Protein AF-D8R335-F1 (afdb_monomer_lite)

Organism: Selaginella moellendorffii (NCBI:txid88036)

pLDDT: mean 71.72, std 27.52, range [19.98, 98.69]

Secondary structure (DSSP, 8-state):
----------PPPPP--GGG--HHHHHHTTEEEEE---HHHHHSSPPPSS-S-HHHHHHHHS-HHHHHTT-S-GGG---HHHHHHHHHHHHHHH-TT--THHHHHHHHHHHHHTT-SSSSEEEEESPPEEEEETTEEEEE--SEEEEESSS-EEEEEEE--TTSTT-TT--HHHHHHHHHHHHHHHHHHHHHHTT--PPPSEEEEEEEEEETTEEEEEEEEEEHHHHHHHHHT---SS-EEEEEEESHHHHHS----S--------SS---HHHHHHHHHHHHHHHHHHHHHHHHHHHHHHHTT---------------------------------------------------PPPPP-B-TT--BPPP------------PPP-------

Radius of gyration: 28.32 Å; chains: 1; bounding box: 73×87×81 Å

Foldseek 3Di:
DDDPPCPPPPDFFDDDALQQFDVVNCVLQQEDEDEDPDPCVVLVDDQDPDFPQVLLVLLLPDDLVCVVVVNDDLVVRPDPLSSQLSVLLCCLQPPPPPPVCSQLSNVQSLCVSLVLPDPFKHKDAFDWFWQQAQQDTHTQTFGIFIAGPQAFTAEGEHEDPVLDPVPVRGDRVSSRLSVQLSRLVRRQVSCVVVVVDGDDQWDFRKYWYDHRLWIKIKGWIDGVQSSVCRNNSHHDPDHTYMYIYGLVVVVVPPPPPDDDDPPDDDSPRDPSNVSSVSNSSVSSRVSSSSVSVVVVVVVVVVVPPPDDDDDPPPPDPPPDDDDDDDDDDDDDDDDDDDDDDDDDDDDDDDDDDDDDDDDWDADPVRDTDDDDDDDDDDDDDDDDDDDDDDDDD

Structure (mmCIF, N/CA/C/O backbone):
data_AF-D8R335-F1
#
_entry.id   AF-D8R335-F1
#
loop_
_atom_site.group_PDB
_atom_site.id
_atom_site.type_symbol
_atom_site.label_atom_id
_atom_site.label_alt_id
_atom_site.label_comp_id
_atom_site.label_asym_id
_atom_site.label_entity_id
_atom_site.label_seq_id
_atom_site.pdbx_PDB_ins_code
_atom_site.Cartn_x
_atom_site.Cartn_y
_atom_site.Cartn_z
_atom_site.occupancy
_atom_site.B_iso_or_equiv
_atom_site.auth_seq_id
_atom_site.auth_comp_id
_atom_site.auth_asym_id
_atom_site.auth_atom_id
_atom_site.pdbx_PDB_model_num
ATOM 1 N N . MET A 1 1 ? -22.059 -29.214 42.532 1.00 46.66 1 MET A N 1
ATOM 2 C CA . MET A 1 1 ? -21.122 -28.476 41.659 1.00 46.66 1 MET A CA 1
ATOM 3 C C . MET A 1 1 ? -21.821 -27.205 41.217 1.00 46.66 1 MET A C 1
ATOM 5 O O . MET A 1 1 ? -22.849 -27.308 40.565 1.00 46.66 1 MET A O 1
ATOM 9 N N . ALA A 1 2 ? -21.345 -26.041 41.658 1.00 46.78 2 ALA A N 1
ATOM 10 C CA . ALA A 1 2 ? -21.900 -24.762 41.227 1.00 46.78 2 ALA A CA 1
ATOM 11 C C . ALA A 1 2 ? -21.445 -24.470 39.783 1.00 46.78 2 ALA A C 1
ATOM 13 O O . ALA A 1 2 ? -20.281 -24.742 39.471 1.00 46.78 2 ALA A O 1
ATOM 14 N N . PRO A 1 3 ? -22.320 -23.957 38.901 1.00 58.69 3 PRO A N 1
ATOM 15 C CA . PRO A 1 3 ? -21.919 -23.500 37.579 1.00 58.69 3 PRO A CA 1
ATOM 16 C C . PRO A 1 3 ? -20.949 -22.334 37.772 1.00 58.69 3 PRO A C 1
ATOM 18 O O . PRO A 1 3 ? -21.320 -21.280 38.280 1.00 58.69 3 PRO A O 1
ATOM 21 N N . GLY A 1 4 ? -19.675 -22.574 37.460 1.00 55.94 4 GLY A N 1
ATOM 22 C CA . GLY A 1 4 ? -18.635 -21.562 37.553 1.00 55.94 4 GLY A CA 1
ATOM 23 C C . GLY A 1 4 ? -18.965 -20.427 36.599 1.00 55.94 4 GLY A C 1
ATOM 24 O O . GLY A 1 4 ? -18.918 -20.616 35.384 1.00 55.94 4 GLY A O 1
ATOM 25 N N . ASP A 1 5 ? -19.306 -19.280 37.176 1.00 57.69 5 ASP A N 1
ATOM 26 C CA . ASP A 1 5 ? -19.505 -18.004 36.509 1.00 57.69 5 ASP A CA 1
ATOM 27 C C . ASP A 1 5 ? -18.190 -17.590 35.837 1.00 57.69 5 ASP A C 1
ATOM 29 O O . ASP A 1 5 ? -17.347 -16.887 36.393 1.00 57.69 5 ASP A O 1
ATOM 33 N N . ARG A 1 6 ? -17.963 -18.118 34.630 1.00 56.12 6 ARG A N 1
ATOM 34 C CA . ARG A 1 6 ? -16.976 -17.595 33.690 1.00 56.12 6 ARG A CA 1
ATOM 35 C C . ARG A 1 6 ? -17.581 -16.336 33.091 1.00 56.12 6 ARG A C 1
ATOM 37 O O . ARG A 1 6 ? -17.882 -16.307 31.898 1.00 56.12 6 ARG A O 1
ATOM 44 N N . SER A 1 7 ? -17.764 -15.307 33.915 1.00 56.69 7 SER A N 1
ATOM 45 C CA . SER A 1 7 ? -17.849 -13.939 33.429 1.00 56.69 7 SER A CA 1
ATOM 46 C C . SER A 1 7 ? -16.525 -13.679 32.715 1.00 56.69 7 SER A C 1
ATOM 48 O O . SER A 1 7 ? -15.486 -13.397 33.311 1.00 56.69 7 SER A O 1
ATOM 50 N N . GLY A 1 8 ? -16.537 -13.982 31.417 1.00 60.09 8 GLY A N 1
ATOM 51 C CA . GLY A 1 8 ? -15.393 -13.952 30.529 1.00 60.09 8 GLY A CA 1
ATOM 52 C C . GLY A 1 8 ? -14.968 -12.513 30.349 1.00 60.09 8 GLY A C 1
ATOM 53 O O . GLY A 1 8 ? -15.337 -11.884 29.365 1.00 60.09 8 GLY A O 1
ATOM 54 N N . LEU A 1 9 ? -14.225 -11.995 31.328 1.00 76.88 9 LEU A N 1
ATOM 55 C CA . LEU A 1 9 ? -13.511 -10.734 31.248 1.00 76.88 9 LEU A CA 1
ATOM 56 C C . LEU A 1 9 ? -12.613 -10.809 30.017 1.00 76.88 9 LEU A C 1
ATOM 58 O O . LEU A 1 9 ? -11.531 -11.403 30.045 1.00 76.88 9 LEU A O 1
ATOM 62 N N . VAL A 1 10 ? -13.112 -10.245 28.918 1.00 82.50 10 VAL A N 1
ATOM 63 C CA . VAL A 1 10 ? -12.344 -10.030 27.701 1.00 82.50 10 VAL A CA 1
ATOM 64 C C . VAL A 1 10 ? -11.172 -9.157 28.115 1.00 82.50 10 VAL A C 1
ATOM 66 O O . VAL A 1 10 ? -11.351 -8.038 28.599 1.00 82.50 10 VAL A O 1
ATOM 69 N N . ARG A 1 11 ? -9.962 -9.711 28.034 1.00 87.31 11 ARG A N 1
ATOM 70 C CA . ARG A 1 11 ? -8.759 -8.964 28.389 1.00 87.31 11 ARG A CA 1
ATOM 71 C C . ARG A 1 11 ? -8.599 -7.828 27.377 1.00 87.31 11 ARG A C 1
ATOM 73 O O . ARG A 1 11 ? -8.652 -8.117 26.182 1.00 87.31 11 ARG A O 1
ATOM 80 N N . PRO A 1 12 ? -8.382 -6.580 27.826 1.00 91.44 12 PRO A N 1
ATOM 81 C CA . PRO A 1 12 ? -8.059 -5.488 26.919 1.00 91.44 12 PRO A CA 1
ATOM 82 C C . PRO A 1 12 ? -6.855 -5.850 26.050 1.00 91.44 12 PRO A C 1
ATOM 84 O O . PRO A 1 12 ? -5.889 -6.449 26.536 1.00 91.44 12 PRO A O 1
ATOM 87 N N . ILE A 1 13 ? -6.909 -5.481 24.773 1.00 95.31 13 ILE A N 1
ATOM 88 C CA . ILE A 1 13 ? -5.804 -5.706 23.841 1.00 95.31 13 ILE A CA 1
ATOM 89 C C . ILE A 1 13 ? -4.671 -4.753 24.233 1.00 95.31 13 ILE A C 1
ATOM 91 O O . ILE A 1 13 ? -4.891 -3.559 24.448 1.00 95.31 13 ILE A O 1
ATOM 95 N N . ALA A 1 14 ? -3.455 -5.275 24.387 1.00 95.75 14 ALA A N 1
ATOM 96 C CA . ALA A 1 14 ? -2.314 -4.475 24.820 1.00 95.75 14 ALA A CA 1
ATOM 97 C C . ALA A 1 14 ? -1.918 -3.444 23.752 1.00 95.75 14 ALA A C 1
ATOM 99 O O . ALA A 1 14 ? -1.982 -3.718 22.559 1.00 95.75 14 ALA A O 1
ATOM 100 N N . LYS A 1 15 ? -1.467 -2.271 24.200 1.00 96.00 15 LYS A N 1
ATOM 101 C CA . LYS A 1 15 ? -0.942 -1.203 23.344 1.00 96.00 15 LYS A CA 1
ATOM 102 C C . LYS A 1 15 ? 0.349 -1.660 22.646 1.00 96.00 15 LYS A C 1
ATOM 104 O O . LYS A 1 15 ? 1.265 -2.106 23.333 1.00 96.00 15 LYS A O 1
ATOM 109 N N . GLN A 1 16 ? 0.430 -1.515 21.323 1.00 96.50 16 GLN A N 1
ATOM 110 C CA . GLN A 1 16 ? 1.560 -1.965 20.492 1.00 96.50 16 GLN A CA 1
ATOM 111 C C . GLN A 1 16 ? 1.831 -0.990 19.334 1.00 96.50 16 GLN A C 1
ATOM 113 O O . GLN A 1 16 ? 0.921 -0.274 18.913 1.00 96.50 16 GLN A O 1
ATOM 118 N N . SER A 1 17 ? 3.079 -0.921 18.853 1.00 96.44 17 SER A N 1
ATOM 119 C CA . SER A 1 17 ? 3.426 -0.152 17.644 1.00 96.44 17 SER A CA 1
ATOM 120 C C . SER A 1 17 ? 2.839 -0.846 16.420 1.00 96.44 17 SER A C 1
ATOM 122 O O . SER A 1 17 ? 2.661 -2.060 16.457 1.00 96.44 17 SER A O 1
ATOM 124 N N . GLY A 1 18 ? 2.589 -0.128 15.320 1.00 93.94 18 GLY A N 1
ATOM 125 C CA . GLY A 1 18 ? 2.142 -0.774 14.078 1.00 93.94 18 GLY A CA 1
ATOM 126 C C . GLY A 1 18 ? 3.122 -1.854 13.594 1.00 93.94 18 GLY A C 1
ATOM 127 O O . GLY A 1 18 ? 2.705 -2.922 13.165 1.00 93.94 18 GLY A O 1
ATOM 128 N N . SER A 1 19 ? 4.425 -1.621 13.779 1.00 95.12 19 SER A N 1
ATOM 129 C CA . SER A 1 19 ? 5.503 -2.576 13.475 1.00 95.12 19 SER A CA 1
ATOM 130 C C . SER A 1 19 ? 5.492 -3.850 14.325 1.00 95.12 19 SER A C 1
ATOM 132 O O . SER A 1 19 ? 6.113 -4.837 13.944 1.00 95.12 19 SER A O 1
ATOM 134 N N . ASP A 1 20 ? 4.826 -3.819 15.482 1.00 96.19 20 ASP A N 1
ATOM 135 C CA . ASP A 1 20 ? 4.776 -4.938 16.428 1.00 96.19 20 ASP A CA 1
ATOM 136 C C . ASP A 1 20 ? 3.519 -5.799 16.227 1.00 96.19 20 ASP A C 1
ATOM 138 O O . ASP A 1 20 ? 3.344 -6.803 16.916 1.00 96.19 20 ASP A O 1
ATOM 142 N N . TRP A 1 21 ? 2.619 -5.405 15.315 1.00 97.31 21 TRP A N 1
ATOM 143 C CA . TRP A 1 21 ? 1.403 -6.165 15.048 1.00 97.31 21 TRP A CA 1
ATOM 144 C C . TRP A 1 21 ? 1.736 -7.494 14.380 1.00 97.31 21 TRP A C 1
ATOM 146 O O . TRP A 1 21 ? 2.506 -7.558 13.426 1.00 97.31 21 TRP A O 1
ATOM 156 N N . ASP A 1 22 ? 1.079 -8.547 14.852 1.00 96.75 22 ASP A N 1
ATOM 157 C CA . ASP A 1 22 ? 1.160 -9.897 14.310 1.00 96.75 22 ASP A CA 1
ATOM 158 C C . ASP A 1 22 ? -0.239 -10.456 13.996 1.00 96.75 22 ASP A C 1
ATOM 160 O O . ASP A 1 22 ? -1.276 -9.810 14.194 1.00 96.75 22 ASP A O 1
ATOM 164 N N . ASP A 1 23 ? -0.294 -11.705 13.531 1.00 96.81 23 ASP A N 1
ATOM 165 C CA . ASP A 1 23 ? -1.564 -12.379 13.246 1.00 96.81 23 ASP A CA 1
ATOM 166 C C . ASP A 1 23 ? -2.448 -12.537 14.503 1.00 96.81 23 ASP A C 1
ATOM 168 O O . ASP A 1 23 ? -3.665 -12.705 14.400 1.00 96.81 23 ASP A O 1
ATOM 172 N N . GLY A 1 24 ? -1.857 -12.542 15.703 1.00 97.25 24 GLY A N 1
ATOM 173 C CA . GLY A 1 24 ? -2.574 -12.579 16.976 1.00 97.25 24 GLY A CA 1
ATOM 174 C C . GLY A 1 24 ? -3.337 -11.287 17.245 1.00 97.25 24 GLY A C 1
ATOM 175 O O . GLY A 1 24 ? -4.501 -11.340 17.656 1.00 97.25 24 GLY A O 1
ATOM 176 N N . VAL A 1 25 ? -2.724 -10.143 16.948 1.00 97.31 25 VAL A N 1
ATOM 177 C CA . VAL A 1 25 ? -3.377 -8.830 17.019 1.00 97.31 25 VAL A CA 1
ATOM 178 C C . VAL A 1 25 ? -4.506 -8.733 15.995 1.00 97.31 25 VAL A C 1
ATOM 180 O O . VAL A 1 25 ? -5.625 -8.380 16.370 1.00 97.31 25 VAL A O 1
ATOM 183 N N . LEU A 1 26 ? -4.275 -9.148 14.743 1.00 98.06 26 LEU A N 1
ATOM 184 C CA . LEU A 1 26 ? -5.327 -9.163 13.714 1.00 98.06 26 LEU A CA 1
ATOM 185 C C . LEU A 1 26 ? -6.541 -9.998 14.145 1.00 98.06 26 LEU A C 1
ATOM 187 O O . LEU A 1 26 ? -7.679 -9.534 14.051 1.00 98.06 26 LEU A O 1
ATOM 191 N N . ARG A 1 27 ? -6.309 -11.201 14.692 1.00 97.69 27 ARG A N 1
ATOM 192 C CA . ARG A 1 27 ? -7.383 -12.049 15.238 1.00 97.69 27 ARG A CA 1
ATOM 193 C C . ARG A 1 27 ? -8.118 -11.390 16.400 1.00 97.69 27 ARG A C 1
ATOM 195 O O . ARG A 1 27 ? -9.330 -11.542 16.498 1.00 97.69 27 ARG A O 1
ATOM 202 N N . SER A 1 28 ? -7.408 -10.661 17.259 1.00 97.19 28 SER A N 1
ATOM 203 C CA . SER A 1 28 ? -8.011 -9.966 18.404 1.00 97.19 28 SER A CA 1
ATOM 204 C C . SER A 1 28 ? -8.958 -8.842 17.969 1.00 97.19 28 SER A C 1
ATOM 206 O O . SER A 1 28 ? -9.915 -8.552 18.679 1.00 97.19 28 SER A O 1
ATOM 208 N N . PHE A 1 29 ? -8.745 -8.262 16.784 1.00 97.94 29 PHE A N 1
ATOM 209 C CA . PHE A 1 29 ? -9.646 -7.282 16.167 1.00 97.94 29 PHE A CA 1
ATOM 210 C C . PHE A 1 29 ? -10.606 -7.884 15.125 1.00 97.94 29 PHE A C 1
ATOM 212 O O . PHE A 1 29 ? -11.209 -7.143 14.352 1.00 97.94 29 PHE A O 1
ATOM 219 N N . ASN A 1 30 ? -10.759 -9.215 15.082 1.00 98.00 30 ASN A N 1
ATOM 220 C CA . ASN A 1 30 ? -11.579 -9.932 14.094 1.00 98.00 30 ASN A CA 1
ATOM 221 C C . ASN A 1 30 ? -11.274 -9.543 12.631 1.00 98.00 30 ASN A C 1
ATOM 223 O O . ASN A 1 30 ? -12.157 -9.518 11.768 1.00 98.00 30 ASN A O 1
ATOM 227 N N . ILE A 1 31 ? -10.011 -9.241 12.332 1.00 98.44 31 ILE A N 1
ATOM 228 C CA . ILE A 1 31 ? -9.562 -8.932 10.978 1.00 98.44 31 ILE A CA 1
ATOM 229 C C . ILE A 1 31 ? -9.166 -10.240 10.294 1.00 98.44 31 ILE A C 1
ATOM 231 O O . ILE A 1 31 ? -8.335 -11.002 10.793 1.00 98.44 31 ILE A O 1
ATOM 235 N N . LYS A 1 32 ? -9.769 -10.510 9.137 1.00 98.31 32 LYS A N 1
ATOM 236 C CA . LYS A 1 32 ? -9.539 -11.714 8.336 1.00 98.31 32 LYS A CA 1
ATOM 237 C C . LYS A 1 32 ? -9.010 -11.314 6.972 1.00 98.31 32 LYS A C 1
ATOM 239 O O . LYS A 1 32 ? -9.660 -10.566 6.246 1.00 98.31 32 LYS A O 1
ATOM 244 N N . VAL A 1 33 ? -7.854 -11.854 6.605 1.00 98.19 33 VAL A N 1
ATOM 245 C CA . VAL A 1 33 ? -7.269 -11.637 5.282 1.00 98.19 33 VAL A CA 1
ATOM 246 C C . VAL A 1 33 ? -7.709 -12.761 4.351 1.00 98.19 33 VAL A C 1
ATOM 248 O O . VAL A 1 33 ? -7.421 -13.937 4.567 1.00 98.19 33 VAL A O 1
ATOM 251 N N . THR A 1 34 ? -8.437 -12.387 3.308 1.00 97.62 34 THR A N 1
ATOM 252 C CA . THR A 1 34 ? -9.000 -13.281 2.298 1.00 97.62 34 THR A CA 1
ATOM 253 C C . THR A 1 34 ? -8.237 -13.128 0.997 1.00 97.62 34 THR A C 1
ATOM 255 O O . THR A 1 34 ? -7.884 -12.027 0.580 1.00 97.62 34 THR A O 1
ATOM 258 N N . ARG A 1 35 ? -7.932 -14.251 0.355 1.00 96.44 35 ARG A N 1
ATOM 259 C CA . ARG A 1 35 ? -7.162 -14.257 -0.883 1.00 96.44 35 ARG A CA 1
ATOM 260 C C . ARG A 1 35 ? -8.086 -14.225 -2.090 1.00 96.44 35 ARG A C 1
ATOM 262 O O . ARG A 1 35 ? -8.946 -15.085 -2.216 1.00 96.44 35 ARG A O 1
ATOM 269 N N . GLU A 1 36 ? -7.807 -13.316 -3.014 1.00 94.88 36 GLU A N 1
ATOM 270 C CA . GLU A 1 36 ? -8.544 -13.167 -4.263 1.00 94.88 36 GLU A CA 1
ATOM 271 C C . GLU A 1 36 ? -7.767 -13.756 -5.443 1.00 94.88 36 GLU A C 1
ATOM 273 O O . GLU A 1 36 ? -6.624 -13.380 -5.736 1.00 94.88 36 GLU A O 1
ATOM 278 N N . SER A 1 37 ? -8.390 -14.702 -6.144 1.00 90.31 37 SER A N 1
ATOM 279 C CA . SER A 1 37 ? -7.812 -15.361 -7.321 1.00 90.31 37 SER A CA 1
ATOM 280 C C . SER A 1 37 ? -8.142 -14.627 -8.622 1.00 90.31 37 SER A C 1
ATOM 282 O O . SER A 1 37 ? -7.316 -14.617 -9.533 1.00 90.31 37 SER A O 1
ATOM 284 N N . SER A 1 38 ? -9.268 -13.921 -8.697 1.00 90.25 38 SER A N 1
ATOM 285 C CA . SER A 1 38 ? -9.681 -13.144 -9.869 1.00 90.25 38 SER A CA 1
ATOM 286 C C . SER A 1 38 ? -9.097 -11.729 -9.835 1.00 90.25 38 SER A C 1
ATOM 288 O O . SER A 1 38 ? -9.070 -11.070 -8.797 1.00 90.25 38 SER A O 1
ATOM 290 N N . PHE A 1 39 ? -8.577 -11.259 -10.974 1.00 84.19 39 PHE A N 1
ATOM 291 C CA . PHE A 1 39 ? -8.162 -9.858 -11.125 1.00 84.19 39 PHE A CA 1
ATOM 292 C C . PHE A 1 39 ? -9.377 -8.932 -11.090 1.00 84.19 39 PHE A C 1
ATOM 294 O O . PHE A 1 39 ? -9.371 -7.941 -10.365 1.00 84.19 39 PHE A O 1
ATOM 301 N N . ARG A 1 40 ? -10.422 -9.304 -11.837 1.00 88.56 40 ARG A N 1
ATOM 302 C CA . ARG A 1 40 ? -11.664 -8.543 -11.934 1.00 88.56 40 ARG A CA 1
ATOM 303 C C . ARG A 1 40 ? -12.332 -8.400 -10.580 1.00 88.56 40 ARG A C 1
ATOM 305 O O . ARG A 1 40 ? -12.750 -7.304 -10.235 1.00 88.56 40 ARG A O 1
ATOM 312 N N . ASP A 1 41 ? -12.370 -9.470 -9.793 1.00 91.56 41 ASP A N 1
ATOM 313 C CA . ASP A 1 41 ? -13.037 -9.424 -8.495 1.00 91.56 41 ASP A CA 1
ATOM 314 C C . ASP A 1 41 ? -12.266 -8.490 -7.564 1.00 91.56 41 ASP A C 1
ATOM 316 O O . ASP A 1 41 ? -12.879 -7.691 -6.856 1.00 91.56 41 ASP A O 1
ATOM 320 N N . PHE A 1 42 ? -10.928 -8.548 -7.573 1.00 90.81 42 PHE A N 1
ATOM 321 C CA . PHE A 1 42 ? -10.102 -7.694 -6.722 1.00 90.81 42 PHE A CA 1
ATOM 322 C C . PHE A 1 42 ? -10.169 -6.216 -7.136 1.00 90.81 42 PHE A C 1
ATOM 324 O O . PHE A 1 42 ? -10.445 -5.380 -6.286 1.00 90.81 42 PHE A O 1
ATOM 331 N N . PHE A 1 43 ? -9.950 -5.882 -8.412 1.00 84.62 43 PHE A N 1
ATOM 332 C CA . PHE A 1 43 ? -9.855 -4.484 -8.870 1.00 84.62 43 PHE A CA 1
ATOM 333 C C . PHE A 1 43 ? -11.172 -3.862 -9.330 1.00 84.62 43 PHE A C 1
ATOM 335 O O . PHE A 1 43 ? -11.227 -2.656 -9.544 1.00 84.62 43 PHE A O 1
ATOM 342 N N . GLY A 1 44 ? -12.222 -4.660 -9.509 1.00 87.69 44 GLY A N 1
ATOM 343 C CA . GLY A 1 44 ? -13.495 -4.204 -10.067 1.00 87.69 44 GLY A CA 1
ATOM 344 C C . GLY A 1 44 ? -13.461 -3.942 -11.576 1.00 87.69 44 GLY A C 1
ATOM 345 O O . GLY A 1 44 ? -14.473 -3.539 -12.142 1.00 87.69 44 GLY A O 1
ATOM 346 N N . VAL A 1 45 ? -12.331 -4.186 -12.248 1.00 84.31 45 VAL A N 1
ATOM 347 C CA . VAL A 1 45 ? -12.164 -3.965 -13.691 1.00 84.31 45 VAL A CA 1
ATOM 348 C C . VAL A 1 45 ? -11.518 -5.163 -14.366 1.00 84.31 45 VAL A C 1
ATOM 350 O O . VAL A 1 45 ? -10.733 -5.897 -13.761 1.00 84.31 45 VAL A O 1
ATOM 353 N N . ASP A 1 46 ? -11.821 -5.349 -15.648 1.00 84.25 46 ASP A N 1
ATOM 354 C CA . ASP A 1 46 ? -11.108 -6.322 -16.465 1.00 84.25 46 ASP A CA 1
ATOM 355 C C . ASP A 1 46 ? -9.642 -5.921 -16.619 1.00 84.25 46 ASP A C 1
ATOM 357 O O . ASP A 1 46 ? -9.278 -4.745 -16.580 1.00 84.25 46 ASP A O 1
ATOM 361 N N . MET A 1 47 ? -8.784 -6.922 -16.797 1.00 77.56 47 MET A N 1
ATOM 362 C CA . MET A 1 47 ? -7.363 -6.693 -16.994 1.00 77.56 47 MET A CA 1
ATOM 363 C C . MET A 1 47 ? -7.152 -5.844 -18.266 1.00 77.56 47 MET A C 1
ATOM 365 O O . MET A 1 47 ? -7.477 -6.319 -19.355 1.00 77.56 47 MET A O 1
ATOM 369 N N . PRO A 1 48 ? -6.606 -4.616 -18.166 1.00 72.00 48 PRO A N 1
ATOM 370 C CA . PRO A 1 48 ? -6.438 -3.743 -19.323 1.00 72.00 48 PRO A CA 1
ATOM 371 C C . PRO A 1 48 ? -5.558 -4.398 -20.379 1.00 72.00 48 PRO A C 1
ATOM 373 O O . PRO A 1 48 ? -4.536 -4.995 -20.050 1.00 72.00 48 PRO A O 1
ATOM 376 N N . VAL A 1 49 ? -5.933 -4.274 -21.648 1.00 77.50 49 VAL A N 1
ATOM 377 C CA . VAL A 1 49 ? -5.168 -4.858 -22.761 1.00 77.50 49 VAL A CA 1
ATOM 378 C C . VAL A 1 49 ? -4.076 -3.897 -23.242 1.00 77.50 49 VAL A C 1
ATOM 380 O O . VAL A 1 49 ? -2.998 -4.338 -23.633 1.00 77.50 49 VAL A O 1
ATOM 383 N N . GLU A 1 50 ? -4.309 -2.588 -23.120 1.00 79.69 50 GLU A N 1
ATOM 384 C CA . GLU A 1 50 ? -3.439 -1.531 -23.642 1.00 79.69 50 GLU A CA 1
ATOM 385 C C . GLU A 1 50 ? -3.059 -0.506 -22.567 1.00 79.69 50 GLU A C 1
ATOM 387 O O . GLU A 1 50 ? -3.812 -0.248 -21.623 1.00 79.69 50 GLU A O 1
ATOM 392 N N . PHE A 1 51 ? -1.882 0.104 -22.731 1.00 76.25 51 PHE A N 1
ATOM 393 C CA . PHE A 1 51 ? -1.349 1.123 -21.830 1.00 76.25 51 PHE A CA 1
ATOM 394 C C . PHE A 1 51 ? -1.385 2.494 -22.502 1.00 76.25 51 PHE A C 1
ATOM 396 O O . PHE A 1 51 ? -0.767 2.692 -23.543 1.00 76.25 51 PHE A O 1
ATOM 403 N N . ARG A 1 52 ? -2.080 3.458 -21.886 1.00 84.75 52 ARG A N 1
ATOM 404 C CA . ARG A 1 52 ? -2.140 4.843 -22.391 1.00 84.75 52 ARG A CA 1
ATOM 405 C C . ARG A 1 52 ? -0.875 5.648 -22.089 1.00 84.75 52 ARG A C 1
ATOM 407 O O . ARG A 1 52 ? -0.564 6.582 -22.818 1.00 84.75 52 ARG A O 1
ATOM 414 N N . ASN A 1 53 ? -0.162 5.305 -21.015 1.00 86.19 53 ASN A N 1
ATOM 415 C CA . ASN A 1 53 ? 1.067 5.988 -20.627 1.00 86.19 53 ASN A CA 1
ATOM 416 C C . ASN A 1 53 ? 2.240 5.470 -21.493 1.00 86.19 53 ASN A C 1
ATOM 418 O O . ASN A 1 53 ? 2.560 4.279 -21.411 1.00 86.19 53 ASN A O 1
ATOM 422 N N . PRO A 1 54 ? 2.885 6.327 -22.310 1.00 92.06 54 PRO A N 1
ATOM 423 C CA . PRO A 1 54 ? 3.963 5.910 -23.207 1.00 92.06 54 PRO A CA 1
ATOM 424 C C . PRO A 1 54 ? 5.196 5.395 -22.459 1.00 92.06 54 PRO A C 1
ATOM 426 O O . PRO A 1 54 ? 5.858 4.484 -22.951 1.00 92.06 54 PRO A O 1
ATOM 429 N N . ASP A 1 55 ? 5.476 5.911 -21.262 1.00 92.25 55 ASP A N 1
ATOM 430 C CA . ASP A 1 55 ? 6.602 5.459 -20.443 1.00 92.25 55 ASP A CA 1
ATOM 431 C C . ASP A 1 55 ? 6.354 4.041 -19.924 1.00 92.25 55 ASP A C 1
ATOM 433 O O . ASP A 1 55 ? 7.254 3.205 -19.877 1.00 92.25 55 ASP A O 1
ATOM 437 N N . VAL A 1 56 ? 5.104 3.723 -19.598 1.00 87.19 56 VAL A N 1
ATOM 438 C CA . VAL A 1 56 ? 4.735 2.356 -19.230 1.00 87.19 56 VAL A CA 1
ATOM 439 C C . VAL A 1 56 ? 4.839 1.431 -20.431 1.00 87.19 56 VAL A C 1
ATOM 441 O O . VAL A 1 56 ? 5.372 0.331 -20.306 1.00 87.19 56 VAL A O 1
ATOM 444 N N . ALA A 1 57 ? 4.329 1.854 -21.589 1.00 89.44 57 ALA A N 1
ATOM 445 C CA . ALA A 1 57 ? 4.438 1.060 -22.805 1.00 89.44 57 ALA A CA 1
ATOM 446 C C . ALA A 1 57 ? 5.912 0.768 -23.137 1.00 89.44 57 ALA A C 1
ATOM 448 O O . ALA A 1 57 ? 6.251 -0.374 -23.445 1.00 89.44 57 ALA A O 1
ATOM 449 N N . GLU A 1 58 ? 6.796 1.764 -22.986 1.00 92.75 58 GLU A N 1
ATOM 450 C CA . GLU A 1 58 ? 8.243 1.583 -23.102 1.00 92.75 58 GLU A CA 1
ATOM 451 C C . GLU A 1 58 ? 8.744 0.537 -22.100 1.00 92.75 58 GLU A C 1
ATOM 453 O O . GLU A 1 58 ? 9.338 -0.453 -22.516 1.00 92.75 58 GLU A O 1
ATOM 458 N N . LEU A 1 59 ? 8.454 0.694 -20.807 1.00 89.88 59 LEU A N 1
ATOM 459 C CA . LEU A 1 59 ? 8.881 -0.237 -19.760 1.00 89.88 59 LEU A CA 1
ATOM 460 C C . LEU A 1 59 ? 8.446 -1.686 -20.009 1.00 89.88 59 LEU A C 1
ATOM 462 O O . LEU A 1 59 ? 9.249 -2.599 -19.839 1.00 89.88 59 LEU A O 1
ATOM 466 N N . VAL A 1 60 ? 7.189 -1.896 -20.406 1.00 86.69 60 VAL A N 1
ATOM 467 C CA . VAL A 1 60 ? 6.639 -3.229 -20.700 1.00 86.69 60 VAL A CA 1
ATOM 468 C C . VAL A 1 60 ? 7.277 -3.829 -21.956 1.00 86.69 60 VAL A C 1
ATOM 470 O O . VAL A 1 60 ? 7.384 -5.048 -22.057 1.00 86.69 60 VAL A O 1
ATOM 473 N N . SER A 1 61 ? 7.724 -2.991 -22.897 1.00 89.69 61 SER A N 1
ATOM 474 C CA . SER A 1 61 ? 8.415 -3.430 -24.115 1.00 89.69 61 SER A CA 1
ATOM 475 C C . SER A 1 61 ? 9.896 -3.759 -23.915 1.00 89.69 61 SER A C 1
ATOM 477 O O . SER A 1 61 ? 10.488 -4.423 -24.766 1.00 89.69 61 SER A O 1
ATOM 479 N N . LEU A 1 62 ? 10.514 -3.294 -22.822 1.00 89.38 62 LEU A N 1
ATOM 480 C CA . LEU A 1 62 ? 11.911 -3.607 -22.534 1.00 89.38 62 LEU A CA 1
ATOM 481 C C . LEU A 1 62 ? 12.056 -5.091 -22.237 1.00 89.38 62 LEU A C 1
ATOM 483 O O . LEU A 1 62 ? 11.246 -5.628 -21.492 1.00 89.38 62 LEU A O 1
ATOM 487 N N . ASP A 1 63 ? 13.140 -5.711 -22.702 1.00 88.69 63 ASP A N 1
ATOM 488 C CA . ASP A 1 63 ? 13.628 -6.974 -22.157 1.00 88.69 63 ASP A CA 1
ATOM 489 C C . ASP A 1 63 ? 14.671 -6.686 -21.066 1.00 88.69 63 ASP A C 1
ATOM 491 O O . ASP A 1 63 ? 15.830 -6.355 -21.330 1.00 88.69 63 ASP A O 1
ATOM 495 N N . LEU A 1 64 ? 14.262 -6.785 -19.801 1.00 86.19 64 LEU A N 1
ATOM 496 C CA . LEU A 1 64 ? 15.158 -6.545 -18.677 1.00 86.19 64 LEU A CA 1
ATOM 497 C C . LEU A 1 64 ? 16.267 -7.603 -18.585 1.00 86.19 64 LEU A C 1
ATOM 499 O O . LEU A 1 64 ? 17.311 -7.332 -17.989 1.00 86.19 64 LEU A O 1
ATOM 503 N N . GLN A 1 65 ? 16.102 -8.778 -19.198 1.00 83.94 65 GLN A N 1
ATOM 504 C CA . GLN A 1 65 ? 17.159 -9.789 -19.247 1.00 83.94 65 GLN A CA 1
ATOM 505 C C . GLN A 1 65 ? 18.327 -9.299 -20.096 1.00 83.94 65 GLN A C 1
ATOM 507 O O . GLN A 1 65 ? 19.485 -9.424 -19.693 1.00 83.94 65 GLN A O 1
ATOM 512 N N . GLU A 1 66 ? 18.047 -8.655 -21.231 1.00 87.25 66 GLU A N 1
ATOM 513 C CA . GLU A 1 66 ? 19.086 -8.038 -22.054 1.00 87.25 66 GLU A CA 1
ATOM 514 C C . GLU A 1 66 ? 19.901 -7.018 -21.261 1.00 87.25 66 GLU A C 1
ATOM 516 O O . GLU A 1 66 ? 21.114 -6.920 -21.449 1.00 87.25 66 GLU A O 1
ATOM 521 N N . TYR A 1 67 ? 19.277 -6.298 -20.328 1.00 82.00 67 TYR A N 1
ATOM 522 C CA . TYR A 1 67 ? 20.002 -5.400 -19.434 1.00 82.00 67 TYR A CA 1
ATOM 523 C C . TYR A 1 67 ? 20.896 -6.148 -18.441 1.00 82.00 67 TYR A C 1
ATOM 525 O O . TYR A 1 67 ? 22.048 -5.759 -18.241 1.00 82.00 67 TYR A O 1
ATOM 533 N N . ALA A 1 68 ? 20.420 -7.259 -17.867 1.00 82.12 68 ALA A N 1
ATOM 534 C CA . ALA A 1 68 ? 21.218 -8.089 -16.962 1.00 82.12 68 ALA A CA 1
ATOM 535 C C . ALA A 1 68 ? 22.510 -8.604 -17.618 1.00 82.12 68 ALA A C 1
ATOM 537 O O . ALA A 1 68 ? 23.560 -8.636 -16.963 1.00 82.12 68 ALA A O 1
ATOM 538 N N . PHE A 1 69 ? 22.436 -8.933 -18.912 1.00 85.94 69 PHE A N 1
ATOM 539 C CA . PHE A 1 69 ? 23.554 -9.393 -19.740 1.00 85.94 69 PHE A CA 1
ATOM 540 C C . PHE A 1 69 ? 24.333 -8.261 -20.435 1.00 85.94 69 PHE A C 1
ATOM 542 O O . PHE A 1 69 ? 25.214 -8.540 -21.246 1.00 85.94 69 PHE A O 1
ATOM 549 N N . GLY A 1 70 ? 24.024 -6.991 -20.147 1.00 85.19 70 GLY A N 1
ATOM 550 C CA . GLY A 1 70 ? 24.713 -5.831 -20.726 1.00 85.19 70 GLY A CA 1
ATOM 551 C C . GLY A 1 70 ? 24.442 -5.589 -22.217 1.00 85.19 70 GLY A C 1
ATOM 552 O O . GLY A 1 70 ? 25.137 -4.785 -22.837 1.00 85.19 70 GLY A O 1
ATOM 553 N N . LYS A 1 71 ? 23.448 -6.267 -22.800 1.00 88.69 71 LYS A N 1
ATOM 554 C CA . LYS A 1 71 ? 23.006 -6.077 -24.190 1.00 88.69 71 LYS A CA 1
ATOM 555 C C . LYS A 1 71 ? 22.136 -4.827 -24.334 1.00 88.69 71 LYS A C 1
ATOM 557 O O . LYS A 1 71 ? 22.339 -4.047 -25.263 1.00 88.69 71 LYS A O 1
ATOM 562 N N . LEU A 1 72 ? 21.222 -4.598 -23.388 1.00 89.25 72 LEU A N 1
ATOM 563 C CA . LEU A 1 72 ? 20.423 -3.374 -23.344 1.00 89.25 72 LEU A CA 1
ATOM 564 C C . LEU A 1 72 ? 21.270 -2.235 -22.767 1.00 89.25 72 LEU A C 1
ATOM 566 O O . LEU A 1 72 ? 21.801 -2.330 -21.661 1.00 89.25 72 LEU A O 1
ATOM 570 N N . LYS A 1 73 ? 21.379 -1.122 -23.495 1.00 93.00 73 LYS A N 1
ATOM 571 C CA . LYS A 1 73 ? 22.066 0.082 -23.009 1.00 93.00 73 LYS A CA 1
ATOM 572 C C . LYS A 1 73 ? 21.050 1.017 -22.362 1.00 93.00 73 LYS A C 1
ATOM 574 O O . LYS A 1 73 ? 20.095 1.410 -23.010 1.00 93.00 73 LYS A O 1
ATOM 579 N N . LEU A 1 74 ? 21.289 1.506 -21.141 1.00 91.25 74 LEU A N 1
ATOM 580 C CA . LEU A 1 74 ? 20.401 2.520 -20.532 1.00 91.25 74 LEU A CA 1
ATOM 581 C C . LEU A 1 74 ? 20.248 3.790 -21.383 1.00 91.25 74 LEU A C 1
ATOM 583 O O . LEU A 1 74 ? 19.280 4.528 -21.218 1.00 91.25 74 LEU A O 1
ATOM 587 N N . SER A 1 75 ? 21.204 4.082 -22.268 1.00 94.69 75 SER A N 1
ATOM 588 C CA . SER A 1 75 ? 21.115 5.205 -23.202 1.00 94.69 75 SER A CA 1
ATOM 589 C C . SER A 1 75 ? 20.048 5.014 -24.284 1.00 94.69 75 SER A C 1
ATOM 591 O O . SER A 1 75 ? 19.627 6.014 -24.852 1.00 94.69 75 SER A O 1
ATOM 593 N N . SER A 1 76 ? 19.601 3.781 -24.563 1.00 94.62 76 SER A N 1
ATOM 594 C CA . SER A 1 76 ? 18.516 3.519 -25.519 1.00 94.62 76 SER A CA 1
ATOM 595 C C . SER A 1 76 ? 17.124 3.727 -24.923 1.00 94.62 76 SER A C 1
ATOM 597 O O . SER A 1 76 ? 16.174 3.881 -25.683 1.00 94.62 76 SER A O 1
ATOM 599 N N . ILE A 1 77 ? 17.004 3.760 -23.591 1.00 95.62 77 ILE A N 1
ATOM 600 C CA . ILE A 1 77 ? 15.746 4.056 -22.897 1.00 95.62 77 ILE A CA 1
ATOM 601 C C . ILE A 1 77 ? 15.493 5.566 -22.965 1.00 95.62 77 ILE A C 1
ATOM 603 O O . ILE A 1 77 ? 16.319 6.371 -22.502 1.00 95.62 77 ILE A O 1
ATOM 607 N N . ARG A 1 78 ? 14.351 5.936 -23.547 1.00 96.38 78 ARG A N 1
ATOM 608 C CA . ARG A 1 78 ? 13.905 7.310 -23.786 1.00 96.38 78 ARG A CA 1
ATOM 609 C C . ARG A 1 78 ? 13.427 7.950 -22.491 1.00 96.38 78 ARG A C 1
ATOM 611 O O . ARG A 1 78 ? 13.949 9.001 -22.117 1.00 96.38 78 ARG A O 1
ATOM 618 N N . SER A 1 79 ? 12.494 7.314 -21.783 1.00 96.19 79 SER A N 1
ATOM 619 C CA . SER A 1 79 ? 11.960 7.860 -20.540 1.00 96.19 79 SER A CA 1
ATOM 620 C C . SER A 1 79 ? 12.998 7.840 -19.418 1.00 96.19 79 SER A C 1
ATOM 622 O O . SER A 1 79 ? 13.642 6.829 -19.110 1.00 96.19 79 SER A O 1
ATOM 624 N N . ARG A 1 80 ? 13.134 8.987 -18.745 1.00 95.81 80 ARG A N 1
ATOM 625 C CA . ARG A 1 80 ? 13.939 9.116 -17.523 1.00 95.81 80 ARG A CA 1
ATOM 626 C C . ARG A 1 80 ? 13.376 8.279 -16.373 1.00 95.81 80 ARG A C 1
ATOM 628 O O . ARG A 1 80 ? 14.168 7.744 -15.599 1.00 95.81 80 ARG A O 1
ATOM 635 N N . TYR A 1 81 ? 12.052 8.150 -16.280 1.00 93.56 81 TYR A N 1
ATOM 636 C CA . TYR A 1 81 ? 11.377 7.407 -15.216 1.00 93.56 81 TYR A CA 1
ATOM 637 C C . TYR A 1 81 ? 11.620 5.912 -15.384 1.00 93.56 81 TYR A C 1
ATOM 639 O O . TYR A 1 81 ? 12.108 5.265 -14.461 1.00 93.56 81 TYR A O 1
ATOM 647 N N . VAL A 1 82 ? 11.429 5.395 -16.602 1.00 94.88 82 VAL A N 1
ATOM 648 C CA . VAL A 1 82 ? 11.725 3.995 -16.945 1.00 94.88 82 VAL A CA 1
ATOM 649 C C . VAL A 1 82 ? 13.189 3.670 -16.668 1.00 94.88 82 VAL A C 1
ATOM 651 O O . VAL A 1 82 ? 13.504 2.693 -15.996 1.00 94.88 82 VAL A O 1
ATOM 654 N N . LYS A 1 83 ? 14.107 4.530 -17.116 1.00 95.38 83 LYS A N 1
ATOM 655 C CA . LYS A 1 83 ? 15.547 4.363 -16.883 1.00 95.38 83 LYS A CA 1
ATOM 656 C C . LYS A 1 83 ? 15.905 4.338 -15.398 1.00 95.38 83 LYS A C 1
ATOM 658 O O . LYS A 1 83 ? 16.756 3.545 -14.996 1.00 95.38 83 LYS A O 1
ATOM 663 N N . SER A 1 84 ? 15.289 5.209 -14.598 1.00 95.62 84 SER A N 1
ATOM 664 C CA . SER A 1 84 ? 15.461 5.235 -13.143 1.00 95.62 84 SER A CA 1
ATOM 665 C C . SER A 1 84 ? 14.951 3.938 -12.516 1.00 95.62 84 SER A C 1
ATOM 667 O O . SER A 1 84 ? 15.691 3.270 -11.796 1.00 95.62 84 SER A O 1
ATOM 669 N N . LEU A 1 85 ? 13.738 3.514 -12.878 1.00 94.19 85 LEU A N 1
ATOM 670 C CA . LEU A 1 85 ? 13.127 2.296 -12.360 1.00 94.19 85 LEU A CA 1
ATOM 671 C C . LEU A 1 85 ? 13.961 1.053 -12.683 1.00 94.19 85 LEU A C 1
ATOM 673 O O . LEU A 1 85 ? 14.226 0.257 -11.789 1.00 94.19 85 LEU A O 1
ATOM 677 N N . VAL A 1 86 ? 14.452 0.918 -13.921 1.00 93.38 86 VAL A N 1
ATOM 678 C CA . VAL A 1 86 ? 15.340 -0.189 -14.314 1.00 93.38 86 VAL A CA 1
ATOM 679 C C . VAL A 1 86 ? 16.584 -0.224 -13.427 1.00 93.38 86 VAL A C 1
ATOM 681 O O . VAL A 1 86 ? 16.938 -1.282 -12.916 1.00 93.38 86 VAL A O 1
ATOM 684 N N . LYS A 1 87 ? 17.233 0.917 -13.164 1.00 93.12 87 LYS A N 1
ATOM 685 C CA . LYS A 1 87 ? 18.385 0.952 -12.245 1.00 93.12 87 LYS A CA 1
ATOM 686 C C . LYS A 1 87 ? 18.019 0.449 -10.847 1.00 93.12 87 LYS A C 1
ATOM 688 O O . LYS A 1 87 ? 18.780 -0.332 -10.283 1.00 93.12 87 LYS A O 1
ATOM 693 N N . ARG A 1 88 ? 16.870 0.867 -10.308 1.00 93.50 88 ARG A N 1
ATOM 694 C CA . ARG A 1 88 ? 16.425 0.496 -8.955 1.00 93.50 88 ARG A CA 1
ATOM 695 C C . ARG A 1 88 ? 16.014 -0.973 -8.850 1.00 93.50 88 ARG A C 1
ATOM 697 O O . ARG A 1 88 ? 16.441 -1.643 -7.920 1.00 93.50 88 ARG A O 1
ATOM 704 N N . VAL A 1 89 ? 15.319 -1.521 -9.849 1.00 91.00 89 VAL A N 1
ATOM 705 C CA . VAL A 1 89 ? 15.041 -2.969 -9.955 1.00 91.00 89 VAL A CA 1
ATOM 706 C C . VAL A 1 89 ? 16.344 -3.774 -9.915 1.00 91.00 89 VAL A C 1
ATOM 708 O O . VAL A 1 89 ? 16.447 -4.795 -9.234 1.00 91.00 89 VAL A O 1
ATOM 711 N N . PHE A 1 90 ? 17.376 -3.308 -10.620 1.00 89.62 90 PHE A N 1
ATOM 712 C CA . PHE A 1 90 ? 18.684 -3.958 -10.599 1.00 89.62 90 PHE A CA 1
ATOM 713 C C . PHE A 1 90 ? 19.430 -3.779 -9.277 1.00 89.62 90 PHE A C 1
ATOM 715 O O . PHE A 1 90 ? 20.121 -4.703 -8.857 1.00 89.62 90 PHE A O 1
ATOM 722 N N . ALA A 1 91 ? 19.272 -2.644 -8.596 1.00 90.06 91 ALA A N 1
ATOM 723 C CA . ALA A 1 91 ? 19.794 -2.462 -7.245 1.00 90.06 91 ALA A CA 1
ATOM 724 C C . ALA A 1 91 ? 19.153 -3.465 -6.268 1.00 90.06 91 ALA A C 1
ATOM 726 O O . ALA A 1 91 ? 19.876 -4.183 -5.581 1.00 90.06 91 ALA A O 1
ATOM 727 N N . VAL A 1 92 ? 17.825 -3.620 -6.293 1.00 89.75 92 VAL A N 1
ATOM 728 C CA . VAL A 1 92 ? 17.105 -4.592 -5.448 1.00 89.75 92 VAL A CA 1
ATOM 729 C C . VAL A 1 92 ? 17.540 -6.035 -5.740 1.00 89.75 92 VAL A C 1
ATOM 731 O O . VAL A 1 92 ? 17.697 -6.833 -4.825 1.00 89.75 92 VAL A O 1
ATOM 734 N N . THR A 1 93 ? 17.774 -6.387 -7.009 1.00 84.56 93 THR A N 1
ATOM 735 C CA . THR A 1 93 ? 18.093 -7.777 -7.401 1.00 84.56 93 THR A CA 1
ATOM 736 C C . THR A 1 93 ? 19.576 -8.148 -7.320 1.00 84.56 93 THR A C 1
ATOM 738 O O . THR A 1 93 ? 19.893 -9.332 -7.207 1.00 84.56 93 THR A O 1
ATOM 741 N N . ARG A 1 94 ? 20.503 -7.183 -7.410 1.00 81.69 94 ARG A N 1
ATOM 742 C CA . ARG A 1 94 ? 21.958 -7.449 -7.430 1.00 81.69 94 ARG A CA 1
ATOM 743 C C . ARG A 1 94 ? 22.679 -7.132 -6.131 1.00 81.69 94 ARG A C 1
ATOM 745 O O . ARG A 1 94 ? 23.830 -7.543 -5.976 1.00 81.69 94 ARG A O 1
ATOM 752 N N . THR A 1 95 ? 22.083 -6.364 -5.227 1.00 64.62 95 THR A N 1
ATOM 753 C CA . THR A 1 95 ? 22.783 -5.991 -4.001 1.00 64.62 95 THR A CA 1
ATOM 754 C C . THR A 1 95 ? 22.877 -7.203 -3.076 1.00 64.62 95 THR A C 1
ATOM 756 O O . THR A 1 95 ? 21.976 -7.524 -2.316 1.00 64.62 95 THR A O 1
ATOM 759 N N . HIS A 1 96 ? 24.053 -7.835 -3.048 1.00 57.81 96 HIS A N 1
ATOM 760 C CA . HIS A 1 96 ? 24.458 -8.741 -1.960 1.00 57.81 96 HIS A CA 1
ATOM 761 C C . HIS A 1 96 ? 24.473 -8.049 -0.582 1.00 57.81 96 HIS A C 1
ATOM 763 O O . HIS A 1 96 ? 24.797 -8.674 0.421 1.00 57.81 96 HIS A O 1
ATOM 769 N N . ARG A 1 97 ? 24.212 -6.736 -0.551 1.00 58.56 97 ARG A N 1
ATOM 770 C CA . ARG A 1 97 ? 24.282 -5.876 0.624 1.00 58.56 97 ARG A CA 1
ATOM 771 C C . ARG A 1 97 ? 22.938 -5.633 1.301 1.00 58.56 97 ARG A C 1
ATOM 773 O O . ARG A 1 97 ? 22.963 -4.915 2.288 1.00 58.56 97 ARG A O 1
ATOM 780 N N . HIS A 1 98 ? 21.835 -6.222 0.814 1.00 62.78 98 HIS A N 1
ATOM 781 C CA . HIS A 1 98 ? 20.494 -6.054 1.398 1.00 62.78 98 HIS A CA 1
ATOM 782 C C . HIS A 1 98 ? 20.264 -4.605 1.844 1.00 62.78 98 HIS A C 1
ATOM 784 O O . HIS A 1 98 ? 19.971 -4.339 3.006 1.00 62.78 98 HIS A O 1
ATOM 790 N N . GLU A 1 99 ? 20.537 -3.655 0.944 1.00 76.56 99 GLU A N 1
ATOM 791 C CA . GLU A 1 99 ? 20.349 -2.247 1.268 1.00 76.56 99 GLU A CA 1
ATOM 792 C C . GLU A 1 99 ? 18.847 -2.048 1.460 1.00 76.56 99 GLU A C 1
ATOM 794 O O . GLU A 1 99 ? 18.119 -2.005 0.471 1.00 76.56 99 GLU A O 1
ATOM 799 N N . GLU A 1 100 ? 18.396 -1.983 2.720 1.00 73.19 100 GLU A N 1
ATOM 800 C CA . GLU A 1 100 ? 16.972 -1.874 3.085 1.00 73.19 100 GLU A CA 1
ATOM 801 C C . GLU A 1 100 ? 16.279 -0.765 2.276 1.00 73.19 100 GLU A C 1
ATOM 803 O O . GLU A 1 100 ? 15.161 -0.912 1.805 1.00 73.19 100 GLU A O 1
ATOM 808 N N . SER A 1 101 ? 16.991 0.329 1.988 1.00 87.75 101 SER A N 1
ATOM 809 C CA . SER A 1 101 ? 16.447 1.449 1.219 1.00 87.75 101 SER A CA 1
ATOM 810 C C . SER A 1 101 ? 16.184 1.156 -0.260 1.00 87.75 101 SER A C 1
ATOM 812 O O . SER A 1 101 ? 15.505 1.950 -0.901 1.00 87.75 101 SER A O 1
ATOM 814 N N . ALA A 1 102 ? 16.71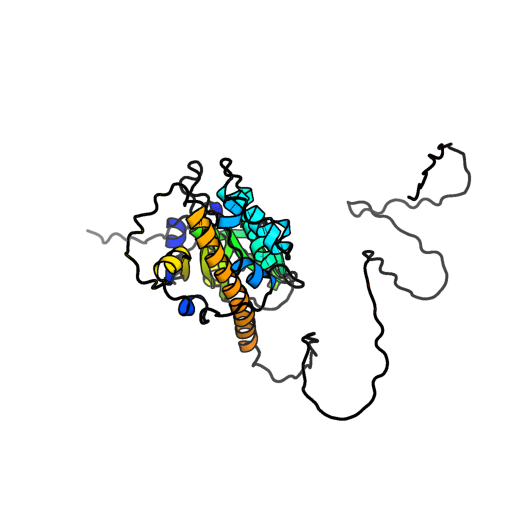6 0.075 -0.843 1.00 92.75 102 ALA A N 1
ATOM 815 C CA . ALA A 1 102 ? 16.597 -0.183 -2.279 1.00 92.75 102 ALA A CA 1
ATOM 816 C C . ALA A 1 102 ? 15.152 -0.500 -2.699 1.00 92.75 102 ALA A C 1
ATOM 818 O O . ALA A 1 102 ? 14.734 -0.115 -3.797 1.00 92.75 102 ALA A O 1
ATOM 819 N N . VAL A 1 103 ? 14.391 -1.192 -1.842 1.00 93.31 103 VAL A N 1
ATOM 820 C CA . VAL A 1 103 ? 12.980 -1.517 -2.103 1.00 93.31 103 VAL A CA 1
ATOM 821 C C . VAL A 1 103 ? 12.108 -0.270 -1.963 1.00 93.31 103 VAL A C 1
ATOM 823 O O . VAL A 1 103 ? 11.285 -0.020 -2.850 1.00 93.31 103 VAL A O 1
ATOM 826 N N . ASP A 1 104 ? 12.341 0.552 -0.937 1.00 95.31 104 ASP A N 1
ATOM 827 C CA . ASP A 1 104 ? 11.680 1.854 -0.749 1.00 95.31 104 ASP A CA 1
ATOM 828 C C . ASP A 1 104 ? 11.879 2.741 -1.982 1.00 95.31 104 ASP A C 1
ATOM 830 O O . ASP A 1 104 ? 10.931 3.223 -2.602 1.00 95.31 104 ASP A O 1
ATOM 834 N N . ASP A 1 105 ? 13.137 2.879 -2.395 1.00 95.56 105 ASP A N 1
ATOM 835 C CA . ASP A 1 105 ? 13.571 3.647 -3.550 1.00 95.56 105 ASP A CA 1
ATOM 836 C C . ASP A 1 105 ? 12.886 3.195 -4.842 1.00 95.56 105 ASP A C 1
ATOM 838 O O . ASP A 1 105 ? 12.429 4.010 -5.653 1.00 95.56 105 ASP A O 1
ATOM 842 N N . MET A 1 106 ? 12.849 1.879 -5.069 1.00 95.25 106 MET A N 1
ATOM 843 C CA . MET A 1 106 ? 12.171 1.299 -6.222 1.00 95.25 106 MET A CA 1
ATOM 844 C C . MET A 1 106 ? 10.672 1.603 -6.171 1.00 95.25 106 MET A C 1
ATOM 846 O O . MET A 1 106 ? 10.110 1.979 -7.198 1.00 95.25 106 MET A O 1
ATOM 850 N N . SER A 1 107 ? 10.046 1.484 -4.999 1.00 95.56 107 SER A N 1
ATOM 851 C CA . SER A 1 107 ? 8.617 1.733 -4.787 1.00 95.56 107 SER A CA 1
ATOM 852 C C . SER A 1 107 ? 8.240 3.197 -5.030 1.00 95.56 107 SER A C 1
ATOM 854 O O . SER A 1 107 ? 7.234 3.460 -5.686 1.00 95.56 107 SER A O 1
ATOM 856 N N . LEU A 1 108 ? 9.077 4.150 -4.607 1.00 96.19 108 LEU A N 1
ATOM 857 C CA . LEU A 1 108 ? 8.906 5.575 -4.917 1.00 96.19 108 LEU A CA 1
ATOM 858 C C . LEU A 1 108 ? 8.879 5.816 -6.430 1.00 96.19 108 LEU A C 1
ATOM 860 O O . LEU A 1 108 ? 7.888 6.295 -6.976 1.00 96.19 108 LEU A O 1
ATOM 864 N N . THR A 1 109 ? 9.938 5.408 -7.136 1.00 95.81 109 THR A N 1
ATOM 865 C CA . THR A 1 109 ? 10.036 5.621 -8.591 1.00 95.81 109 THR A CA 1
ATOM 866 C C . THR A 1 109 ? 8.969 4.859 -9.374 1.00 95.81 109 THR A C 1
ATOM 868 O O . THR A 1 109 ? 8.564 5.280 -10.457 1.00 95.81 109 THR A O 1
ATOM 871 N N . LEU A 1 110 ? 8.494 3.742 -8.833 1.00 94.25 110 LEU A N 1
ATOM 872 C CA . LEU A 1 110 ? 7.385 2.992 -9.391 1.00 94.25 110 LEU A CA 1
ATOM 873 C C . LEU A 1 110 ? 6.071 3.779 -9.339 1.00 94.25 110 LEU A C 1
ATOM 875 O O . LEU A 1 110 ? 5.361 3.854 -10.340 1.00 94.25 110 LEU A O 1
ATOM 879 N N . LEU A 1 111 ? 5.761 4.383 -8.193 1.00 94.50 111 LEU A N 1
ATOM 880 C CA . LEU A 1 111 ? 4.568 5.210 -8.018 1.00 94.50 111 LEU A CA 1
ATOM 881 C C . LEU A 1 111 ? 4.651 6.511 -8.833 1.00 94.50 111 LEU A C 1
ATOM 883 O O . LEU A 1 111 ? 3.666 6.886 -9.470 1.00 94.50 111 LEU A O 1
ATOM 887 N N . GLU A 1 112 ? 5.831 7.135 -8.912 1.00 94.19 112 GLU A N 1
ATOM 888 C CA . GLU A 1 112 ? 6.099 8.285 -9.794 1.00 94.19 112 GLU A CA 1
ATOM 889 C C . GLU A 1 112 ? 5.821 7.949 -11.269 1.00 94.19 112 GLU A C 1
ATOM 891 O O . GLU A 1 112 ? 5.128 8.692 -11.964 1.00 94.19 112 GLU A O 1
ATOM 896 N N . LEU A 1 113 ? 6.312 6.801 -11.758 1.00 92.88 113 LEU A N 1
ATOM 897 C CA . LEU A 1 113 ? 6.081 6.354 -13.137 1.00 92.88 113 LEU A CA 1
ATOM 898 C C . LEU A 1 113 ? 4.581 6.199 -13.451 1.00 92.88 113 LEU A C 1
ATOM 900 O O . LEU A 1 113 ? 4.144 6.487 -14.570 1.00 92.88 113 LEU A O 1
ATOM 904 N N . PHE A 1 114 ? 3.795 5.754 -12.468 1.00 88.56 114 PHE A N 1
ATOM 905 C CA . PHE A 1 114 ? 2.340 5.621 -12.579 1.00 88.56 114 PHE A CA 1
ATOM 906 C C . PHE A 1 114 ? 1.563 6.892 -12.266 1.00 88.56 114 PHE A C 1
ATOM 908 O O . PHE A 1 114 ? 0.336 6.838 -12.216 1.00 88.56 114 PHE A O 1
ATOM 915 N N . GLN A 1 115 ? 2.250 8.029 -12.137 1.00 92.31 115 GLN A N 1
ATOM 916 C CA . GLN A 1 115 ? 1.636 9.336 -11.916 1.00 92.31 115 GLN A CA 1
ATOM 917 C C . GLN A 1 115 ? 0.822 9.394 -10.614 1.00 92.31 115 GLN A C 1
ATOM 919 O O . GLN A 1 115 ? -0.159 10.131 -10.535 1.00 92.31 115 GLN A O 1
ATOM 924 N N . TYR A 1 116 ? 1.222 8.628 -9.591 1.00 92.81 116 TYR A N 1
ATOM 925 C CA . TYR A 1 116 ? 0.755 8.835 -8.212 1.00 92.81 116 TYR A CA 1
ATOM 926 C C . TYR A 1 116 ? 1.465 10.006 -7.524 1.00 92.81 116 TYR A C 1
ATOM 928 O O . TYR A 1 116 ? 1.033 10.429 -6.458 1.00 92.81 116 TYR A O 1
ATOM 936 N N . ASP A 1 117 ? 2.550 10.502 -8.121 1.00 94.75 117 ASP A N 1
ATOM 937 C CA . ASP A 1 117 ? 3.154 11.792 -7.796 1.00 94.75 117 ASP A CA 1
ATOM 938 C C . ASP A 1 117 ? 2.744 12.780 -8.898 1.00 94.75 117 ASP A C 1
ATOM 940 O O . ASP A 1 117 ? 3.184 12.656 -10.045 1.00 94.75 117 ASP A O 1
ATOM 944 N N . ASN A 1 118 ? 1.807 13.676 -8.596 1.00 93.88 118 ASN A N 1
ATOM 945 C CA . ASN A 1 118 ? 1.215 14.625 -9.544 1.00 93.88 118 ASN A CA 1
ATOM 946 C C . ASN A 1 118 ? 0.780 15.919 -8.828 1.00 93.88 118 ASN A C 1
ATOM 948 O O . ASN A 1 118 ? 1.115 16.140 -7.670 1.00 93.88 118 ASN A O 1
ATOM 952 N N . ASP A 1 119 ? 0.035 16.790 -9.511 1.00 94.19 119 ASP A N 1
ATOM 953 C CA . ASP A 1 119 ? -0.349 18.100 -8.967 1.00 94.19 119 ASP A CA 1
ATOM 954 C C . ASP A 1 119 ? -1.189 18.020 -7.675 1.00 94.19 119 ASP A C 1
ATOM 956 O O . ASP A 1 119 ? -1.124 18.937 -6.860 1.00 94.19 119 ASP A O 1
ATOM 960 N N . ASP A 1 120 ? -1.930 16.927 -7.460 1.00 93.88 120 ASP A N 1
ATOM 961 C CA . ASP A 1 120 ? -2.836 16.756 -6.315 1.00 93.88 120 ASP A CA 1
ATOM 962 C C . ASP A 1 120 ? -2.320 15.752 -5.276 1.00 93.88 120 ASP A C 1
ATOM 964 O O . ASP A 1 120 ? -2.836 15.682 -4.155 1.00 93.88 120 ASP A O 1
ATOM 968 N N . THR A 1 121 ? -1.327 14.940 -5.638 1.00 95.44 121 THR A N 1
ATOM 969 C CA . THR A 1 121 ? -0.828 13.838 -4.808 1.00 95.44 121 THR A CA 1
ATOM 970 C C . THR A 1 121 ? 0.685 13.824 -4.758 1.00 95.44 121 THR A C 1
ATOM 972 O O . THR A 1 121 ? 1.341 14.029 -5.770 1.00 95.44 121 THR A O 1
ATOM 975 N N . VAL A 1 122 ? 1.229 13.556 -3.575 1.00 96.38 122 VAL A N 1
ATOM 976 C CA . VAL A 1 122 ? 2.664 13.443 -3.341 1.00 96.38 122 VAL A CA 1
ATOM 977 C C . VAL A 1 122 ? 2.999 12.048 -2.842 1.00 96.38 122 VAL A C 1
ATOM 979 O O . VAL A 1 122 ? 2.323 11.499 -1.966 1.00 96.38 122 VAL A O 1
ATOM 982 N N . VAL A 1 123 ? 4.072 11.481 -3.382 1.00 96.94 123 VAL A N 1
ATOM 983 C CA . VAL A 1 123 ? 4.630 10.219 -2.895 1.00 96.94 123 VAL A CA 1
ATOM 984 C C . VAL A 1 123 ? 5.755 10.528 -1.911 1.00 96.94 123 VAL A C 1
ATOM 986 O O . VAL A 1 123 ? 6.676 11.288 -2.210 1.00 96.94 123 VAL A O 1
ATOM 989 N N . ARG A 1 124 ? 5.696 9.953 -0.709 1.00 96.62 124 ARG A N 1
ATOM 990 C CA . ARG A 1 124 ? 6.672 10.205 0.359 1.00 96.62 124 ARG A CA 1
ATOM 991 C C . ARG A 1 124 ? 7.152 8.916 0.988 1.00 96.62 124 ARG A C 1
ATOM 993 O O . ARG A 1 124 ? 6.384 7.980 1.143 1.00 96.62 124 ARG A O 1
ATOM 1000 N N . SER A 1 125 ? 8.407 8.894 1.420 1.00 96.56 125 SER A N 1
ATOM 1001 C CA . SER A 1 125 ? 8.943 7.812 2.246 1.00 96.56 125 SER A CA 1
ATOM 1002 C C . SER A 1 125 ? 8.857 8.141 3.735 1.00 96.56 125 SER A C 1
ATOM 1004 O O . SER A 1 125 ? 9.072 9.300 4.110 1.00 96.56 125 SER A O 1
ATOM 1006 N N . ARG A 1 126 ? 8.674 7.121 4.582 1.00 92.50 126 ARG A N 1
ATOM 1007 C CA . ARG A 1 126 ? 8.795 7.207 6.051 1.00 92.50 126 ARG A CA 1
ATOM 1008 C C . ARG A 1 126 ? 7.924 8.297 6.685 1.00 92.50 126 ARG A C 1
ATOM 1010 O O . ARG A 1 126 ? 8.362 9.003 7.600 1.00 92.50 126 ARG A O 1
ATOM 1017 N N . SER A 1 127 ? 6.703 8.477 6.182 1.00 95.56 127 SER A N 1
ATOM 1018 C CA . SER A 1 127 ? 5.720 9.331 6.855 1.00 95.56 127 SER A CA 1
ATOM 1019 C C . SER A 1 127 ? 5.375 8.719 8.211 1.00 95.56 127 SER A C 1
ATOM 1021 O O . SER A 1 127 ? 5.151 7.521 8.316 1.00 95.56 127 SER A O 1
ATOM 1023 N N . ILE A 1 128 ? 5.355 9.537 9.262 1.00 96.88 128 ILE A N 1
ATOM 1024 C CA . ILE A 1 128 ? 4.964 9.092 10.602 1.00 96.88 128 ILE A CA 1
ATOM 1025 C C . ILE A 1 128 ? 3.471 9.351 10.748 1.00 96.88 128 ILE A C 1
ATOM 1027 O O . ILE A 1 128 ? 3.052 10.507 10.699 1.00 96.88 128 ILE A O 1
ATOM 1031 N N . LEU A 1 129 ? 2.707 8.283 10.952 1.00 97.44 129 LEU A N 1
ATOM 1032 C CA . LEU A 1 129 ? 1.279 8.325 11.230 1.00 97.44 129 LEU A CA 1
ATOM 1033 C C . LEU A 1 129 ? 1.030 8.079 12.717 1.00 97.44 129 LEU A C 1
ATOM 1035 O O . LEU A 1 129 ? 1.678 7.240 13.358 1.00 97.44 129 LEU A O 1
ATOM 1039 N N . ASP A 1 130 ? 0.066 8.808 13.268 1.00 97.81 130 ASP A N 1
ATOM 1040 C CA . ASP A 1 130 ? -0.365 8.617 14.648 1.00 97.81 130 ASP A CA 1
ATOM 1041 C C . ASP A 1 130 ? -1.355 7.443 14.740 1.00 97.81 130 ASP A C 1
ATOM 1043 O O . ASP A 1 130 ? -2.515 7.568 14.351 1.00 97.81 130 ASP A O 1
ATOM 1047 N N . LEU A 1 131 ? -0.926 6.316 15.319 1.00 98.12 131 LEU A N 1
ATOM 1048 C CA . LEU A 1 131 ? -1.810 5.188 15.624 1.00 98.12 131 LEU A CA 1
ATOM 1049 C C . LEU A 1 131 ? -2.349 5.323 17.049 1.00 98.12 131 LEU A C 1
ATOM 1051 O O . LEU A 1 131 ? -1.613 5.174 18.025 1.00 98.12 131 LEU A O 1
ATOM 1055 N N . PHE A 1 132 ? -3.643 5.566 17.200 1.00 98.31 132 PHE A N 1
ATOM 1056 C CA . PHE A 1 132 ? -4.295 5.520 18.502 1.00 98.31 132 PHE A CA 1
ATOM 1057 C C . PHE A 1 132 ? -4.774 4.097 18.780 1.00 98.31 132 PHE A C 1
ATOM 1059 O O . PHE A 1 132 ? -5.658 3.588 18.093 1.00 98.31 132 PHE A O 1
ATOM 1066 N N . MET A 1 133 ? -4.196 3.470 19.805 1.00 97.69 133 MET A N 1
ATOM 1067 C CA . MET A 1 133 ? -4.464 2.090 20.200 1.00 97.69 133 MET A CA 1
ATOM 1068 C C . MET A 1 133 ? -4.528 1.959 21.722 1.00 97.69 133 MET A C 1
ATOM 1070 O O . MET A 1 133 ? -3.659 2.471 22.434 1.00 97.69 133 MET A O 1
ATOM 1074 N N . SER A 1 134 ? -5.546 1.257 22.227 1.00 96.88 134 SER A N 1
ATOM 1075 C CA . SER A 1 134 ? -5.719 0.968 23.662 1.00 96.88 134 SER A CA 1
ATOM 1076 C C . SER A 1 134 ? -5.590 2.217 24.543 1.00 96.88 134 SER A C 1
ATOM 1078 O O . SER A 1 134 ? -4.879 2.237 25.549 1.00 96.88 134 SER A O 1
ATOM 1080 N N . ARG A 1 135 ? -6.260 3.294 24.116 1.00 95.81 135 ARG A N 1
ATOM 1081 C CA . ARG A 1 135 ? -6.314 4.631 24.734 1.00 95.81 135 ARG A CA 1
ATOM 1082 C C . ARG A 1 135 ? -4.964 5.346 24.800 1.00 95.81 135 ARG A C 1
ATOM 1084 O O . ARG A 1 135 ? -4.820 6.342 25.506 1.00 95.81 135 ARG A O 1
ATOM 1091 N N . GLY A 1 136 ? -3.974 4.866 24.056 1.00 96.81 136 GLY A N 1
ATOM 1092 C CA . GLY A 1 136 ? -2.661 5.473 23.947 1.00 96.81 136 GLY A CA 1
ATOM 1093 C C . GLY A 1 136 ? -2.316 5.832 22.511 1.00 96.81 136 GLY A C 1
ATOM 1094 O O . GLY A 1 136 ? -2.775 5.214 21.560 1.00 96.81 136 GLY A O 1
ATOM 1095 N N . LYS A 1 137 ? -1.447 6.827 22.365 1.00 97.56 137 LYS A N 1
ATOM 1096 C CA . LYS A 1 137 ? -0.817 7.155 21.090 1.00 97.56 137 LYS A CA 1
ATOM 1097 C C . LYS A 1 137 ? 0.409 6.262 20.861 1.00 97.56 137 LYS A C 1
ATOM 1099 O O . LYS A 1 137 ? 1.213 6.098 21.787 1.00 97.56 137 LYS A O 1
ATOM 1104 N N . MET A 1 138 ? 0.509 5.702 19.664 1.00 97.31 138 MET A N 1
ATOM 1105 C CA . MET A 1 138 ? 1.606 4.913 19.100 1.00 97.31 138 MET A CA 1
ATOM 1106 C C . MET A 1 138 ? 1.990 5.475 17.732 1.00 97.31 138 MET A C 1
ATOM 1108 O O . MET A 1 138 ? 1.345 6.393 17.227 1.00 97.31 138 MET A O 1
ATOM 1112 N N . GLN A 1 139 ? 3.071 4.950 17.164 1.00 96.56 139 GLN A N 1
ATOM 1113 C CA . GLN A 1 139 ? 3.528 5.313 15.830 1.00 96.56 139 GLN A CA 1
ATOM 1114 C C . GLN A 1 139 ? 3.268 4.164 14.861 1.00 96.56 139 GLN A C 1
ATOM 1116 O O . GLN A 1 139 ? 3.383 2.990 15.218 1.00 96.56 139 GLN A O 1
ATOM 1121 N N . ALA A 1 140 ? 2.926 4.535 13.637 1.00 97.25 140 ALA A N 1
ATOM 1122 C CA . ALA A 1 140 ? 2.918 3.668 12.476 1.00 97.25 140 ALA A CA 1
ATOM 1123 C C . ALA A 1 140 ? 3.728 4.389 11.389 1.00 97.25 140 ALA A C 1
ATOM 1125 O O . ALA A 1 140 ? 3.536 5.587 11.177 1.00 97.25 140 ALA A O 1
ATOM 1126 N N . ILE A 1 141 ? 4.705 3.711 10.790 1.00 97.50 141 ILE A N 1
ATOM 1127 C CA . ILE A 1 141 ? 5.674 4.337 9.883 1.00 97.50 141 ILE A CA 1
ATOM 1128 C C . ILE A 1 141 ? 5.722 3.496 8.608 1.00 97.50 141 ILE A C 1
ATOM 1130 O O . ILE A 1 141 ? 6.607 2.648 8.499 1.00 97.50 141 ILE A O 1
ATOM 1134 N N . PRO A 1 142 ? 4.786 3.714 7.666 1.00 97.19 142 PRO A N 1
ATOM 1135 C CA . PRO A 1 142 ? 4.872 3.088 6.356 1.00 97.19 142 PRO A CA 1
ATOM 1136 C C . PRO A 1 142 ? 6.171 3.477 5.652 1.00 97.19 142 PRO A C 1
ATOM 1138 O O . PRO A 1 142 ? 6.638 4.622 5.751 1.00 97.19 142 PRO A O 1
ATOM 1141 N N . ASP A 1 143 ? 6.722 2.546 4.879 1.00 97.00 143 ASP A N 1
ATOM 1142 C CA . ASP A 1 143 ? 7.947 2.789 4.121 1.00 97.00 143 ASP A CA 1
ATOM 1143 C C . ASP A 1 143 ? 7.716 3.817 3.010 1.00 97.00 143 ASP A C 1
ATOM 1145 O O . ASP A 1 143 ? 8.503 4.759 2.869 1.00 97.00 143 ASP A O 1
ATOM 1149 N N . VAL A 1 144 ? 6.597 3.704 2.281 1.00 97.69 144 VAL A N 1
ATOM 1150 C CA . VAL A 1 144 ? 6.139 4.703 1.303 1.00 97.69 144 VAL A CA 1
ATOM 1151 C C . VAL A 1 144 ? 4.639 4.963 1.452 1.00 97.69 144 VAL A C 1
ATOM 1153 O O . VAL A 1 144 ? 3.849 4.062 1.718 1.00 97.69 144 VAL A O 1
ATOM 1156 N N . VAL A 1 145 ? 4.228 6.210 1.253 1.00 97.75 145 VAL A N 1
ATOM 1157 C CA . VAL A 1 145 ? 2.837 6.655 1.297 1.00 97.75 145 VAL A CA 1
ATOM 1158 C C . VAL A 1 145 ? 2.520 7.535 0.091 1.00 97.75 145 VAL A C 1
ATOM 1160 O O . VAL A 1 145 ? 3.376 8.279 -0.389 1.00 97.75 145 VAL A O 1
ATOM 1163 N N . VAL A 1 146 ? 1.280 7.461 -0.385 1.00 97.44 146 VAL A N 1
ATOM 1164 C CA . VAL A 1 146 ? 0.701 8.440 -1.312 1.00 97.44 146 VAL A CA 1
ATOM 1165 C C . VAL A 1 146 ? -0.275 9.302 -0.526 1.00 97.44 146 VAL A C 1
ATOM 1167 O O . VAL A 1 146 ? -1.257 8.791 0.016 1.00 97.44 146 VAL A O 1
ATOM 1170 N N . GLU A 1 147 ? -0.010 10.599 -0.458 1.00 96.00 147 GLU A N 1
ATOM 1171 C CA . GLU A 1 147 ? -0.819 11.588 0.257 1.00 96.00 147 GLU A CA 1
ATOM 1172 C C . GLU A 1 147 ? -1.447 12.549 -0.760 1.00 96.00 147 GLU A C 1
ATOM 1174 O O . GLU A 1 147 ? -0.774 12.999 -1.684 1.00 96.00 147 GLU A O 1
ATOM 1179 N N . ARG A 1 148 ? -2.726 12.901 -0.605 1.00 93.88 148 ARG A N 1
ATOM 1180 C CA . ARG A 1 148 ? -3.285 14.099 -1.251 1.00 93.88 148 ARG A CA 1
ATOM 1181 C C . ARG A 1 148 ? -2.740 15.339 -0.544 1.00 93.88 148 ARG A C 1
ATOM 1183 O O . ARG A 1 148 ? -2.679 15.353 0.684 1.00 93.88 148 ARG A O 1
ATOM 1190 N N . LEU A 1 149 ? -2.394 16.384 -1.297 1.00 86.50 149 LEU A N 1
ATOM 1191 C CA . LEU A 1 149 ? -1.795 17.607 -0.737 1.00 86.50 149 LEU A CA 1
ATOM 1192 C C . LEU A 1 149 ? -2.681 18.309 0.303 1.00 86.50 149 LEU A C 1
ATOM 1194 O O . LEU A 1 149 ? -2.173 19.001 1.185 1.00 86.50 149 LEU A O 1
ATOM 1198 N N . ASP A 1 150 ? -3.995 18.156 0.188 1.00 81.50 150 ASP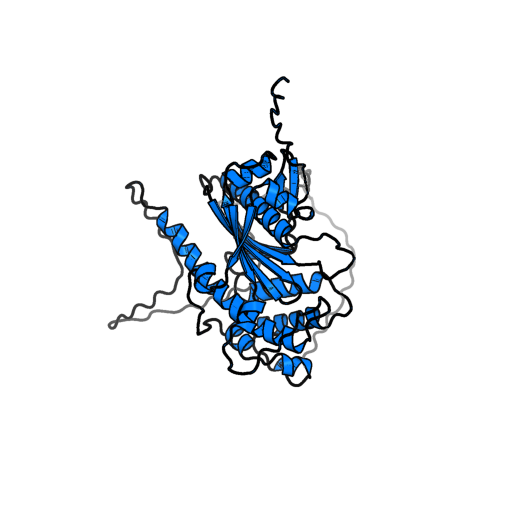 A N 1
ATOM 1199 C CA . ASP A 1 150 ? -4.988 18.890 0.964 1.00 81.50 150 ASP A CA 1
ATOM 1200 C C . ASP A 1 150 ? -5.659 18.072 2.075 1.00 81.50 150 ASP A C 1
ATOM 1202 O O . ASP A 1 150 ? -6.245 18.662 2.983 1.00 81.50 150 ASP A O 1
ATOM 1206 N N . THR A 1 151 ? -5.610 16.738 2.021 1.00 72.44 151 THR A N 1
ATOM 1207 C CA . THR A 1 151 ? -6.623 15.938 2.726 1.00 72.44 151 THR A CA 1
ATOM 1208 C C . THR A 1 151 ? -6.122 14.686 3.413 1.00 72.44 151 THR A C 1
ATOM 1210 O O . THR A 1 151 ? -6.400 14.524 4.598 1.00 72.44 151 THR A O 1
ATOM 1213 N N . ALA A 1 152 ? -5.513 13.742 2.697 1.00 90.00 152 ALA A N 1
ATOM 1214 C CA . ALA A 1 152 ? -5.544 12.369 3.187 1.00 90.00 152 ALA A CA 1
ATOM 1215 C C . ALA A 1 152 ? -4.441 11.471 2.639 1.00 90.00 152 ALA A C 1
ATOM 1217 O O . ALA A 1 152 ? -4.073 11.538 1.466 1.00 90.00 152 ALA A O 1
ATOM 1218 N N . VAL A 1 153 ? -4.004 10.541 3.483 1.00 95.81 153 VAL A N 1
ATOM 1219 C CA . VAL A 1 153 ? -3.305 9.334 3.054 1.00 95.81 153 VAL A CA 1
ATOM 1220 C C . VAL A 1 153 ? -4.255 8.500 2.197 1.00 95.81 153 VAL A C 1
ATOM 1222 O O . VAL A 1 153 ? -5.355 8.150 2.635 1.00 95.81 153 VAL A O 1
ATOM 1225 N N . LYS A 1 154 ? -3.820 8.185 0.976 1.00 94.88 154 LYS A N 1
ATOM 1226 C CA . LYS A 1 154 ? -4.574 7.406 -0.010 1.00 94.88 154 LYS A CA 1
ATOM 1227 C C . LYS A 1 154 ? -4.093 5.975 -0.153 1.00 94.88 154 LYS A C 1
ATOM 1229 O O . LYS A 1 154 ? -4.917 5.095 -0.344 1.00 94.88 154 LYS A O 1
ATOM 1234 N N . MET A 1 155 ? -2.784 5.753 -0.114 1.00 96.69 155 MET A N 1
ATOM 1235 C CA . MET A 1 155 ? -2.169 4.443 -0.338 1.00 96.69 155 MET A CA 1
ATOM 1236 C C . MET A 1 155 ? -0.945 4.295 0.551 1.00 96.69 155 MET A C 1
ATOM 1238 O O . MET A 1 155 ? -0.221 5.265 0.773 1.00 96.69 155 MET A O 1
ATOM 1242 N N . LEU A 1 156 ? -0.701 3.068 0.995 1.00 97.94 156 LEU A N 1
ATOM 1243 C CA . LEU A 1 156 ? 0.468 2.689 1.778 1.00 97.94 156 LEU A CA 1
ATOM 1244 C C . LEU A 1 156 ? 1.286 1.614 1.057 1.00 97.94 156 LEU A C 1
ATOM 1246 O O . LEU A 1 156 ? 0.740 0.754 0.362 1.00 97.94 156 LEU A O 1
ATOM 1250 N N . VAL A 1 157 ? 2.597 1.634 1.249 1.00 97.69 157 VAL A N 1
ATOM 1251 C CA . VAL A 1 157 ? 3.516 0.584 0.812 1.00 97.69 157 VAL A CA 1
ATOM 1252 C C . VAL A 1 157 ? 4.415 0.208 1.982 1.00 97.69 157 VAL A C 1
ATOM 1254 O O . VAL A 1 157 ? 4.982 1.083 2.632 1.00 97.69 157 VAL A O 1
ATOM 1257 N N . GLN A 1 158 ? 4.555 -1.096 2.200 1.00 97.75 158 GLN A N 1
ATOM 1258 C CA . GLN A 1 158 ? 5.346 -1.693 3.267 1.00 97.75 158 GLN A CA 1
ATOM 1259 C C . GLN A 1 158 ? 6.339 -2.700 2.676 1.00 97.75 158 GLN A C 1
ATOM 1261 O O . GLN A 1 158 ? 5.937 -3.626 1.968 1.00 97.75 158 GLN A O 1
ATOM 1266 N N . GLU A 1 159 ? 7.630 -2.566 2.962 1.00 95.81 159 GLU A N 1
ATOM 1267 C CA . GLU A 1 159 ? 8.626 -3.589 2.653 1.00 95.81 159 GLU A CA 1
ATOM 1268 C C . GLU A 1 159 ? 8.401 -4.823 3.538 1.00 95.81 159 GLU A C 1
ATOM 1270 O O . GLU A 1 159 ? 8.181 -4.730 4.748 1.00 95.81 159 GLU A O 1
ATOM 1275 N N . ASP A 1 160 ? 8.467 -6.001 2.925 1.00 94.69 160 ASP A N 1
ATOM 1276 C CA . ASP A 1 160 ? 8.557 -7.281 3.613 1.00 94.69 160 ASP A CA 1
ATOM 1277 C C . ASP A 1 160 ? 10.027 -7.617 3.872 1.00 94.69 160 ASP A C 1
ATOM 1279 O O . ASP A 1 160 ? 10.734 -8.077 2.973 1.00 94.69 160 ASP A O 1
ATOM 1283 N N . LYS A 1 161 ? 10.467 -7.417 5.118 1.00 91.38 161 LYS A N 1
ATOM 1284 C CA . LYS A 1 161 ? 11.839 -7.678 5.577 1.00 91.38 161 LYS A CA 1
ATOM 1285 C C . LYS A 1 161 ? 12.027 -9.101 6.104 1.00 91.38 161 LYS A C 1
ATOM 1287 O O . LYS A 1 161 ? 13.076 -9.416 6.660 1.00 91.38 161 LYS A O 1
ATOM 1292 N N . SER A 1 162 ? 11.055 -9.997 5.909 1.00 88.75 162 SER A N 1
ATOM 1293 C CA . SER A 1 162 ? 11.124 -11.380 6.411 1.00 88.75 162 SER A CA 1
ATOM 1294 C C . SER A 1 162 ? 12.279 -12.208 5.830 1.00 88.75 162 SER A C 1
ATOM 1296 O O . SER A 1 162 ? 12.604 -13.269 6.366 1.00 88.75 162 SER A O 1
ATOM 1298 N N . TYR A 1 163 ? 12.912 -11.742 4.748 1.00 84.62 163 TYR A N 1
ATOM 1299 C CA . TYR A 1 163 ? 14.101 -12.367 4.171 1.00 84.62 163 TYR A CA 1
ATOM 1300 C C . TYR A 1 163 ? 15.373 -12.136 5.002 1.00 84.62 163 TYR A C 1
ATOM 1302 O O . TYR A 1 163 ? 16.320 -12.916 4.876 1.00 84.62 163 TYR A O 1
ATOM 1310 N N . ASP A 1 164 ? 15.417 -11.101 5.843 1.00 83.06 164 ASP A N 1
ATOM 1311 C CA . ASP A 1 164 ? 16.538 -10.862 6.745 1.00 83.06 164 ASP A CA 1
ATOM 1312 C C . ASP A 1 164 ? 16.312 -11.638 8.054 1.00 83.06 164 ASP A C 1
ATOM 1314 O O . ASP A 1 164 ? 15.346 -11.439 8.792 1.00 83.06 164 ASP A O 1
ATOM 1318 N N . GLY A 1 165 ? 17.234 -12.559 8.352 1.00 81.62 165 GLY A N 1
ATOM 1319 C CA . GLY A 1 165 ? 17.189 -13.418 9.535 1.00 81.62 165 GLY A CA 1
ATOM 1320 C C . GLY A 1 165 ? 17.209 -12.669 10.874 1.00 81.62 165 GLY A C 1
ATOM 1321 O O . GLY A 1 165 ? 16.928 -13.293 11.902 1.00 81.62 165 GLY A O 1
ATOM 1322 N N . ASN A 1 166 ? 17.511 -11.366 10.874 1.00 83.38 166 ASN A N 1
ATOM 1323 C CA . ASN A 1 166 ? 17.396 -10.487 12.037 1.00 83.38 166 ASN A CA 1
ATOM 1324 C C . ASN A 1 166 ? 15.941 -10.099 12.352 1.00 83.38 166 ASN A C 1
ATOM 1326 O O . ASN A 1 166 ? 15.630 -9.801 13.503 1.00 83.38 166 ASN A O 1
ATOM 1330 N N . PHE A 1 167 ? 15.034 -10.173 11.374 1.00 81.06 167 PHE A N 1
ATOM 1331 C CA . PHE A 1 167 ? 13.629 -9.771 11.491 1.00 81.06 167 PHE A CA 1
ATOM 1332 C C . PHE A 1 167 ? 12.698 -10.969 11.743 1.00 81.06 167 PHE A C 1
ATOM 1334 O O . PHE A 1 167 ? 11.610 -11.090 11.172 1.00 81.06 167 PHE A O 1
ATOM 1341 N N . LYS A 1 168 ? 13.114 -11.893 12.621 1.00 80.31 168 LYS A N 1
ATOM 1342 C CA . LYS A 1 168 ? 12.260 -13.018 13.038 1.00 80.31 168 LYS A CA 1
ATOM 1343 C C . LYS A 1 168 ? 10.986 -12.491 13.695 1.00 80.31 168 LYS A C 1
ATOM 1345 O O . LYS A 1 168 ? 11.053 -11.860 14.743 1.00 80.31 168 LYS A O 1
ATOM 1350 N N . GLY A 1 169 ? 9.841 -12.816 13.100 1.00 85.38 169 GLY A N 1
ATOM 1351 C CA . GLY A 1 169 ? 8.536 -12.347 13.569 1.00 85.38 169 GLY A CA 1
ATOM 1352 C C . GLY A 1 169 ? 8.085 -11.031 12.939 1.00 85.38 169 GLY A C 1
ATOM 1353 O O . GLY A 1 169 ? 7.154 -10.424 13.445 1.00 85.38 169 GLY A O 1
ATOM 1354 N N . HIS A 1 170 ? 8.710 -10.574 11.849 1.00 91.81 170 HIS A N 1
ATOM 1355 C CA . HIS A 1 170 ? 8.141 -9.489 11.050 1.00 91.81 170 HIS A CA 1
ATOM 1356 C C . HIS A 1 170 ? 6.878 -9.969 10.323 1.00 91.81 170 HIS A C 1
ATOM 1358 O O . HIS A 1 170 ? 6.905 -10.966 9.599 1.00 91.81 170 HIS A O 1
ATOM 1364 N N . HIS A 1 171 ? 5.770 -9.257 10.533 1.00 96.12 171 HIS A N 1
ATOM 1365 C CA . HIS A 1 171 ? 4.471 -9.532 9.921 1.00 96.12 171 HIS A CA 1
ATOM 1366 C C . HIS A 1 171 ? 4.054 -8.332 9.054 1.00 96.12 171 HIS A C 1
ATOM 1368 O O . HIS A 1 171 ? 3.208 -7.538 9.468 1.00 96.12 171 HIS A O 1
ATOM 1374 N N . PRO A 1 172 ? 4.605 -8.182 7.833 1.00 96.62 172 PRO A N 1
ATOM 1375 C CA . PRO A 1 172 ? 4.383 -6.993 6.999 1.00 96.62 172 PRO A CA 1
ATOM 1376 C C . PRO A 1 172 ? 2.907 -6.765 6.659 1.00 96.62 172 PRO A C 1
ATOM 1378 O O . PRO A 1 172 ? 2.470 -5.634 6.492 1.00 96.62 172 PRO A O 1
ATOM 1381 N N . GLU A 1 173 ? 2.117 -7.838 6.571 1.00 97.88 173 GLU A N 1
ATOM 1382 C CA . GLU A 1 173 ? 0.670 -7.757 6.362 1.00 97.88 173 GLU A CA 1
ATOM 1383 C C . GLU A 1 173 ? -0.054 -7.137 7.564 1.00 97.88 173 GLU A C 1
ATOM 1385 O O . GLU A 1 173 ? -0.891 -6.254 7.384 1.00 97.88 173 GLU A O 1
ATOM 1390 N N . ALA A 1 174 ? 0.279 -7.570 8.783 1.00 98.12 174 ALA A N 1
ATOM 1391 C CA . ALA A 1 174 ? -0.320 -7.034 9.999 1.00 98.12 174 ALA A CA 1
ATOM 1392 C C . ALA A 1 174 ? 0.111 -5.581 10.237 1.00 98.12 174 ALA A C 1
ATOM 1394 O O . ALA A 1 174 ? -0.733 -4.745 10.560 1.00 98.12 174 ALA A O 1
ATOM 1395 N N . GLN A 1 175 ? 1.385 -5.273 9.974 1.00 97.69 175 GLN A N 1
ATOM 1396 C CA . GLN A 1 175 ? 1.914 -3.913 10.009 1.00 97.69 175 GLN A CA 1
ATOM 1397 C C . GLN A 1 175 ? 1.192 -2.989 9.017 1.00 97.69 175 GLN A C 1
ATOM 1399 O O . GLN A 1 175 ? 0.688 -1.942 9.420 1.00 97.69 175 GLN A O 1
ATOM 1404 N N . LEU A 1 176 ? 1.055 -3.397 7.749 1.00 98.38 176 LEU A N 1
ATOM 1405 C CA . LEU A 1 176 ? 0.353 -2.610 6.729 1.00 98.38 176 LEU A CA 1
ATOM 1406 C C . LEU A 1 176 ? -1.111 -2.331 7.120 1.00 98.38 176 LEU A C 1
ATOM 1408 O O . LEU A 1 176 ? -1.627 -1.240 6.883 1.00 98.38 176 LEU A O 1
ATOM 1412 N N . ILE A 1 177 ? -1.797 -3.303 7.732 1.00 98.69 177 ILE A N 1
ATOM 1413 C CA . ILE A 1 177 ? -3.171 -3.120 8.226 1.00 98.69 177 ILE A CA 1
ATOM 1414 C C . ILE A 1 177 ? -3.208 -2.130 9.398 1.00 98.69 177 ILE A C 1
ATOM 1416 O O . ILE A 1 177 ? -4.097 -1.278 9.441 1.00 98.69 177 ILE A O 1
ATOM 1420 N N . ALA A 1 178 ? -2.246 -2.196 10.322 1.00 98.50 178 ALA A N 1
ATOM 1421 C CA . ALA A 1 178 ? -2.126 -1.232 11.415 1.00 98.50 178 ALA A CA 1
ATOM 1422 C C . ALA A 1 178 ? -1.919 0.198 10.885 1.00 98.50 178 ALA A C 1
ATOM 1424 O O . ALA A 1 178 ? -2.570 1.139 11.342 1.00 98.50 178 ALA A O 1
ATOM 1425 N N . GLU A 1 179 ? -1.053 0.354 9.884 1.00 98.50 179 GLU A N 1
ATOM 1426 C CA . GLU A 1 179 ? -0.778 1.624 9.207 1.00 98.50 179 GLU A CA 1
ATOM 1427 C C . GLU A 1 179 ? -1.999 2.158 8.458 1.00 98.50 179 GLU A C 1
ATOM 1429 O O . GLU A 1 179 ? -2.269 3.355 8.518 1.00 98.50 179 GLU A O 1
ATOM 1434 N N . ALA A 1 180 ? -2.792 1.292 7.822 1.00 98.56 180 ALA A N 1
ATOM 1435 C CA . ALA A 1 180 ? -4.054 1.690 7.202 1.00 98.56 180 ALA A CA 1
ATOM 1436 C C . ALA A 1 180 ? -5.055 2.218 8.240 1.00 98.56 180 ALA A C 1
ATOM 1438 O O . ALA A 1 180 ? -5.717 3.230 8.014 1.00 98.56 180 ALA A O 1
ATOM 1439 N N . ILE A 1 181 ? -5.136 1.589 9.413 1.00 98.69 181 ILE A N 1
ATOM 1440 C CA . ILE A 1 181 ? -5.990 2.078 10.503 1.00 98.69 181 ILE A CA 1
ATOM 1441 C C . ILE A 1 181 ? -5.482 3.428 11.028 1.00 98.69 181 ILE A C 1
ATOM 1443 O O . ILE A 1 181 ? -6.288 4.336 11.239 1.00 98.69 181 ILE A O 1
ATOM 1447 N N . ALA A 1 182 ? -4.164 3.599 11.174 1.00 98.38 182 ALA A N 1
ATOM 1448 C CA . ALA A 1 182 ? -3.557 4.879 11.545 1.00 98.38 182 ALA A CA 1
ATOM 1449 C C . ALA A 1 182 ? -3.857 5.976 10.509 1.00 98.38 182 ALA A C 1
ATOM 1451 O O . ALA A 1 182 ? -4.278 7.072 10.871 1.00 98.38 182 ALA A O 1
ATOM 1452 N N . ALA A 1 183 ? -3.726 5.662 9.218 1.00 98.06 183 ALA A N 1
ATOM 1453 C CA . ALA A 1 183 ? -4.065 6.559 8.118 1.00 98.06 183 ALA A CA 1
ATOM 1454 C C . ALA A 1 183 ? -5.537 6.997 8.169 1.00 98.06 183 ALA A C 1
ATOM 1456 O O . ALA A 1 183 ? -5.818 8.188 8.065 1.00 98.06 183 ALA A O 1
ATOM 1457 N N . TYR A 1 184 ? -6.479 6.079 8.413 1.00 98.06 184 TYR A N 1
ATOM 1458 C CA . TYR A 1 184 ? -7.894 6.430 8.586 1.00 98.06 184 TYR A CA 1
ATOM 1459 C C . TYR A 1 184 ? -8.114 7.380 9.777 1.00 98.06 184 TYR A C 1
ATOM 1461 O O . TYR A 1 184 ? -8.813 8.387 9.653 1.00 98.06 184 TYR A O 1
ATOM 1469 N N . GLN A 1 185 ? -7.501 7.088 10.931 1.00 98.00 185 GLN A N 1
ATOM 1470 C CA . GLN A 1 185 ? -7.595 7.931 12.129 1.00 98.00 185 GLN A CA 1
ATOM 1471 C C . GLN A 1 185 ? -7.027 9.343 11.877 1.00 98.00 185 GLN A C 1
ATOM 1473 O O . GLN A 1 185 ? -7.640 10.342 12.263 1.00 98.00 185 GLN A O 1
ATOM 1478 N N . GLU A 1 186 ? -5.879 9.436 11.202 1.00 97.19 186 GLU A N 1
ATOM 1479 C CA . GLU A 1 186 ? -5.232 10.690 10.805 1.00 97.19 186 GLU A CA 1
ATOM 1480 C C . GLU A 1 186 ? -6.107 11.493 9.831 1.00 97.19 186 GLU A C 1
ATOM 1482 O O . GLU A 1 186 ? -6.352 12.681 10.070 1.00 97.19 186 GLU A O 1
ATOM 1487 N N . ASN A 1 187 ? -6.630 10.839 8.789 1.00 96.88 187 ASN A N 1
ATOM 1488 C CA . ASN A 1 187 ? -7.512 11.438 7.787 1.00 96.88 187 ASN A CA 1
ATOM 1489 C C . ASN A 1 187 ? -8.786 11.995 8.434 1.00 96.88 187 ASN A C 1
ATOM 1491 O O . ASN A 1 187 ? -9.134 13.156 8.213 1.00 96.88 187 ASN A O 1
ATOM 1495 N N . SER A 1 188 ? -9.440 11.208 9.296 1.00 96.56 188 SER A N 1
ATOM 1496 C CA . SER A 1 188 ? -10.639 11.634 10.025 1.00 96.56 188 SER A CA 1
ATOM 1497 C C . SER A 1 188 ? -10.367 12.865 10.892 1.00 96.56 188 SER A C 1
ATOM 1499 O O . SER A 1 188 ? -11.157 13.810 10.893 1.00 96.56 188 SER A O 1
ATOM 1501 N N . ARG A 1 189 ? -9.232 12.893 11.603 1.00 95.69 189 ARG A N 1
ATOM 1502 C CA . ARG A 1 189 ? -8.820 14.037 12.431 1.00 95.69 189 ARG A CA 1
ATOM 1503 C C . ARG A 1 189 ? -8.481 15.265 11.589 1.00 95.69 189 ARG A C 1
ATOM 1505 O O . ARG A 1 189 ? -8.683 16.398 12.025 1.00 95.69 189 ARG A O 1
ATOM 1512 N N . LEU A 1 190 ? -7.886 15.082 10.412 1.00 94.56 190 LEU A N 1
ATOM 1513 C CA . LEU A 1 190 ? -7.584 16.184 9.503 1.00 94.56 190 LEU A CA 1
ATOM 1514 C C . LEU A 1 190 ? -8.872 16.791 8.928 1.00 94.56 190 LEU A C 1
ATOM 1516 O O . LEU A 1 190 ? -9.001 18.012 8.955 1.00 94.56 190 LEU A O 1
ATOM 1520 N N . TYR A 1 191 ? -9.849 15.967 8.545 1.00 94.50 191 TYR A N 1
ATOM 1521 C CA . TYR A 1 191 ? -11.177 16.418 8.111 1.00 94.50 191 TYR A CA 1
ATOM 1522 C C . TYR A 1 191 ? -11.877 17.295 9.154 1.00 94.50 191 TYR A C 1
ATOM 1524 O O . TYR A 1 191 ? -12.354 18.386 8.834 1.00 94.50 191 TYR A O 1
ATOM 1532 N N . GLU A 1 192 ? -11.869 16.856 10.416 1.00 93.94 192 GLU A N 1
ATOM 1533 C CA . GLU A 1 192 ? -12.421 17.623 11.536 1.00 93.94 192 GLU A CA 1
ATOM 1534 C C . GLU A 1 192 ? -11.689 18.964 11.709 1.00 93.94 192 GLU A C 1
ATOM 1536 O O . GLU A 1 192 ? -12.318 20.023 11.768 1.00 93.94 192 GLU A O 1
ATOM 1541 N N . ARG A 1 193 ? -10.347 18.952 11.709 1.00 94.44 193 ARG A N 1
ATOM 1542 C CA . ARG A 1 193 ? -9.528 20.172 11.847 1.00 94.44 193 ARG A CA 1
ATOM 1543 C C . ARG A 1 193 ? -9.750 21.176 10.721 1.00 94.44 193 ARG A C 1
ATOM 1545 O O . ARG A 1 193 ? -9.690 22.378 10.969 1.00 94.44 193 ARG A O 1
ATOM 1552 N N . LEU A 1 194 ? -9.976 20.697 9.502 1.00 93.88 194 LEU A N 1
ATOM 1553 C CA . LEU A 1 194 ? -10.228 21.535 8.331 1.00 93.88 194 LEU A CA 1
ATOM 1554 C C . LEU A 1 194 ? -11.703 21.935 8.191 1.00 93.88 194 LEU A C 1
ATOM 1556 O O . LEU A 1 194 ? -12.041 22.659 7.258 1.00 93.88 194 LEU A O 1
ATOM 1560 N N . SER A 1 195 ? -12.576 21.513 9.117 1.00 94.19 195 SER A N 1
ATOM 1561 C CA . SER A 1 195 ? -14.020 21.785 9.069 1.00 94.19 195 SER A CA 1
ATOM 1562 C C . SER A 1 195 ? -14.663 21.337 7.749 1.00 94.19 195 SER A C 1
ATOM 1564 O O . SER A 1 195 ? -15.565 21.994 7.233 1.00 94.19 195 SER A O 1
ATOM 1566 N N . MET A 1 196 ? -14.199 20.208 7.201 1.00 90.81 196 MET A N 1
ATOM 1567 C CA . MET A 1 196 ? -14.680 19.642 5.932 1.00 90.81 196 MET A CA 1
ATOM 1568 C C . MET A 1 196 ? -15.954 18.794 6.084 1.00 90.81 196 MET A C 1
ATOM 1570 O O . MET A 1 196 ? -16.367 18.124 5.143 1.00 90.81 196 MET A O 1
ATOM 1574 N N . GLY A 1 197 ? -16.594 18.838 7.256 1.00 92.19 197 GLY A N 1
ATOM 1575 C CA . GLY A 1 197 ? -17.766 18.029 7.587 1.00 92.19 197 GLY A CA 1
ATOM 1576 C C . GLY A 1 197 ? -17.403 16.704 8.256 1.00 92.19 197 GLY A C 1
ATOM 1577 O O . GLY A 1 197 ? -16.313 16.548 8.810 1.00 92.19 197 GLY A O 1
ATOM 1578 N N . GLU A 1 198 ? -18.347 15.764 8.245 1.00 93.00 198 GLU A N 1
ATOM 1579 C CA . GLU A 1 198 ? -18.146 14.425 8.801 1.00 93.00 198 GLU A CA 1
ATOM 1580 C C . GLU A 1 198 ? -17.308 13.567 7.847 1.00 93.00 198 GLU A C 1
ATOM 1582 O O . GLU A 1 198 ? -17.566 13.513 6.645 1.00 93.00 198 GLU A O 1
ATOM 1587 N N . TYR A 1 199 ? -16.294 12.890 8.389 1.00 95.38 199 TYR A N 1
ATOM 1588 C CA . TYR A 1 199 ? -15.505 11.932 7.621 1.00 95.38 199 TYR A CA 1
ATOM 1589 C C . TYR A 1 199 ? -16.325 10.657 7.354 1.00 95.38 199 TYR A C 1
ATOM 1591 O O . TYR A 1 199 ? -17.059 10.238 8.254 1.00 95.38 199 TYR A O 1
ATOM 1599 N N . PRO A 1 200 ? -16.200 10.009 6.178 1.00 95.44 200 PRO A N 1
ATOM 1600 C CA . PRO A 1 200 ? -16.956 8.801 5.867 1.00 95.44 200 PRO A CA 1
ATOM 1601 C C . PRO A 1 200 ? -16.770 7.701 6.918 1.00 95.44 200 PRO A C 1
ATOM 1603 O O . PRO A 1 200 ? -15.647 7.396 7.325 1.00 95.44 200 PRO A O 1
ATOM 1606 N N . ASP A 1 201 ? -17.865 7.038 7.300 1.00 97.31 201 ASP A N 1
ATOM 1607 C CA . ASP A 1 201 ? -17.848 5.935 8.275 1.00 97.31 201 ASP A CA 1
ATOM 1608 C C . ASP A 1 201 ? -17.039 4.715 7.800 1.00 97.31 201 ASP A C 1
ATOM 1610 O O . ASP A 1 201 ? -16.721 3.829 8.596 1.00 97.31 201 ASP A O 1
ATOM 1614 N N . GLN A 1 202 ? -16.688 4.658 6.515 1.00 96.94 202 GLN A N 1
ATOM 1615 C CA . GLN A 1 202 ? -15.830 3.637 5.935 1.00 96.94 202 GLN A CA 1
ATOM 1616 C C . GLN A 1 202 ? -14.971 4.223 4.814 1.00 96.94 202 GLN A C 1
ATOM 1618 O O . GLN A 1 202 ? -15.455 4.976 3.974 1.00 96.94 202 GLN A O 1
ATOM 1623 N N . GLN A 1 203 ? -13.709 3.804 4.762 1.00 96.12 203 GLN A N 1
ATOM 1624 C CA . GLN A 1 203 ? -12.794 4.070 3.659 1.00 96.12 203 GLN A CA 1
ATOM 1625 C C . GLN A 1 203 ? -12.054 2.779 3.303 1.00 96.12 203 GLN A C 1
ATOM 1627 O O . GLN A 1 203 ? -11.617 2.041 4.184 1.00 96.12 203 GLN A O 1
ATOM 1632 N N . ILE A 1 204 ? -11.882 2.498 2.013 1.00 96.50 204 ILE A N 1
ATOM 1633 C CA . ILE A 1 204 ? -10.934 1.470 1.579 1.00 96.50 204 ILE A CA 1
ATOM 1634 C C . ILE A 1 204 ? -9.577 2.151 1.444 1.00 96.50 204 ILE A C 1
ATOM 1636 O O . ILE A 1 204 ? -9.392 2.965 0.544 1.00 96.50 204 ILE A O 1
ATOM 1640 N N . ILE A 1 205 ? -8.643 1.813 2.331 1.00 97.00 205 ILE A N 1
ATOM 1641 C CA . ILE A 1 205 ? -7.251 2.250 2.224 1.00 97.00 205 ILE A CA 1
ATOM 1642 C C . ILE A 1 205 ? -6.485 1.111 1.589 1.00 97.00 205 ILE A C 1
ATOM 1644 O O . ILE A 1 205 ? -6.382 0.026 2.166 1.00 97.00 205 ILE A O 1
ATOM 1648 N N . PRO A 1 206 ? -5.972 1.289 0.382 1.00 96.75 206 PRO A N 1
ATOM 1649 C CA . PRO A 1 206 ? -5.288 0.198 -0.246 1.00 96.75 206 PRO A CA 1
ATOM 1650 C C . PRO A 1 206 ? -3.807 0.198 0.118 1.00 96.75 206 PRO A C 1
ATOM 1652 O O . PRO A 1 206 ? -3.203 1.234 0.410 1.00 96.75 206 PRO A O 1
ATOM 1655 N N . GLY A 1 207 ? -3.215 -0.985 0.044 1.00 97.38 207 GLY A N 1
ATOM 1656 C CA . GLY A 1 207 ? -1.834 -1.176 0.441 1.00 97.38 207 GLY A CA 1
ATOM 1657 C C . GLY A 1 207 ? -1.069 -2.131 -0.459 1.00 97.38 207 GLY A C 1
ATOM 1658 O O . GLY A 1 207 ? -1.651 -2.982 -1.141 1.00 97.38 207 GLY A O 1
ATOM 1659 N N . ILE A 1 208 ? 0.252 -1.993 -0.446 1.00 96.75 208 ILE A N 1
ATOM 1660 C CA . ILE A 1 208 ? 1.181 -2.859 -1.166 1.00 96.75 208 ILE A CA 1
ATOM 1661 C C . ILE A 1 208 ? 2.219 -3.381 -0.175 1.00 96.75 208 ILE A C 1
ATOM 1663 O O . ILE A 1 208 ? 2.903 -2.597 0.466 1.00 96.75 208 ILE A O 1
ATOM 1667 N N . VAL A 1 209 ? 2.375 -4.699 -0.075 1.00 97.31 209 VAL A N 1
ATOM 1668 C CA . VAL A 1 209 ? 3.545 -5.304 0.577 1.00 97.31 209 VAL A CA 1
ATOM 1669 C C . VAL A 1 209 ? 4.570 -5.678 -0.487 1.00 97.31 209 VAL A C 1
ATOM 1671 O O . VAL A 1 209 ? 4.244 -6.436 -1.404 1.00 97.31 209 VAL A O 1
ATOM 1674 N N . MET A 1 210 ? 5.796 -5.179 -0.358 1.00 94.62 210 MET A N 1
ATOM 1675 C C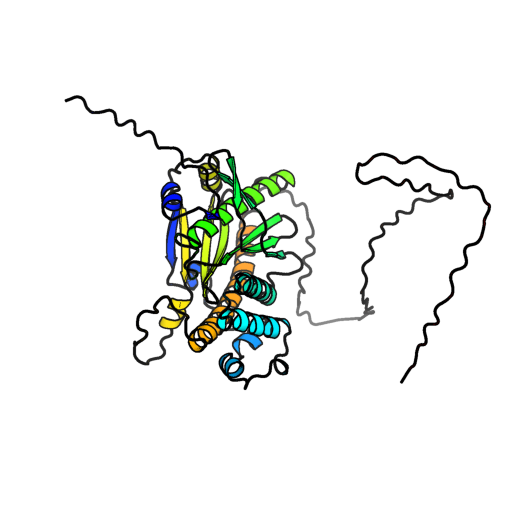A . MET A 1 210 ? 6.902 -5.387 -1.292 1.00 94.62 210 MET A CA 1
ATOM 1676 C C . MET A 1 210 ? 7.890 -6.418 -0.747 1.00 94.62 210 MET A C 1
ATOM 1678 O O . MET A 1 210 ? 8.700 -6.098 0.115 1.00 94.62 210 MET A O 1
ATOM 1682 N N . LEU A 1 211 ? 7.880 -7.642 -1.282 1.00 92.38 211 LEU A N 1
ATOM 1683 C CA . LEU A 1 211 ? 8.953 -8.609 -1.028 1.00 92.38 211 LEU A CA 1
ATOM 1684 C C . LEU A 1 211 ? 9.992 -8.506 -2.147 1.00 92.38 211 LEU A C 1
ATOM 1686 O O . LEU A 1 211 ? 9.829 -9.094 -3.222 1.00 92.38 211 LEU A O 1
ATOM 1690 N N . GLY A 1 212 ? 11.031 -7.702 -1.916 1.00 90.75 212 GLY A N 1
ATOM 1691 C CA . GLY A 1 212 ? 11.987 -7.322 -2.953 1.00 90.75 212 GLY A CA 1
ATOM 1692 C C . GLY A 1 212 ? 11.269 -6.637 -4.116 1.00 90.75 212 GLY A C 1
ATOM 1693 O O . GLY A 1 212 ? 10.701 -5.559 -3.972 1.00 90.75 212 GLY A O 1
ATOM 1694 N N . THR A 1 213 ? 11.251 -7.283 -5.282 1.00 89.75 213 THR A N 1
ATOM 1695 C CA . THR A 1 213 ? 10.553 -6.766 -6.465 1.00 89.75 213 THR A CA 1
ATOM 1696 C C . THR A 1 213 ? 9.138 -7.316 -6.668 1.00 89.75 213 THR A C 1
ATOM 1698 O O . THR A 1 213 ? 8.507 -7.018 -7.681 1.00 89.75 213 THR A O 1
ATOM 1701 N N . CYS A 1 214 ? 8.638 -8.131 -5.735 1.00 90.19 214 CYS A N 1
ATOM 1702 C CA . CYS A 1 214 ? 7.364 -8.838 -5.839 1.00 90.19 214 CYS A CA 1
ATOM 1703 C C . CYS A 1 214 ? 6.291 -8.201 -4.938 1.00 90.19 214 CYS A C 1
ATOM 1705 O O . CYS A 1 214 ? 6.220 -8.531 -3.752 1.00 90.19 214 CYS A O 1
ATOM 1707 N N . PRO A 1 215 ? 5.410 -7.343 -5.475 1.00 93.19 215 PRO A N 1
ATOM 1708 C CA . PRO A 1 215 ? 4.336 -6.758 -4.708 1.00 93.19 215 PRO A CA 1
ATOM 1709 C C . PRO A 1 215 ? 3.197 -7.748 -4.461 1.00 93.19 215 PRO A C 1
ATOM 1711 O O . PRO A 1 215 ? 2.872 -8.617 -5.284 1.00 93.19 215 PRO A O 1
ATOM 1714 N N . THR A 1 216 ? 2.542 -7.549 -3.326 1.00 94.25 216 THR A N 1
ATOM 1715 C CA . THR A 1 216 ? 1.263 -8.142 -2.948 1.00 94.25 216 THR A CA 1
ATOM 1716 C C . THR A 1 216 ? 0.305 -7.029 -2.560 1.00 94.25 216 THR A C 1
ATOM 1718 O O . THR A 1 216 ? 0.675 -6.133 -1.814 1.00 94.25 216 THR A O 1
ATOM 1721 N N . PHE A 1 217 ? -0.925 -7.097 -3.049 1.00 95.06 217 PHE A N 1
ATOM 1722 C CA . PHE A 1 217 ? -1.866 -5.984 -2.993 1.00 95.06 217 PHE A CA 1
ATOM 1723 C C . PHE A 1 217 ? -2.968 -6.262 -2.005 1.00 95.06 217 PHE A C 1
ATOM 1725 O O . PHE A 1 217 ? -3.440 -7.398 -1.909 1.00 95.06 217 PHE A O 1
ATOM 1732 N N . TYR A 1 218 ? -3.394 -5.206 -1.326 1.00 97.44 218 TYR A N 1
ATOM 1733 C CA . TYR A 1 218 ? -4.407 -5.254 -0.294 1.00 97.44 218 TYR A CA 1
ATOM 1734 C C . TYR A 1 218 ? -5.465 -4.185 -0.532 1.00 97.44 218 TYR A C 1
ATOM 1736 O O . TYR A 1 218 ? -5.144 -3.044 -0.860 1.00 97.44 218 TYR A O 1
ATOM 1744 N N . LEU A 1 219 ? -6.726 -4.560 -0.337 1.00 97.00 219 LEU A N 1
ATOM 1745 C CA . LEU A 1 219 ? -7.819 -3.619 -0.118 1.00 97.00 219 LEU A CA 1
ATOM 1746 C C . LEU A 1 219 ? -8.228 -3.753 1.344 1.00 97.00 219 LEU A C 1
ATOM 1748 O O . LEU A 1 219 ? -8.709 -4.817 1.749 1.00 97.00 219 LEU A O 1
ATOM 1752 N N . ILE A 1 220 ? -7.992 -2.701 2.128 1.00 98.31 220 ILE A N 1
ATOM 1753 C CA . ILE A 1 220 ? -8.195 -2.704 3.577 1.00 98.31 220 ILE A CA 1
ATOM 1754 C C . ILE A 1 220 ? -9.403 -1.807 3.866 1.00 98.31 220 ILE A C 1
ATOM 1756 O O . ILE A 1 220 ? -9.257 -0.584 3.915 1.00 98.31 220 ILE A O 1
ATOM 1760 N N . PRO A 1 221 ? -10.618 -2.372 3.992 1.00 98.12 221 PRO A N 1
ATOM 1761 C CA . PRO A 1 221 ? -11.775 -1.594 4.406 1.00 98.12 221 PRO A CA 1
ATOM 1762 C C . PRO A 1 221 ? -11.613 -1.223 5.881 1.00 98.12 221 PRO A C 1
ATOM 1764 O O . PRO A 1 221 ? -11.733 -2.074 6.761 1.00 98.12 221 PRO A O 1
ATOM 1767 N N . VAL A 1 222 ? -11.337 0.048 6.153 1.00 98.25 222 VAL A N 1
ATOM 1768 C CA . VAL A 1 222 ? -11.281 0.590 7.508 1.00 98.25 222 VAL A CA 1
ATOM 1769 C C . VAL A 1 222 ? -12.589 1.313 7.783 1.00 98.25 222 VAL A C 1
ATOM 1771 O O . VAL A 1 222 ? -12.946 2.268 7.096 1.00 98.25 222 VAL A O 1
ATOM 1774 N N . THR A 1 223 ? -13.324 0.835 8.782 1.00 98.31 223 THR A N 1
ATOM 1775 C CA . THR A 1 223 ? -14.536 1.497 9.267 1.00 98.31 223 THR A CA 1
ATOM 1776 C C . THR A 1 223 ? -14.219 2.346 10.492 1.00 98.31 223 THR A C 1
ATOM 1778 O O . THR A 1 223 ? -13.302 2.041 11.260 1.00 98.31 223 THR A O 1
ATOM 1781 N N . LYS A 1 224 ? -15.034 3.369 10.741 1.00 98.31 224 LYS A N 1
ATOM 1782 C CA . LYS A 1 224 ? -15.016 4.157 11.976 1.00 98.31 224 LYS A CA 1
ATOM 1783 C C . LYS A 1 224 ? -15.135 3.271 13.209 1.00 98.31 224 LYS A C 1
ATOM 1785 O O . LYS A 1 224 ? -14.413 3.467 14.179 1.00 98.31 224 LYS A O 1
ATOM 1790 N N . ALA A 1 225 ? -16.004 2.261 13.147 1.00 98.50 225 ALA A N 1
ATOM 1791 C CA . ALA A 1 225 ? -16.184 1.297 14.225 1.00 98.50 225 ALA A CA 1
ATOM 1792 C C . ALA A 1 225 ? -14.910 0.474 14.488 1.00 98.50 225 ALA A C 1
ATOM 1794 O O . ALA A 1 225 ? -14.575 0.235 15.646 1.00 98.50 225 ALA A O 1
ATOM 1795 N N . LEU A 1 226 ? -14.172 0.073 13.442 1.00 98.56 226 LEU A N 1
ATOM 1796 C CA . LEU A 1 226 ? -12.901 -0.643 13.598 1.00 98.56 226 LEU A CA 1
ATOM 1797 C C . LEU A 1 226 ? -11.832 0.276 14.189 1.00 98.56 226 LEU A C 1
ATOM 1799 O O . LEU A 1 226 ? -11.161 -0.097 15.149 1.00 98.56 226 LEU A O 1
ATOM 1803 N N . ALA A 1 227 ? -11.702 1.486 13.645 1.00 98.44 227 ALA A N 1
ATOM 1804 C CA . ALA A 1 227 ? -10.754 2.479 14.135 1.00 98.44 227 ALA A CA 1
ATOM 1805 C C . ALA A 1 227 ? -11.008 2.832 15.610 1.00 98.44 227 ALA A C 1
ATOM 1807 O O . ALA A 1 227 ? -10.056 2.999 16.373 1.00 98.44 227 ALA A O 1
ATOM 1808 N N . GLU A 1 228 ? -12.277 2.895 16.021 1.00 98.38 228 GLU A N 1
ATOM 1809 C CA . GLU A 1 228 ? -12.687 3.119 17.405 1.00 98.38 228 GLU A CA 1
ATOM 1810 C C . GLU A 1 228 ? -12.387 1.911 18.302 1.00 98.38 228 GLU A C 1
ATOM 1812 O O . GLU A 1 228 ? -11.818 2.086 19.377 1.00 98.38 228 GLU A O 1
ATOM 1817 N N . ALA A 1 229 ? -12.682 0.688 17.853 1.00 98.25 229 ALA A N 1
ATOM 1818 C CA . ALA A 1 229 ? -12.351 -0.534 18.588 1.00 98.25 229 ALA A CA 1
ATOM 1819 C C . ALA A 1 229 ? -10.836 -0.638 18.852 1.00 98.25 229 ALA A C 1
ATOM 1821 O O . ALA A 1 229 ? -10.410 -0.854 19.989 1.00 98.25 229 ALA A O 1
ATOM 1822 N N . VAL A 1 230 ? -10.009 -0.368 17.833 1.00 98.19 230 VAL A N 1
ATOM 1823 C CA . VAL A 1 230 ? -8.545 -0.289 17.973 1.00 98.19 230 VAL A CA 1
ATOM 1824 C C . VAL A 1 230 ? -8.148 0.806 18.953 1.00 98.19 230 VAL A C 1
ATOM 1826 O O . VAL A 1 230 ? -7.381 0.549 19.886 1.00 98.19 230 VAL A O 1
ATOM 1829 N N . ARG A 1 231 ? -8.725 2.006 18.811 1.00 98.12 231 ARG A N 1
ATOM 1830 C CA . ARG A 1 231 ? -8.477 3.135 19.712 1.00 98.12 231 ARG A CA 1
ATOM 1831 C C . ARG A 1 231 ? -8.785 2.802 21.163 1.00 98.12 231 ARG A C 1
ATOM 1833 O O . ARG A 1 231 ? -8.030 3.232 22.030 1.00 98.12 231 ARG A O 1
ATOM 1840 N N . GLN A 1 232 ? -9.839 2.041 21.445 1.00 97.94 232 GLN A N 1
ATOM 1841 C CA . GLN A 1 232 ? -10.190 1.634 22.808 1.00 97.94 232 GLN A CA 1
ATOM 1842 C C . GLN A 1 232 ? -9.435 0.391 23.295 1.00 97.94 232 GLN A C 1
ATOM 1844 O O . GLN A 1 232 ? -9.336 0.188 24.506 1.00 97.94 232 GLN A O 1
ATOM 1849 N N . GLY A 1 233 ? -8.841 -0.391 22.389 1.00 97.31 233 GLY A N 1
ATOM 1850 C CA . GLY A 1 233 ? -8.234 -1.686 22.711 1.00 97.31 233 GLY A CA 1
ATOM 1851 C C . GLY A 1 233 ? -9.283 -2.768 22.973 1.00 97.31 233 GLY A C 1
ATOM 1852 O O . GLY A 1 233 ? -9.065 -3.658 23.797 1.00 97.31 233 GLY A O 1
ATOM 1853 N N . GLU A 1 234 ? -10.433 -2.654 22.310 1.00 97.31 234 GLU A N 1
ATOM 1854 C CA . GLU A 1 234 ? -11.600 -3.515 22.477 1.00 97.31 234 GLU A CA 1
ATOM 1855 C C . GLU A 1 234 ? -11.758 -4.427 21.256 1.00 97.31 234 GLU A C 1
ATOM 1857 O O . GLU A 1 234 ? -11.511 -4.023 20.119 1.00 97.31 234 GLU A O 1
ATOM 1862 N N . GLN A 1 235 ? -12.172 -5.672 21.489 1.00 97.44 235 GLN A N 1
ATOM 1863 C CA . GLN A 1 235 ? -12.488 -6.595 20.404 1.00 97.44 235 GLN A CA 1
ATOM 1864 C C . GLN A 1 235 ? -13.829 -6.182 19.767 1.00 97.44 235 GLN A C 1
ATOM 1866 O O . GLN A 1 235 ? -14.838 -6.137 20.476 1.00 97.44 235 GLN A O 1
ATOM 1871 N N . PRO A 1 236 ? -13.881 -5.895 18.453 1.00 97.50 236 PRO A N 1
ATOM 1872 C CA . PRO A 1 236 ? -15.125 -5.545 17.782 1.00 97.50 236 PRO A CA 1
ATOM 1873 C C . PRO A 1 236 ? -16.075 -6.749 17.732 1.00 97.50 236 PRO A C 1
ATOM 1875 O O . PRO A 1 236 ? -15.649 -7.901 17.730 1.00 97.50 236 PRO A O 1
ATOM 1878 N N . SER A 1 237 ? -17.382 -6.499 17.654 1.00 97.31 237 SER A N 1
ATOM 1879 C CA . SER A 1 237 ? -18.406 -7.548 17.494 1.00 97.31 237 SER A CA 1
ATOM 1880 C C . SER A 1 237 ? -18.625 -7.982 16.039 1.00 97.31 237 SER A C 1
ATOM 1882 O O . SER A 1 237 ? -19.410 -8.893 15.778 1.00 97.31 237 SER A O 1
ATOM 1884 N N . PHE A 1 238 ? -17.951 -7.329 15.096 1.00 97.75 238 PHE A N 1
ATOM 1885 C CA . PHE A 1 238 ? -18.039 -7.578 13.661 1.00 97.75 238 PHE A CA 1
ATOM 1886 C C . PHE A 1 238 ? -16.695 -8.067 13.116 1.00 97.75 238 PHE A C 1
ATOM 1888 O O . PHE A 1 238 ? -15.648 -7.858 13.730 1.00 97.75 238 PHE A O 1
ATOM 1895 N N . ASP A 1 239 ? -16.739 -8.707 11.950 1.00 98.12 239 ASP A N 1
ATOM 1896 C CA . ASP A 1 239 ? -15.553 -9.113 11.201 1.00 98.12 239 ASP A CA 1
ATOM 1897 C C . ASP A 1 239 ? -15.151 -8.021 10.202 1.00 98.12 239 ASP A C 1
ATOM 1899 O O . ASP A 1 239 ? -16.005 -7.419 9.550 1.00 98.12 239 ASP A O 1
ATOM 1903 N N . THR A 1 240 ? -13.846 -7.822 10.018 1.00 98.44 240 THR A N 1
ATOM 1904 C CA . THR A 1 240 ? -13.308 -7.012 8.915 1.00 98.44 240 THR A CA 1
ATOM 1905 C C . THR A 1 240 ? -12.628 -7.924 7.902 1.00 98.44 240 THR A C 1
ATOM 1907 O O . THR A 1 240 ? -11.660 -8.608 8.231 1.00 98.44 240 THR A O 1
ATOM 1910 N N . ALA A 1 241 ? -13.117 -7.933 6.661 1.00 98.19 241 ALA A N 1
ATOM 1911 C CA . ALA A 1 241 ? -12.546 -8.732 5.580 1.00 98.19 241 ALA A CA 1
ATOM 1912 C C . ALA A 1 241 ? -11.567 -7.897 4.742 1.00 98.19 241 ALA A C 1
ATOM 1914 O O . ALA A 1 241 ? -11.970 -7.087 3.909 1.00 98.19 241 ALA A O 1
ATOM 1915 N N . VAL A 1 242 ? -10.271 -8.118 4.942 1.00 98.31 242 VAL A N 1
ATOM 1916 C CA . VAL A 1 242 ? -9.214 -7.560 4.092 1.00 98.31 242 VAL A CA 1
ATOM 1917 C C . VAL A 1 242 ? -9.042 -8.465 2.882 1.00 98.31 242 VAL A C 1
ATOM 1919 O O . VAL A 1 242 ? -8.988 -9.689 3.015 1.00 98.31 242 VAL A O 1
ATOM 1922 N N . ARG A 1 243 ? -8.947 -7.883 1.689 1.00 97.69 243 ARG A N 1
ATOM 1923 C CA . ARG A 1 243 ? -8.763 -8.643 0.445 1.00 97.69 243 ARG A CA 1
ATOM 1924 C C . ARG A 1 243 ? -7.304 -8.583 0.039 1.00 97.69 243 ARG A C 1
ATOM 1926 O O . ARG A 1 243 ? -6.712 -7.511 0.077 1.00 97.69 243 ARG A O 1
ATOM 1933 N N . LYS A 1 244 ? -6.740 -9.711 -0.389 1.00 96.50 244 LYS A N 1
ATOM 1934 C CA . LYS A 1 244 ? -5.325 -9.875 -0.743 1.00 96.50 244 LYS A CA 1
ATOM 1935 C C . LYS A 1 244 ? -5.158 -10.474 -2.133 1.00 96.50 244 LYS A C 1
ATOM 1937 O O . LYS A 1 244 ? -5.701 -11.540 -2.418 1.00 96.50 244 LYS A O 1
ATOM 1942 N N . LYS A 1 245 ? -4.297 -9.877 -2.957 1.00 93.06 245 LYS A N 1
ATOM 1943 C CA . LYS A 1 245 ? -3.937 -10.376 -4.290 1.00 93.06 245 LYS A CA 1
ATOM 1944 C C . LYS A 1 245 ? -2.422 -10.500 -4.437 1.00 93.06 245 LYS A C 1
ATOM 1946 O O . LYS A 1 245 ? -1.708 -9.503 -4.485 1.00 93.06 245 LYS A O 1
ATOM 1951 N N . LYS A 1 246 ? -1.917 -11.738 -4.521 1.00 90.75 246 LYS A N 1
ATOM 1952 C CA . LYS A 1 246 ? -0.493 -12.002 -4.803 1.00 90.75 246 LYS A CA 1
ATOM 1953 C C . LYS A 1 246 ? -0.228 -11.960 -6.303 1.00 90.75 246 LYS A C 1
ATOM 1955 O O . LYS A 1 246 ? -0.972 -12.571 -7.070 1.00 90.75 246 LYS A O 1
ATOM 1960 N N . THR A 1 247 ? 0.883 -11.347 -6.704 1.00 77.50 247 THR A N 1
ATOM 1961 C CA . THR A 1 247 ? 1.226 -11.259 -8.129 1.00 77.50 247 THR A CA 1
ATOM 1962 C C . THR A 1 247 ? 1.780 -12.563 -8.704 1.00 77.50 247 THR A C 1
ATOM 1964 O O . THR A 1 247 ? 1.495 -12.901 -9.847 1.00 77.50 247 THR A O 1
ATOM 1967 N N . LEU A 1 248 ? 2.513 -13.354 -7.913 1.00 66.06 248 LEU A N 1
ATOM 1968 C CA . LEU A 1 248 ? 3.187 -14.565 -8.412 1.00 66.06 248 LEU A CA 1
ATOM 1969 C C . LEU A 1 248 ? 2.231 -15.669 -8.897 1.00 66.06 248 LEU A C 1
ATOM 1971 O O . LEU A 1 248 ? 2.592 -16.436 -9.782 1.00 66.06 248 LEU A O 1
ATOM 1975 N N . GLU A 1 249 ? 0.997 -15.731 -8.395 1.00 56.06 249 GLU A N 1
ATOM 1976 C CA . GLU A 1 249 ? 0.008 -16.693 -8.910 1.00 56.06 249 GLU A CA 1
ATOM 1977 C C . GLU A 1 249 ? -0.532 -16.333 -10.289 1.00 56.06 249 GLU A C 1
ATOM 1979 O O . GLU A 1 249 ? -0.896 -17.224 -11.052 1.00 56.06 249 GLU A O 1
ATOM 1984 N N . LEU A 1 250 ? -0.520 -15.049 -10.645 1.00 50.38 250 LEU A N 1
ATOM 1985 C CA . LEU A 1 250 ? -0.917 -14.610 -11.979 1.00 50.38 250 LEU A CA 1
ATOM 1986 C C . LEU A 1 250 ? 0.080 -15.084 -13.044 1.00 50.38 250 LEU A C 1
ATOM 1988 O O . LEU A 1 250 ? -0.297 -15.283 -14.193 1.00 50.38 250 LEU A O 1
ATOM 1992 N N . LEU A 1 251 ? 1.343 -15.307 -12.663 1.00 52.44 251 LEU A N 1
ATOM 1993 C CA . LEU A 1 251 ? 2.365 -15.840 -13.566 1.00 52.44 251 LEU A CA 1
ATOM 1994 C C . LEU A 1 251 ? 2.144 -17.319 -13.884 1.00 52.44 251 LEU A C 1
ATOM 1996 O O . LEU A 1 251 ? 2.453 -17.742 -14.994 1.00 52.44 251 LEU A O 1
ATOM 2000 N N . ALA A 1 252 ? 1.607 -18.076 -12.924 1.00 53.44 252 ALA A N 1
ATOM 2001 C CA . ALA A 1 252 ? 1.358 -19.510 -13.049 1.00 53.44 252 ALA A CA 1
ATOM 2002 C C . ALA A 1 252 ? 0.051 -19.839 -13.792 1.00 53.44 252 ALA A C 1
ATOM 2004 O O . ALA A 1 252 ? -0.086 -20.941 -14.310 1.00 53.44 252 ALA A O 1
ATOM 2005 N N . GLN A 1 253 ? -0.900 -18.901 -13.849 1.00 50.91 253 GLN A N 1
ATOM 2006 C CA . GLN A 1 253 ? -2.192 -19.069 -14.533 1.00 50.91 253 GLN A CA 1
ATOM 2007 C C . GLN A 1 253 ? -2.174 -18.635 -16.007 1.00 50.91 253 GLN A C 1
ATOM 2009 O O . GLN A 1 253 ? -3.186 -18.756 -16.694 1.00 50.91 253 GLN A O 1
ATOM 2014 N N . GLY A 1 254 ? -1.040 -18.136 -16.509 1.00 47.81 254 GLY A N 1
ATOM 2015 C CA . GLY A 1 254 ? -0.845 -17.936 -17.940 1.00 47.81 254 GLY A CA 1
ATOM 2016 C C . GLY A 1 254 ? -0.769 -19.289 -18.639 1.00 47.81 254 GLY A C 1
ATOM 2017 O O . GLY A 1 254 ? 0.271 -19.939 -18.587 1.00 47.81 254 GLY A O 1
ATOM 2018 N N . ASP A 1 255 ? -1.874 -19.683 -19.269 1.00 41.16 255 ASP A N 1
ATOM 2019 C CA . ASP A 1 255 ? -2.075 -20.875 -20.098 1.00 41.16 255 ASP A CA 1
ATOM 2020 C C . ASP A 1 255 ? -1.182 -20.849 -21.355 1.00 41.16 255 ASP A C 1
ATOM 2022 O O . ASP A 1 255 ? -1.620 -20.677 -22.490 1.00 41.16 255 ASP A O 1
ATOM 2026 N N . LEU A 1 256 ? 0.129 -20.941 -21.144 1.00 42.59 256 LEU A N 1
ATOM 2027 C CA . LEU A 1 256 ? 1.096 -21.292 -22.170 1.00 42.59 256 LEU A CA 1
ATOM 2028 C C . LEU A 1 256 ? 1.303 -22.796 -22.023 1.00 42.59 256 LEU A C 1
ATOM 2030 O O . LEU A 1 256 ? 1.988 -23.225 -21.099 1.00 42.59 256 LEU A O 1
ATOM 2034 N N . GLY A 1 257 ? 0.655 -23.582 -22.887 1.00 39.59 257 GLY A N 1
ATOM 2035 C CA . GLY A 1 257 ? 0.609 -25.049 -22.869 1.00 39.59 257 GLY A CA 1
ATOM 2036 C C . GLY A 1 257 ? 1.974 -25.752 -22.883 1.00 39.59 257 GLY A C 1
ATOM 2037 O O . GLY A 1 257 ? 2.369 -26.351 -23.880 1.00 39.59 257 GLY A O 1
ATOM 2038 N N . GLY A 1 258 ? 2.681 -25.720 -21.755 1.00 45.03 258 GLY A N 1
ATOM 2039 C CA . GLY A 1 258 ? 4.014 -26.277 -21.572 1.00 45.03 258 GLY A CA 1
ATOM 2040 C C . GLY A 1 258 ? 4.294 -26.586 -20.103 1.00 45.03 258 GLY A C 1
ATOM 2041 O O . GLY A 1 258 ? 4.663 -25.708 -19.338 1.00 45.03 258 GLY A O 1
ATOM 2042 N N . SER A 1 259 ? 4.112 -27.862 -19.756 1.00 38.50 259 SER A N 1
ATOM 2043 C CA . SER A 1 259 ? 4.578 -28.621 -18.581 1.00 38.50 259 SER A CA 1
ATOM 2044 C C . SER A 1 259 ? 4.676 -27.924 -17.198 1.00 38.50 259 SER A C 1
ATOM 2046 O O . SER A 1 259 ? 5.534 -27.068 -16.972 1.00 38.50 259 SER A O 1
ATOM 2048 N N . PRO A 1 260 ? 3.909 -28.388 -16.189 1.00 43.53 260 PRO A N 1
ATOM 2049 C CA . PRO A 1 260 ? 3.957 -27.867 -14.829 1.00 43.53 260 PRO A CA 1
ATOM 2050 C C . PRO A 1 260 ? 5.188 -28.412 -14.093 1.00 43.53 260 PRO A C 1
ATOM 2052 O O . PRO A 1 260 ? 5.207 -29.538 -13.598 1.00 43.53 260 PRO A O 1
ATOM 2055 N N . SER A 1 261 ? 6.254 -27.620 -14.011 1.00 41.25 261 SER A N 1
ATOM 2056 C CA . SER A 1 261 ? 7.425 -27.939 -13.179 1.00 41.25 261 SER A CA 1
ATOM 2057 C C . SER A 1 261 ? 8.006 -26.705 -12.490 1.00 41.25 261 SER A C 1
ATOM 2059 O O . SER A 1 261 ? 9.218 -26.556 -12.389 1.00 41.25 261 SER A O 1
ATOM 2061 N N . ILE A 1 262 ? 7.152 -25.831 -11.954 1.00 42.38 262 ILE A N 1
ATOM 2062 C CA . ILE A 1 262 ? 7.587 -24.824 -10.978 1.00 42.38 262 ILE A CA 1
ATOM 2063 C C . ILE A 1 262 ? 7.508 -25.479 -9.593 1.00 42.38 262 ILE A C 1
ATOM 2065 O O . ILE A 1 262 ? 6.469 -25.488 -8.931 1.00 42.38 262 ILE A O 1
ATOM 2069 N N . ARG A 1 263 ? 8.605 -26.131 -9.186 1.00 38.00 263 ARG A N 1
ATOM 2070 C CA . ARG A 1 263 ? 8.775 -26.664 -7.824 1.00 38.00 263 ARG A CA 1
ATOM 2071 C C . ARG A 1 263 ? 8.846 -25.508 -6.820 1.00 38.00 263 ARG A C 1
ATOM 2073 O O . ARG A 1 263 ? 9.286 -24.416 -7.162 1.00 38.00 263 ARG A O 1
ATOM 2080 N N . ARG A 1 264 ? 8.413 -25.785 -5.581 1.00 40.03 264 ARG A N 1
ATOM 2081 C CA . ARG A 1 264 ? 8.409 -24.876 -4.418 1.00 40.03 264 ARG A CA 1
ATOM 2082 C C . ARG A 1 264 ? 9.627 -23.945 -4.417 1.00 40.03 264 ARG A C 1
ATOM 2084 O O . ARG A 1 264 ? 10.746 -24.406 -4.215 1.00 40.03 264 ARG A O 1
ATOM 2091 N N . LEU A 1 265 ? 9.366 -22.653 -4.597 1.00 41.34 265 LEU A N 1
ATOM 2092 C CA . LEU A 1 265 ? 10.325 -21.575 -4.387 1.00 41.34 265 LEU A CA 1
ATOM 2093 C C . LEU A 1 265 ? 10.714 -21.580 -2.902 1.00 41.34 265 LEU A C 1
ATOM 2095 O O . LEU A 1 265 ? 9.914 -21.205 -2.045 1.00 41.34 265 LEU A O 1
ATOM 2099 N N . SER A 1 266 ? 11.905 -22.091 -2.587 1.00 38.06 266 SER A N 1
ATOM 2100 C CA . SER A 1 266 ? 12.523 -21.887 -1.279 1.00 38.06 266 SER A CA 1
ATOM 2101 C C . SER A 1 266 ? 12.897 -20.414 -1.128 1.00 38.06 266 SER A C 1
ATOM 2103 O O . SER A 1 266 ? 13.229 -19.749 -2.104 1.00 38.06 266 SER A O 1
ATOM 2105 N N . SER A 1 267 ? 12.863 -19.920 0.105 1.00 42.38 267 SER A N 1
ATOM 2106 C CA . SER A 1 267 ? 13.068 -18.531 0.545 1.00 42.38 267 SER A CA 1
ATOM 2107 C C . SER A 1 267 ? 14.441 -17.905 0.233 1.00 42.38 267 SER A C 1
ATOM 2109 O O . SER A 1 267 ? 14.783 -16.872 0.794 1.00 42.38 267 SER A O 1
ATOM 2111 N N . SER A 1 268 ? 15.246 -18.501 -0.645 1.00 37.84 268 SER A N 1
ATOM 2112 C CA . SER A 1 268 ? 16.538 -17.971 -1.074 1.00 37.84 268 SER A CA 1
ATOM 2113 C C . SER A 1 268 ? 16.419 -17.447 -2.502 1.00 37.84 268 SER A C 1
ATOM 2115 O O . SER A 1 268 ? 16.261 -18.248 -3.419 1.00 37.84 268 SER A O 1
ATOM 2117 N N . CYS A 1 269 ? 16.480 -16.119 -2.644 1.00 45.62 269 CYS A N 1
ATOM 2118 C CA . CYS A 1 269 ? 16.634 -15.335 -3.873 1.00 45.62 269 CYS A CA 1
ATOM 2119 C C . CYS A 1 269 ? 16.058 -15.972 -5.145 1.00 45.62 269 CYS A C 1
ATOM 2121 O O . CYS A 1 269 ? 16.695 -16.804 -5.792 1.00 45.62 269 CYS A O 1
ATOM 2123 N N . MET A 1 270 ? 14.879 -15.495 -5.548 1.00 48.03 270 MET A N 1
ATOM 2124 C CA . MET A 1 270 ? 14.359 -15.704 -6.897 1.00 48.03 270 MET A CA 1
ATOM 2125 C C . MET A 1 270 ? 15.482 -15.436 -7.921 1.00 48.03 270 MET A C 1
ATOM 2127 O O . MET A 1 270 ? 16.142 -14.395 -7.813 1.00 48.03 270 MET A O 1
ATOM 2131 N N . PRO A 1 271 ? 15.742 -16.343 -8.884 1.00 57.06 271 PRO A N 1
ATOM 2132 C CA . PRO A 1 271 ? 16.713 -16.088 -9.937 1.00 57.06 271 PRO A CA 1
ATOM 2133 C C . PRO A 1 271 ? 16.419 -14.731 -10.573 1.00 57.06 271 PRO A C 1
ATOM 2135 O O . PRO A 1 271 ? 15.259 -14.420 -10.840 1.00 57.06 271 PRO A O 1
ATOM 2138 N N . VAL A 1 272 ? 17.456 -13.927 -10.832 1.00 49.88 272 VAL A N 1
ATOM 2139 C CA . VAL A 1 272 ? 17.320 -12.588 -11.443 1.00 49.88 272 VAL A CA 1
ATOM 2140 C C . VAL A 1 272 ? 16.395 -12.638 -12.669 1.00 49.88 272 VAL A C 1
ATOM 2142 O O . VAL A 1 272 ? 15.569 -11.760 -12.863 1.00 49.88 272 VAL A O 1
ATOM 2145 N N . GLN A 1 273 ? 16.452 -13.728 -13.431 1.00 51.94 273 GLN A N 1
ATOM 2146 C CA . GLN A 1 273 ? 15.578 -14.027 -14.562 1.00 51.94 273 GLN A CA 1
ATOM 2147 C C . GLN A 1 273 ? 14.070 -14.024 -14.234 1.00 51.94 273 GLN A C 1
ATOM 2149 O O . GLN A 1 273 ? 13.274 -13.376 -14.922 1.00 51.94 273 GLN A O 1
ATOM 2154 N N . ASP A 1 274 ? 13.680 -14.733 -13.178 1.00 52.56 274 ASP A N 1
ATOM 2155 C CA . ASP A 1 274 ? 12.291 -14.847 -12.734 1.00 52.56 274 ASP A CA 1
ATOM 2156 C C . ASP A 1 274 ? 11.841 -13.541 -12.078 1.00 52.56 274 ASP A C 1
ATOM 2158 O O . ASP A 1 274 ? 10.724 -13.092 -12.318 1.00 52.56 274 ASP A O 1
ATOM 2162 N N . ALA A 1 275 ? 12.739 -12.875 -11.344 1.00 48.84 275 ALA A N 1
ATOM 2163 C CA . ALA A 1 275 ? 12.479 -11.579 -10.729 1.00 48.84 275 ALA A CA 1
ATOM 2164 C C . ALA A 1 275 ? 12.232 -10.493 -11.781 1.00 48.84 275 ALA A C 1
ATOM 2166 O O . ALA A 1 275 ? 11.321 -9.693 -11.619 1.00 48.84 275 ALA A O 1
ATOM 2167 N N . LEU A 1 276 ? 12.985 -10.475 -12.881 1.00 52.25 276 LEU A N 1
ATOM 2168 C CA . LEU A 1 276 ? 12.832 -9.488 -13.953 1.00 52.25 276 LEU A CA 1
ATOM 2169 C C . LEU A 1 276 ? 11.581 -9.725 -14.805 1.00 52.25 276 LEU A C 1
ATOM 2171 O O . LEU A 1 276 ? 10.888 -8.769 -15.153 1.00 52.25 276 LEU A O 1
ATOM 2175 N N . THR A 1 277 ? 11.252 -10.988 -15.078 1.00 54.00 277 THR A N 1
ATOM 2176 C CA . THR A 1 277 ? 10.020 -11.365 -15.791 1.00 54.00 277 THR A CA 1
ATOM 2177 C C . THR A 1 277 ? 8.786 -11.103 -14.927 1.00 54.00 277 THR A C 1
ATOM 2179 O O . THR A 1 277 ? 7.775 -10.580 -15.405 1.00 54.00 277 THR A O 1
ATOM 2182 N N . ALA A 1 278 ? 8.873 -11.425 -13.632 1.00 51.31 278 ALA A N 1
ATOM 2183 C CA . ALA A 1 278 ? 7.863 -11.069 -12.652 1.00 51.31 278 ALA A CA 1
ATOM 2184 C C . ALA A 1 278 ? 7.723 -9.552 -12.600 1.00 51.31 278 ALA A C 1
ATOM 2186 O O . ALA A 1 278 ? 6.605 -9.080 -12.725 1.00 51.31 278 ALA A O 1
ATOM 2187 N N . VAL A 1 279 ? 8.822 -8.798 -12.517 1.00 53.00 279 VAL A N 1
ATOM 2188 C CA . VAL A 1 279 ? 8.836 -7.331 -12.520 1.00 53.00 279 VAL A CA 1
ATOM 2189 C C . VAL A 1 279 ? 8.172 -6.765 -13.761 1.00 53.00 279 VAL A C 1
ATOM 2191 O O . VAL A 1 279 ? 7.240 -6.005 -13.607 1.00 53.00 279 VAL A O 1
ATOM 2194 N N . GLN A 1 280 ? 8.528 -7.149 -14.985 1.00 55.88 280 GLN A N 1
ATOM 2195 C CA . GLN A 1 280 ? 7.846 -6.629 -16.184 1.00 55.88 280 GLN A CA 1
ATOM 2196 C C . GLN A 1 280 ? 6.335 -6.878 -16.157 1.00 55.88 280 GLN A C 1
ATOM 2198 O O . GLN A 1 280 ? 5.546 -5.997 -16.502 1.00 55.88 280 GLN A O 1
ATOM 2203 N N . ARG A 1 281 ? 5.915 -8.062 -15.700 1.00 59.47 281 ARG A N 1
ATOM 2204 C CA . ARG A 1 281 ? 4.496 -8.415 -15.585 1.00 59.47 281 ARG A CA 1
ATOM 2205 C C . ARG A 1 281 ? 3.814 -7.679 -14.430 1.00 59.47 281 ARG A C 1
ATOM 2207 O O . ARG A 1 281 ? 2.703 -7.205 -14.610 1.00 59.47 281 ARG A O 1
ATOM 2214 N N . ILE A 1 282 ? 4.496 -7.513 -13.300 1.00 56.66 282 ILE A N 1
ATOM 2215 C CA . ILE A 1 282 ? 4.120 -6.720 -12.122 1.00 56.66 282 ILE A CA 1
ATOM 2216 C C . ILE A 1 282 ? 4.005 -5.238 -12.476 1.00 56.66 282 ILE A C 1
ATOM 2218 O O . ILE A 1 282 ? 3.085 -4.579 -12.023 1.00 56.66 282 ILE A O 1
ATOM 2222 N N . LEU A 1 283 ? 4.910 -4.708 -13.292 1.00 57.03 283 LEU A N 1
ATOM 2223 C CA . LEU A 1 283 ? 4.951 -3.319 -13.734 1.00 57.03 283 LEU A CA 1
ATOM 2224 C C . LEU A 1 283 ? 3.822 -3.060 -14.728 1.00 57.03 283 LEU A C 1
ATOM 2226 O O . LEU A 1 283 ? 3.034 -2.134 -14.539 1.00 57.03 283 LEU A O 1
ATOM 2230 N N . GLY A 1 284 ? 3.643 -3.960 -15.699 1.00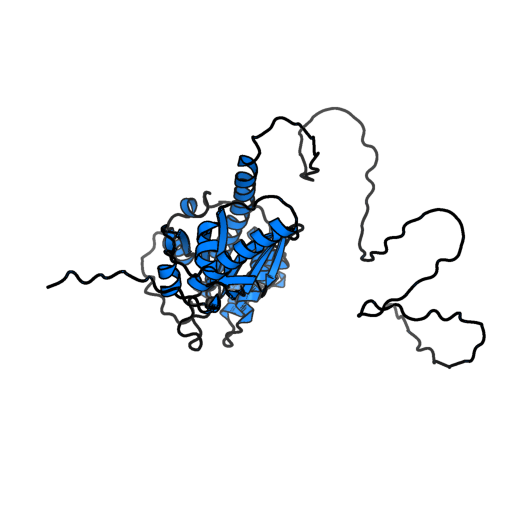 55.06 284 GLY A N 1
ATOM 2231 C CA . GLY A 1 284 ? 2.440 -3.986 -16.524 1.00 55.06 284 GLY A CA 1
ATOM 2232 C C . GLY A 1 284 ? 1.167 -4.080 -15.679 1.00 55.06 284 GLY A C 1
ATOM 2233 O O . GLY A 1 284 ? 0.149 -3.512 -16.035 1.00 55.06 284 GLY A O 1
ATOM 2234 N N . TRP A 1 285 ? 1.207 -4.723 -14.519 1.00 58.06 285 TRP A N 1
ATOM 2235 C CA . TRP A 1 285 ? 0.050 -4.913 -13.650 1.00 58.06 285 TRP A CA 1
ATOM 2236 C C . TRP A 1 285 ? -0.237 -3.734 -12.707 1.00 58.06 285 TRP A C 1
ATOM 2238 O O . TRP A 1 285 ? -1.373 -3.289 -12.603 1.00 58.06 285 TRP A O 1
ATOM 2248 N N . LEU A 1 286 ? 0.783 -3.148 -12.091 1.00 54.59 286 LEU A N 1
ATOM 2249 C CA . LEU A 1 286 ? 0.686 -1.947 -11.266 1.00 54.59 286 LEU A CA 1
ATOM 2250 C C . LEU A 1 286 ? 0.166 -0.751 -12.064 1.00 54.59 286 LEU A C 1
ATOM 2252 O O . LEU A 1 286 ? -0.656 0.014 -11.563 1.00 54.59 286 LEU A O 1
ATOM 2256 N N . THR A 1 287 ? 0.551 -0.650 -13.340 1.00 52.34 287 THR A N 1
ATOM 2257 C CA . THR A 1 287 ? -0.034 0.361 -14.230 1.00 52.34 287 THR A CA 1
ATOM 2258 C C . THR A 1 287 ? -1.537 0.181 -14.375 1.00 52.34 287 THR A C 1
ATOM 2260 O O . THR A 1 287 ? -2.303 1.142 -14.377 1.00 52.34 287 THR A O 1
ATOM 2263 N N . ARG A 1 288 ? -1.966 -1.074 -14.534 1.00 51.09 288 ARG A N 1
ATOM 2264 C CA . ARG A 1 288 ? -3.367 -1.428 -14.773 1.00 51.09 288 ARG A CA 1
ATOM 2265 C C . ARG A 1 288 ? -4.240 -1.042 -13.581 1.00 51.09 288 ARG A C 1
ATOM 2267 O O . ARG A 1 288 ? -5.404 -0.704 -13.756 1.00 51.09 288 ARG A O 1
ATOM 2274 N N . ILE A 1 289 ? -3.647 -1.020 -12.394 1.00 53.28 289 ILE A N 1
ATOM 2275 C CA . ILE A 1 289 ? -4.298 -0.668 -11.133 1.00 53.28 289 ILE A CA 1
ATOM 2276 C C . ILE A 1 289 ? -4.354 0.827 -10.932 1.00 53.28 289 ILE A C 1
ATOM 2278 O O . ILE A 1 289 ? -5.404 1.322 -10.547 1.00 53.28 289 ILE A O 1
ATOM 2282 N N . ALA A 1 290 ? -3.275 1.542 -11.251 1.00 52.69 290 ALA A N 1
ATOM 2283 C CA . ALA A 1 290 ? -3.275 3.001 -11.233 1.00 52.69 290 ALA A CA 1
ATOM 2284 C C . ALA A 1 290 ? -4.424 3.578 -12.071 1.00 52.69 290 ALA A C 1
ATOM 2286 O O . ALA A 1 290 ? -5.166 4.439 -11.604 1.00 52.69 290 ALA A O 1
ATOM 2287 N N . ILE A 1 291 ? -4.649 3.009 -13.259 1.00 50.88 291 ILE A N 1
ATOM 2288 C CA . ILE A 1 291 ? -5.759 3.389 -14.143 1.00 50.88 291 ILE A CA 1
ATOM 2289 C C . ILE A 1 291 ? -7.122 3.023 -13.529 1.00 50.88 291 ILE A C 1
ATOM 2291 O O . ILE A 1 291 ? -8.059 3.817 -13.581 1.00 50.88 291 ILE A O 1
ATOM 2295 N N . SER A 1 292 ? -7.245 1.831 -12.937 1.00 50.03 292 SER A N 1
ATOM 2296 C CA . SER A 1 292 ? -8.492 1.366 -12.312 1.00 50.03 292 SER A CA 1
ATOM 2297 C C . SER A 1 292 ? -8.894 2.191 -11.090 1.00 50.03 292 SER A C 1
ATOM 2299 O O . SER A 1 292 ? -10.079 2.425 -10.866 1.00 50.03 292 SER A O 1
ATOM 2301 N N . TRP A 1 293 ? -7.926 2.615 -10.281 1.00 53.53 293 TRP A N 1
ATOM 2302 C CA . TRP A 1 293 ? -8.195 3.356 -9.054 1.00 53.53 293 TRP A CA 1
ATOM 2303 C C . TRP A 1 293 ? -8.605 4.789 -9.284 1.00 53.53 293 TRP A C 1
ATOM 2305 O O . TRP A 1 293 ? -9.548 5.242 -8.644 1.00 53.53 293 TRP A O 1
ATOM 2315 N N . GLN A 1 294 ? -7.952 5.472 -10.224 1.00 52.78 294 GLN A N 1
ATOM 2316 C CA . GLN A 1 294 ? -8.382 6.807 -10.629 1.00 52.78 294 GLN A CA 1
ATOM 2317 C C . GLN A 1 294 ? -9.842 6.790 -11.119 1.00 52.78 294 GLN A C 1
ATOM 2319 O O . GLN A 1 294 ? -10.576 7.747 -10.898 1.00 52.78 294 GLN A O 1
ATOM 2324 N N . GLY A 1 295 ? -10.292 5.685 -11.730 1.00 42.59 295 GLY A N 1
ATOM 2325 C CA . GLY A 1 295 ? -11.689 5.497 -12.133 1.00 42.59 295 GLY A CA 1
ATOM 2326 C C . GLY A 1 295 ? -12.654 5.176 -10.982 1.00 42.59 295 GLY A C 1
ATOM 2327 O O . GLY A 1 295 ? -13.764 5.701 -10.963 1.00 42.59 295 GLY A O 1
ATOM 2328 N N . ALA A 1 296 ? -12.254 4.334 -10.023 1.00 42.56 296 ALA A N 1
ATOM 2329 C CA . ALA A 1 296 ? -13.105 3.941 -8.892 1.00 42.56 296 ALA A CA 1
ATOM 2330 C C . ALA A 1 296 ? -13.336 5.085 -7.887 1.00 42.56 296 ALA A C 1
ATOM 2332 O O . ALA A 1 296 ? -14.408 5.180 -7.292 1.00 42.56 296 ALA A O 1
ATOM 2333 N N . GLU A 1 297 ? -12.353 5.974 -7.729 1.00 46.94 297 GLU A N 1
ATOM 2334 C CA . GLU A 1 297 ? -12.444 7.141 -6.847 1.00 46.94 297 GLU A CA 1
ATOM 2335 C C . GLU A 1 297 ? -13.512 8.146 -7.320 1.00 46.94 297 GLU A C 1
ATOM 2337 O O . GLU A 1 297 ? -14.280 8.659 -6.511 1.00 46.94 297 GLU A O 1
ATOM 2342 N N . LEU A 1 298 ? -13.654 8.322 -8.639 1.00 42.66 298 LEU A N 1
ATOM 2343 C CA . LEU A 1 298 ? -14.705 9.155 -9.238 1.00 42.66 298 LEU A CA 1
ATOM 2344 C C . LEU A 1 298 ? -16.117 8.588 -9.030 1.00 42.66 298 LEU A C 1
ATOM 2346 O O . LEU A 1 298 ? -17.084 9.345 -9.008 1.00 42.66 298 LEU A O 1
ATOM 2350 N N . TYR A 1 299 ? -16.248 7.267 -8.887 1.00 33.88 299 TYR A N 1
ATOM 2351 C CA . TYR A 1 299 ? -17.547 6.616 -8.705 1.00 33.88 299 TYR A CA 1
ATOM 2352 C C . TYR A 1 299 ? -18.055 6.781 -7.265 1.00 33.88 299 TYR A C 1
ATOM 2354 O O . TYR A 1 299 ? -19.220 7.110 -7.056 1.00 33.88 299 TYR A O 1
ATOM 2362 N N . LEU A 1 300 ? -17.163 6.646 -6.276 1.00 39.59 300 LEU A N 1
ATOM 2363 C CA . LEU A 1 300 ? -17.502 6.789 -4.854 1.00 39.59 300 LEU A CA 1
ATOM 2364 C C . LEU A 1 300 ? -17.796 8.240 -4.437 1.00 39.59 300 LEU A C 1
ATOM 2366 O O . LEU A 1 300 ? -18.605 8.447 -3.538 1.00 39.59 300 LEU A O 1
ATOM 2370 N N . GLU A 1 301 ? -17.188 9.240 -5.086 1.00 42.56 301 GLU A N 1
ATOM 2371 C CA . GLU A 1 301 ? -17.517 10.657 -4.846 1.00 42.56 301 GLU A CA 1
ATOM 2372 C C . GLU A 1 301 ? -18.875 11.059 -5.470 1.00 42.56 301 GLU A C 1
ATOM 2374 O O . GLU A 1 301 ? -19.521 11.984 -4.982 1.00 42.56 301 GLU A O 1
ATOM 2379 N N . SER A 1 302 ? -19.352 10.354 -6.508 1.00 42.19 302 SER A N 1
ATOM 2380 C CA . SER A 1 302 ? -20.578 10.728 -7.237 1.00 42.19 302 SER A CA 1
ATOM 2381 C C . SER A 1 302 ? -21.897 10.322 -6.562 1.00 42.19 302 SER A C 1
ATOM 2383 O O . SER A 1 302 ? -22.903 11.006 -6.742 1.00 42.19 302 SER A O 1
ATOM 2385 N N . ASP A 1 303 ? -21.898 9.280 -5.726 1.00 36.16 303 ASP A N 1
ATOM 2386 C CA . ASP A 1 303 ? -23.115 8.772 -5.063 1.00 36.16 303 ASP A CA 1
ATOM 2387 C C . ASP A 1 303 ? -23.508 9.563 -3.790 1.00 36.16 303 ASP A C 1
ATOM 2389 O O . ASP A 1 303 ? -24.500 9.247 -3.130 1.00 36.16 303 ASP A O 1
ATOM 2393 N N . GLY A 1 304 ? -22.750 10.605 -3.423 1.00 40.72 304 GLY A N 1
ATOM 2394 C CA . GLY A 1 304 ? -22.940 11.370 -2.183 1.00 40.72 304 GLY A CA 1
ATOM 2395 C C . GLY A 1 304 ? -23.795 12.643 -2.276 1.00 40.72 304 GLY A C 1
ATOM 2396 O O . GLY A 1 304 ? -24.114 13.217 -1.235 1.00 40.72 304 GLY A O 1
ATOM 2397 N N . GLU A 1 305 ? -24.174 13.109 -3.473 1.00 41.00 305 GLU A N 1
ATOM 2398 C CA . GLU A 1 305 ? -24.690 14.482 -3.670 1.00 41.00 305 GLU A CA 1
ATOM 2399 C C . GLU A 1 305 ? -26.153 14.600 -4.149 1.00 41.00 305 GLU A C 1
ATOM 2401 O O . GLU A 1 305 ? -26.550 15.608 -4.730 1.00 41.00 305 GLU A O 1
ATOM 2406 N N . GLU A 1 306 ? -27.022 13.636 -3.832 1.00 44.91 306 GLU A N 1
ATOM 2407 C CA . GLU A 1 306 ? -28.479 13.834 -3.931 1.00 44.91 306 GLU A CA 1
ATOM 2408 C C . GLU A 1 306 ? -29.102 14.077 -2.550 1.00 44.91 306 GLU A C 1
ATOM 2410 O O . GLU A 1 306 ? -29.731 13.201 -1.959 1.00 44.91 306 GLU A O 1
ATOM 2415 N N . ARG A 1 307 ? -28.955 15.299 -2.016 1.00 43.12 307 ARG A N 1
ATOM 2416 C CA . ARG A 1 307 ? -29.880 15.835 -0.998 1.00 43.12 307 ARG A CA 1
ATOM 2417 C C . ARG A 1 307 ? -29.830 17.362 -0.916 1.00 43.12 307 ARG A C 1
ATOM 2419 O O . ARG A 1 307 ? -28.811 17.956 -0.593 1.00 43.12 307 ARG A O 1
ATOM 2426 N N . ASN A 1 308 ? -31.014 17.952 -1.095 1.00 40.12 308 ASN A N 1
ATOM 2427 C CA . ASN A 1 308 ? -31.408 19.331 -0.778 1.00 40.12 308 ASN A CA 1
ATOM 2428 C C . ASN A 1 308 ? -31.063 20.420 -1.809 1.00 40.12 308 ASN A C 1
ATOM 2430 O O . ASN A 1 308 ? -30.302 21.335 -1.529 1.00 40.12 308 ASN A O 1
ATOM 2434 N N . GLY A 1 309 ? -31.738 20.384 -2.963 1.00 39.81 309 GLY A N 1
ATOM 2435 C CA . GLY A 1 309 ? -32.660 21.451 -3.403 1.00 39.81 309 GLY A CA 1
ATOM 2436 C C . GLY A 1 309 ? -32.238 22.932 -3.372 1.00 39.81 309 GLY A C 1
ATOM 2437 O O . GLY A 1 309 ? -33.120 23.786 -3.394 1.00 39.81 309 GLY A O 1
ATOM 2438 N N . LEU A 1 310 ? -30.949 23.266 -3.332 1.00 31.45 310 LEU A N 1
ATOM 2439 C CA . LEU A 1 310 ? -30.438 24.632 -3.442 1.00 31.45 310 LEU A CA 1
ATOM 2440 C C . LEU A 1 310 ? -29.250 24.645 -4.400 1.00 31.45 310 LEU A C 1
ATOM 2442 O O . LEU A 1 310 ? -28.119 24.321 -4.048 1.00 31.45 310 LEU A O 1
ATOM 2446 N N . THR A 1 311 ? -29.530 25.039 -5.639 1.00 31.38 311 THR A N 1
ATOM 2447 C CA . THR A 1 311 ? -28.556 25.187 -6.719 1.00 31.38 311 THR A CA 1
ATOM 2448 C C . THR A 1 311 ? -27.638 26.380 -6.440 1.00 31.38 311 THR A C 1
ATOM 2450 O O . THR A 1 311 ? -27.846 27.489 -6.928 1.00 31.38 311 THR A O 1
ATOM 2453 N N . LEU A 1 312 ? -26.596 26.167 -5.640 1.00 27.62 312 LEU A N 1
ATOM 2454 C CA . LEU A 1 312 ? -25.429 27.042 -5.601 1.00 27.62 312 LEU A CA 1
ATOM 2455 C C . LEU A 1 312 ? -24.479 26.565 -6.698 1.00 27.62 312 LEU A C 1
ATOM 2457 O O . LEU A 1 312 ? -23.748 25.595 -6.521 1.00 27.62 312 LEU A O 1
ATOM 2461 N N . SER A 1 313 ? -24.504 27.231 -7.858 1.00 29.23 313 SER A N 1
ATOM 2462 C CA . SER A 1 313 ? -23.568 26.933 -8.943 1.00 29.23 313 SER A CA 1
ATOM 2463 C C . SER A 1 313 ? -22.146 27.316 -8.518 1.00 29.23 313 SER A C 1
ATOM 2465 O O . SER A 1 313 ? -21.671 28.426 -8.764 1.00 29.23 313 SER A O 1
ATOM 2467 N N . ARG A 1 314 ? -21.437 26.393 -7.871 1.00 28.48 314 ARG A N 1
ATOM 2468 C CA . ARG A 1 314 ? -19.978 26.402 -7.870 1.00 28.48 314 ARG A CA 1
ATOM 2469 C C . ARG A 1 314 ? -19.547 25.869 -9.226 1.00 28.48 314 ARG A C 1
ATOM 2471 O O . ARG A 1 314 ? -19.558 24.670 -9.474 1.00 28.48 314 ARG A O 1
ATOM 2478 N N . THR A 1 315 ? -19.212 26.777 -10.137 1.00 27.12 315 THR A N 1
ATOM 2479 C CA . THR A 1 315 ? -18.476 26.425 -11.351 1.00 27.12 315 THR A CA 1
ATOM 2480 C C . THR A 1 315 ? -17.117 25.871 -10.941 1.00 27.12 315 THR A C 1
ATOM 2482 O O . THR A 1 315 ? -16.175 26.627 -10.702 1.00 27.12 315 THR A O 1
ATOM 2485 N N . TRP A 1 316 ? -17.026 24.549 -10.851 1.00 26.08 316 TRP A N 1
ATOM 2486 C CA . TRP A 1 316 ? -15.767 23.828 -10.848 1.00 26.08 316 TRP A CA 1
ATOM 2487 C C . TRP A 1 316 ? -15.120 24.027 -12.220 1.00 26.08 316 TRP A C 1
ATOM 2489 O O . TRP A 1 316 ? -15.621 23.553 -13.238 1.00 26.08 316 TRP A O 1
ATOM 2499 N N . ARG A 1 317 ? -14.019 24.783 -12.276 1.00 25.16 317 ARG A N 1
ATOM 2500 C CA . ARG A 1 317 ? -13.134 24.769 -13.445 1.00 25.16 317 ARG A CA 1
ATOM 2501 C C . ARG A 1 317 ? -12.297 23.498 -13.379 1.00 25.16 317 ARG A C 1
ATOM 2503 O O . ARG A 1 317 ? -11.145 23.528 -12.966 1.00 25.16 317 ARG A O 1
ATOM 2510 N N . THR A 1 318 ? -12.879 22.386 -13.807 1.00 26.25 318 THR A N 1
ATOM 2511 C CA . THR A 1 318 ? -12.099 21.252 -14.293 1.00 26.25 318 THR A CA 1
ATOM 2512 C C . THR A 1 318 ? -11.452 21.683 -15.602 1.00 26.25 318 THR A C 1
ATOM 2514 O O . THR A 1 318 ? -12.124 21.810 -16.629 1.00 26.25 318 THR A O 1
ATOM 2517 N N . SER A 1 319 ? -10.149 21.942 -15.580 1.00 25.02 319 SER A N 1
ATOM 2518 C CA . SER A 1 319 ? -9.345 22.058 -16.797 1.00 25.02 319 SER A CA 1
ATOM 2519 C C . SER A 1 319 ? -9.149 20.662 -17.394 1.00 25.02 319 SER A C 1
ATOM 2521 O O . SER A 1 319 ? -8.057 20.110 -17.370 1.00 25.02 319 SER A O 1
ATOM 2523 N N . LEU A 1 320 ? -10.229 20.075 -17.910 1.00 25.50 320 LEU A N 1
ATOM 2524 C CA . LEU A 1 320 ? -10.194 18.913 -18.788 1.00 25.50 320 LEU A CA 1
ATOM 2525 C C . LEU A 1 320 ? -10.552 19.404 -20.187 1.00 25.50 320 LEU A C 1
ATOM 2527 O O . LEU A 1 320 ? -11.627 19.957 -20.420 1.00 25.50 320 LEU A O 1
ATOM 2531 N N . PHE A 1 321 ? -9.605 19.240 -21.107 1.00 22.59 321 PHE A N 1
ATOM 2532 C CA . PHE A 1 321 ? -9.772 19.513 -22.527 1.00 22.59 321 PHE A CA 1
ATOM 2533 C C . PHE A 1 321 ? -11.017 18.790 -23.057 1.00 22.59 321 PHE A C 1
ATOM 2535 O O . PHE A 1 321 ? -11.016 17.581 -23.276 1.00 22.59 321 PHE A O 1
ATOM 2542 N N . ARG A 1 322 ? -12.083 19.556 -23.286 1.00 22.64 322 ARG A N 1
ATOM 2543 C CA . ARG A 1 322 ? -13.271 19.132 -24.022 1.00 22.64 322 ARG A CA 1
ATOM 2544 C C . ARG A 1 322 ? -12.953 19.226 -25.514 1.00 22.64 322 ARG A C 1
ATOM 2546 O O . ARG A 1 322 ? -12.876 20.321 -26.062 1.00 22.64 322 ARG A O 1
ATOM 2553 N N . TRP A 1 323 ? -12.749 18.088 -26.173 1.00 22.84 323 TRP A N 1
ATOM 2554 C CA . TRP A 1 323 ? -12.840 18.007 -27.632 1.00 22.84 323 TRP A CA 1
ATOM 2555 C C . TRP A 1 323 ? -14.327 17.969 -27.998 1.00 22.84 323 TRP A C 1
ATOM 2557 O O . TRP A 1 323 ? -14.970 16.928 -27.898 1.00 22.84 323 TRP A O 1
ATOM 2567 N N . GLU A 1 324 ? -14.890 19.111 -28.388 1.00 24.05 324 GLU A N 1
ATOM 2568 C CA . GLU A 1 324 ? -16.145 19.133 -29.138 1.00 24.05 324 GLU A CA 1
ATOM 2569 C C . GLU A 1 324 ? -15.830 19.191 -30.629 1.00 24.05 324 GLU A C 1
ATOM 2571 O O . GLU A 1 324 ? -15.211 20.131 -31.130 1.00 24.05 324 GLU A O 1
ATOM 2576 N N . VAL A 1 325 ? -16.291 18.171 -31.349 1.00 27.44 325 VAL A N 1
ATOM 2577 C CA . VAL A 1 325 ? -16.463 18.242 -32.795 1.00 27.44 325 VAL A CA 1
ATOM 2578 C C . VAL A 1 325 ? -17.600 19.223 -33.053 1.00 27.44 325 VAL A C 1
ATOM 2580 O O . VAL A 1 325 ? -18.764 18.864 -32.919 1.00 27.44 325 VAL A O 1
ATOM 2583 N N . ASN A 1 326 ? -17.269 20.450 -33.447 1.00 24.03 326 ASN A N 1
ATOM 2584 C CA . ASN A 1 326 ? -18.214 21.326 -34.124 1.00 24.03 326 ASN A CA 1
ATOM 2585 C C . ASN A 1 326 ? -17.588 21.881 -35.400 1.00 24.03 326 ASN A C 1
ATOM 2587 O O . ASN A 1 326 ? -16.607 22.624 -35.407 1.00 24.03 326 ASN A O 1
ATOM 2591 N N . LYS A 1 327 ? -18.184 21.456 -36.512 1.00 27.58 327 LYS A N 1
ATOM 2592 C CA . LYS A 1 327 ? -18.002 22.034 -37.834 1.00 27.58 327 LYS A CA 1
ATOM 2593 C C . LYS A 1 327 ? -18.718 23.391 -37.842 1.00 27.58 327 LYS A C 1
ATOM 2595 O O . LYS A 1 327 ? -19.874 23.455 -37.444 1.00 27.58 327 LYS A O 1
ATOM 2600 N N . LEU A 1 328 ? -18.046 24.375 -38.441 1.00 26.81 328 LEU A N 1
ATOM 2601 C CA . LEU A 1 328 ? -18.559 25.606 -39.065 1.00 26.81 328 LEU A CA 1
ATOM 2602 C C . LEU A 1 328 ? -18.491 26.934 -38.277 1.00 26.81 328 LEU A C 1
ATOM 2604 O O . LEU A 1 328 ? -19.114 27.131 -37.244 1.00 26.81 328 LEU A O 1
ATOM 2608 N N . PHE A 1 329 ? -17.795 27.859 -38.955 1.00 29.42 329 PHE A N 1
ATOM 2609 C CA . PHE A 1 329 ? -17.724 29.323 -38.858 1.00 29.42 329 PHE A CA 1
ATOM 2610 C C . PHE A 1 329 ? -16.933 29.982 -37.713 1.00 29.42 329 PHE A C 1
ATOM 2612 O O . PHE A 1 329 ? -17.462 30.317 -36.666 1.00 29.42 329 PHE A O 1
ATOM 2619 N N . GLY A 1 330 ? -15.708 30.400 -38.065 1.00 28.12 330 GLY A N 1
ATOM 2620 C CA . GLY A 1 330 ? -15.417 31.837 -38.132 1.00 28.12 330 GLY A CA 1
ATOM 2621 C C . GLY A 1 330 ? -14.520 32.443 -37.047 1.00 28.12 330 GLY A C 1
ATOM 2622 O O . GLY A 1 330 ? -14.959 32.673 -35.932 1.00 28.12 330 GLY A O 1
ATOM 2623 N N . LYS A 1 331 ? -13.328 32.869 -37.494 1.00 24.52 331 LYS A N 1
ATOM 2624 C CA . LYS A 1 331 ? -12.381 33.832 -36.893 1.00 24.52 331 LYS A CA 1
ATOM 2625 C C . LYS A 1 331 ? -11.536 33.371 -35.695 1.00 24.52 331 LYS A C 1
ATOM 2627 O O . LYS A 1 331 ? -11.984 33.238 -34.567 1.00 24.52 331 LYS A O 1
ATOM 2632 N N . VAL A 1 332 ? -10.245 33.235 -36.000 1.00 26.00 332 VAL A N 1
ATOM 2633 C CA . VAL A 1 332 ? -9.110 33.153 -35.077 1.00 26.00 332 VAL A CA 1
ATOM 2634 C C . VAL A 1 332 ? -8.666 34.573 -34.729 1.00 26.00 332 VAL A C 1
ATOM 2636 O O . VAL A 1 332 ? -8.347 35.335 -35.639 1.00 26.00 332 VAL A O 1
ATOM 2639 N N . GLU A 1 333 ? -8.555 34.900 -33.442 1.00 24.83 333 GLU A N 1
ATOM 2640 C CA . GLU A 1 333 ? -7.732 36.021 -32.975 1.00 24.83 333 GLU A CA 1
ATOM 2641 C C . GLU A 1 333 ? -6.806 35.561 -31.833 1.00 24.83 333 GLU A C 1
ATOM 2643 O O . GLU A 1 333 ? -7.248 35.167 -30.761 1.00 24.83 333 GLU A O 1
ATOM 2648 N N . ALA A 1 334 ? -5.503 35.607 -32.134 1.00 24.19 334 ALA A N 1
ATOM 2649 C CA . ALA A 1 334 ? -4.334 35.683 -31.250 1.00 24.19 334 ALA A CA 1
ATOM 2650 C C . ALA A 1 334 ? -4.129 34.629 -30.130 1.00 24.19 334 ALA A C 1
ATOM 2652 O O . ALA A 1 334 ? -4.636 34.743 -29.017 1.00 24.19 334 ALA A O 1
ATOM 2653 N N . LEU A 1 335 ? -3.189 33.703 -30.368 1.00 19.98 335 LEU A N 1
ATOM 2654 C CA . LEU A 1 335 ? -2.446 32.978 -29.326 1.00 19.98 335 LEU A CA 1
ATOM 2655 C C . LEU A 1 335 ? -1.303 33.859 -28.789 1.00 19.98 335 LEU A C 1
ATOM 2657 O O . LEU A 1 335 ? -0.424 34.268 -29.549 1.00 19.98 335 LEU A O 1
ATOM 2661 N N . ARG A 1 336 ? -1.273 34.115 -27.475 1.00 21.53 336 ARG A N 1
ATOM 2662 C CA . ARG A 1 336 ? -0.068 34.574 -26.762 1.00 21.53 336 ARG A CA 1
ATOM 2663 C C . ARG A 1 336 ? 0.486 33.422 -25.933 1.00 21.53 336 ARG A C 1
ATOM 2665 O O . ARG A 1 336 ? -0.229 32.844 -25.123 1.00 21.53 336 ARG A O 1
ATOM 2672 N N . PHE A 1 337 ? 1.767 33.127 -26.122 1.00 20.20 337 PHE A N 1
ATOM 2673 C CA . PHE A 1 337 ? 2.526 32.220 -25.268 1.00 20.20 337 PHE A CA 1
ATOM 2674 C C . PHE A 1 337 ? 2.960 32.947 -23.994 1.00 20.20 337 PHE A C 1
ATOM 2676 O O . PHE A 1 337 ? 3.476 34.061 -24.071 1.00 20.20 337 PHE A O 1
ATOM 2683 N N . PHE A 1 338 ? 2.834 32.285 -22.846 1.00 22.88 338 PHE A N 1
ATOM 2684 C CA . PHE A 1 338 ? 3.626 32.608 -21.664 1.00 22.88 338 PHE A CA 1
ATOM 2685 C C . PHE A 1 338 ? 4.364 31.354 -21.203 1.00 22.88 338 PHE A C 1
ATOM 2687 O O . PHE A 1 338 ? 3.763 30.347 -20.843 1.00 22.88 338 PHE A O 1
ATOM 2694 N N . ASN A 1 339 ? 5.688 31.447 -21.266 1.00 22.53 339 ASN A N 1
ATOM 2695 C CA . ASN A 1 339 ? 6.638 30.589 -20.578 1.00 22.53 339 ASN A CA 1
ATOM 2696 C C . ASN A 1 339 ? 6.836 31.181 -19.174 1.00 22.53 339 ASN A C 1
ATOM 2698 O O . ASN A 1 339 ? 7.051 32.391 -19.068 1.00 22.53 339 ASN A O 1
ATOM 2702 N N . TRP A 1 340 ? 6.770 30.372 -18.116 1.00 22.09 340 TRP A N 1
ATOM 2703 C CA . TRP A 1 340 ? 7.155 30.827 -16.780 1.00 22.09 340 TRP A CA 1
ATOM 2704 C C . TRP A 1 340 ? 7.994 29.779 -16.049 1.00 22.09 340 TRP A C 1
ATOM 2706 O O . TRP A 1 340 ? 7.484 28.900 -15.361 1.00 22.09 340 TRP A O 1
ATOM 2716 N N . ASN A 1 341 ? 9.312 29.935 -16.171 1.00 24.58 341 ASN A N 1
ATOM 2717 C CA . ASN A 1 341 ? 10.258 29.547 -15.133 1.00 24.58 341 ASN A CA 1
ATOM 2718 C C . ASN A 1 341 ? 10.290 30.654 -14.072 1.00 24.58 341 ASN A C 1
ATOM 2720 O O . ASN A 1 341 ? 10.457 31.821 -14.424 1.00 24.58 341 ASN A O 1
ATOM 2724 N N . GLY A 1 342 ? 10.259 30.292 -12.789 1.00 24.20 342 GLY A N 1
ATOM 2725 C CA . GLY A 1 342 ? 10.823 31.151 -11.746 1.00 24.20 342 GLY A CA 1
ATOM 2726 C C . GLY A 1 342 ? 10.018 31.235 -10.458 1.00 24.20 342 GLY A C 1
ATOM 2727 O O . GLY A 1 342 ? 9.040 31.973 -10.363 1.00 24.20 342 GLY A O 1
ATOM 2728 N N . TYR A 1 343 ? 10.532 30.540 -9.445 1.00 24.81 343 TYR A N 1
ATOM 2729 C CA . TYR A 1 343 ? 10.373 30.861 -8.031 1.00 24.81 343 TYR A CA 1
ATOM 2730 C C . TYR A 1 343 ? 10.688 32.343 -7.761 1.00 24.81 343 TYR A C 1
ATOM 2732 O O . TYR A 1 343 ? 11.805 32.781 -8.020 1.00 24.81 343 TYR A O 1
ATOM 2740 N N . GLN A 1 344 ? 9.736 33.071 -7.175 1.00 24.58 344 GLN A N 1
ATOM 2741 C CA . GLN A 1 344 ? 9.925 33.976 -6.031 1.00 24.58 344 GLN A CA 1
ATOM 2742 C C . GLN A 1 344 ? 8.552 34.510 -5.597 1.00 24.58 344 GLN A C 1
ATOM 2744 O O . GLN A 1 344 ? 7.933 35.321 -6.280 1.00 24.58 344 GLN A O 1
ATOM 2749 N N . SER A 1 345 ? 8.066 34.058 -4.442 1.00 24.14 345 SER A N 1
ATOM 2750 C CA . SER A 1 345 ? 6.882 34.622 -3.799 1.00 24.14 345 SER A CA 1
ATOM 2751 C C . SER A 1 345 ? 7.272 35.877 -3.016 1.00 24.14 345 SER A C 1
ATOM 2753 O O . SER A 1 345 ? 7.871 35.790 -1.944 1.00 24.14 345 SER A O 1
ATOM 2755 N N . ALA A 1 346 ? 6.897 37.045 -3.528 1.00 24.64 346 ALA A N 1
ATOM 2756 C CA . ALA A 1 346 ? 6.785 38.270 -2.748 1.00 24.64 346 ALA A CA 1
ATOM 2757 C C . ALA A 1 346 ? 5.401 38.871 -3.017 1.00 24.64 346 ALA A C 1
ATOM 2759 O O . ALA A 1 346 ? 5.166 39.480 -4.058 1.00 24.64 346 ALA A O 1
ATOM 2760 N N . ASN A 1 347 ? 4.470 38.687 -2.079 1.00 26.44 347 ASN A N 1
ATOM 2761 C CA . ASN A 1 347 ? 3.166 39.340 -2.139 1.00 26.44 347 ASN A CA 1
ATOM 2762 C C . ASN A 1 347 ? 3.341 40.825 -1.815 1.00 26.44 347 ASN A C 1
ATOM 2764 O O . ASN A 1 347 ? 3.669 41.192 -0.685 1.00 26.44 347 ASN A O 1
ATOM 2768 N N . LYS A 1 348 ? 3.115 41.683 -2.811 1.00 26.11 348 LYS A N 1
ATOM 2769 C CA . LYS A 1 348 ? 3.089 43.136 -2.654 1.00 26.11 348 LYS A CA 1
ATOM 2770 C C . LYS A 1 348 ? 1.642 43.608 -2.746 1.00 26.11 348 LYS A C 1
ATOM 2772 O O . LYS A 1 348 ? 1.036 43.557 -3.810 1.00 26.11 348 LYS A O 1
ATOM 2777 N N . TRP A 1 349 ? 1.102 44.068 -1.623 1.00 29.64 349 TRP A N 1
ATOM 2778 C CA . TRP A 1 349 ? -0.160 44.800 -1.586 1.00 29.64 349 TRP A CA 1
ATOM 2779 C C . TRP A 1 349 ? 0.119 46.281 -1.841 1.00 29.64 349 TRP A C 1
ATOM 2781 O O . TRP A 1 349 ? 0.968 46.882 -1.182 1.00 29.64 349 TRP A O 1
ATOM 2791 N N . HIS A 1 350 ? -0.589 46.866 -2.804 1.00 29.38 350 HIS A N 1
ATOM 2792 C CA . HIS A 1 350 ? -0.586 48.303 -3.042 1.00 29.38 350 HIS A CA 1
ATOM 2793 C C . HIS A 1 350 ? -1.872 48.913 -2.480 1.00 29.38 350 HIS A C 1
ATOM 2795 O O . HIS A 1 350 ? -2.952 48.692 -3.016 1.00 29.38 350 HIS A O 1
ATOM 2801 N N . SER A 1 351 ? -1.740 49.721 -1.427 1.00 31.58 351 SER A N 1
ATOM 2802 C CA . SER A 1 351 ? -2.693 50.784 -1.103 1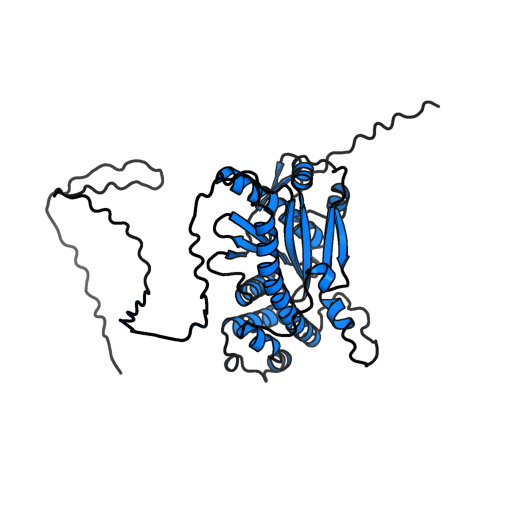.00 31.58 351 SER A CA 1
ATOM 2803 C C . SER A 1 351 ? -1.982 52.124 -1.268 1.00 31.58 351 SER A C 1
ATOM 2805 O O . SER A 1 351 ? -0.816 52.263 -0.894 1.00 31.58 351 SER A O 1
ATOM 2807 N N . GLY A 1 352 ? -2.668 53.082 -1.888 1.00 33.50 352 GLY A N 1
ATOM 2808 C CA . GLY A 1 352 ? -2.125 54.388 -2.238 1.00 33.50 352 GLY A CA 1
ATOM 2809 C C . GLY A 1 352 ? -1.678 55.237 -1.044 1.00 33.50 352 GLY A C 1
ATOM 2810 O O . GLY A 1 352 ? -2.094 55.030 0.093 1.00 33.50 352 GLY A O 1
ATOM 2811 N N . ASN A 1 353 ? -0.879 56.243 -1.395 1.00 32.72 353 ASN A N 1
ATOM 2812 C CA . ASN A 1 353 ? -0.343 57.350 -0.602 1.00 32.72 353 ASN A CA 1
ATOM 2813 C C . ASN A 1 353 ? 0.980 57.114 0.155 1.00 32.72 353 ASN A C 1
ATOM 2815 O O . ASN A 1 353 ? 1.081 56.495 1.208 1.00 32.72 353 ASN A O 1
ATOM 2819 N N . SER A 1 354 ? 2.001 57.720 -0.453 1.00 42.50 354 SER A N 1
ATOM 2820 C CA . SER A 1 354 ? 3.312 58.162 0.022 1.00 42.50 354 SER A CA 1
ATOM 2821 C C . SER A 1 354 ? 3.499 58.341 1.538 1.00 42.50 354 SER A C 1
ATOM 2823 O O . SER A 1 354 ? 3.140 59.371 2.109 1.00 42.50 354 SER A O 1
ATOM 2825 N N . SER A 1 355 ? 4.205 57.388 2.152 1.00 34.75 355 SER A N 1
ATOM 2826 C CA . SER A 1 355 ? 5.159 57.580 3.260 1.00 34.75 355 SER A CA 1
ATOM 2827 C C . SER A 1 355 ? 6.020 56.316 3.434 1.00 34.75 355 SER A C 1
ATOM 2829 O O . SER A 1 355 ? 5.565 55.224 3.090 1.00 34.75 355 SER A O 1
ATOM 2831 N N . PRO A 1 356 ? 7.276 56.423 3.910 1.00 33.78 356 PRO A N 1
ATOM 2832 C CA . PRO A 1 356 ? 8.210 55.299 3.920 1.00 33.78 356 PRO A CA 1
ATOM 2833 C C . PRO A 1 356 ? 7.803 54.238 4.953 1.00 33.78 356 PRO A C 1
ATOM 2835 O O . PRO A 1 356 ? 7.659 54.516 6.142 1.00 33.78 356 PRO A O 1
ATOM 2838 N N . SER A 1 357 ? 7.630 53.001 4.486 1.00 33.47 357 SER A N 1
ATOM 2839 C CA . SER A 1 357 ? 7.253 51.844 5.299 1.00 33.47 357 SER A CA 1
ATOM 2840 C C . SER A 1 357 ? 8.387 51.407 6.235 1.00 33.47 357 SER A C 1
ATOM 2842 O O . SER A 1 357 ? 9.481 51.071 5.782 1.00 33.47 357 SER A O 1
ATOM 2844 N N . LEU A 1 358 ? 8.105 51.353 7.539 1.00 34.09 358 LEU A N 1
ATOM 2845 C CA . LEU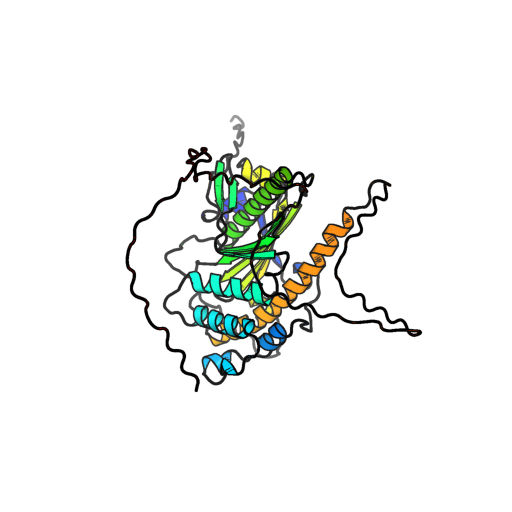 A 1 358 ? 8.952 50.732 8.562 1.00 34.09 358 LEU A CA 1
ATOM 2846 C C . LEU A 1 358 ? 8.845 49.200 8.479 1.00 34.09 358 LEU A C 1
ATOM 2848 O O . LEU A 1 358 ? 7.786 48.638 8.750 1.00 34.09 358 LEU A O 1
ATOM 2852 N N . GLN A 1 359 ? 9.946 48.519 8.158 1.00 35.75 359 GLN A N 1
ATOM 2853 C CA . GLN A 1 359 ? 10.061 47.067 8.326 1.00 35.75 359 GLN A CA 1
ATOM 2854 C C . GLN A 1 359 ? 10.343 46.731 9.795 1.00 35.75 359 GLN A C 1
ATOM 2856 O O . GLN A 1 359 ? 11.304 47.228 10.384 1.00 35.75 359 GLN A O 1
ATOM 2861 N N . LYS A 1 360 ? 9.507 45.873 10.387 1.00 47.19 360 LYS A N 1
ATOM 2862 C CA . LYS A 1 360 ? 9.747 45.259 11.699 1.00 47.19 360 LYS A CA 1
ATOM 2863 C C . LYS A 1 360 ? 10.295 43.853 11.488 1.00 47.19 360 LYS A C 1
ATOM 2865 O O . LYS A 1 360 ? 9.736 43.089 10.706 1.00 47.19 360 LYS A O 1
ATOM 2870 N N . PHE A 1 361 ? 11.359 43.516 12.205 1.00 41.50 361 PHE A N 1
ATOM 2871 C CA . PHE A 1 361 ? 11.931 42.174 12.215 1.00 41.50 361 PHE A CA 1
ATOM 2872 C C . PHE A 1 361 ? 11.589 41.491 13.540 1.00 41.50 361 PHE A C 1
ATOM 2874 O O . PHE A 1 361 ? 11.742 42.083 14.611 1.00 41.50 361 PHE A O 1
ATOM 2881 N N . TYR A 1 362 ? 11.131 40.247 13.450 1.00 52.84 362 TYR A N 1
ATOM 2882 C CA . TYR A 1 362 ? 10.859 39.375 14.589 1.00 52.84 362 TYR A CA 1
ATOM 2883 C C . TYR A 1 362 ? 11.890 38.249 14.604 1.00 52.84 362 TYR A C 1
ATOM 2885 O O . TYR A 1 362 ? 12.315 37.774 13.549 1.00 52.84 362 TYR A O 1
ATOM 2893 N N . ASN A 1 363 ? 12.308 37.827 15.796 1.00 59.56 363 ASN A N 1
ATOM 2894 C CA . ASN A 1 363 ? 13.162 36.653 15.949 1.00 59.56 363 ASN A CA 1
ATOM 2895 C C . ASN A 1 363 ? 12.322 35.357 15.969 1.00 59.56 363 ASN A C 1
ATOM 2897 O O . ASN A 1 363 ? 11.091 35.392 16.014 1.00 59.56 363 ASN A O 1
ATOM 2901 N N . ARG A 1 364 ? 12.995 34.197 15.962 1.00 37.97 364 ARG A N 1
ATOM 2902 C CA . ARG A 1 364 ? 12.355 32.863 15.957 1.00 37.97 364 ARG A CA 1
ATOM 2903 C C . ARG A 1 364 ? 11.450 32.571 17.167 1.00 37.97 364 ARG A C 1
ATOM 2905 O O . ARG A 1 364 ? 10.710 31.600 17.114 1.00 37.97 364 ARG A O 1
ATOM 2912 N N . SER A 1 365 ? 11.476 33.390 18.219 1.00 51.94 365 SER A N 1
ATOM 2913 C CA . SER A 1 365 ? 10.586 33.283 19.385 1.00 51.94 365 SER A CA 1
ATOM 2914 C C . SER A 1 365 ? 9.408 34.268 19.353 1.00 51.94 365 SER A C 1
ATOM 2916 O O . SER A 1 365 ? 8.715 34.420 20.355 1.00 51.94 365 SER A O 1
ATOM 2918 N N . GLY A 1 366 ? 9.184 34.972 18.237 1.00 41.88 366 GLY A N 1
ATOM 2919 C CA . GLY A 1 366 ? 8.049 35.887 18.066 1.00 41.88 366 GLY A CA 1
ATOM 2920 C C . GLY A 1 366 ? 8.139 37.184 18.878 1.00 41.88 366 GLY A C 1
ATOM 2921 O O . GLY A 1 366 ? 7.147 37.896 19.010 1.00 41.88 366 GLY A O 1
ATOM 2922 N N . THR A 1 367 ? 9.311 37.524 19.420 1.00 51.38 367 THR A N 1
ATOM 2923 C CA . THR A 1 367 ? 9.493 38.709 20.271 1.00 51.38 367 THR A CA 1
ATOM 2924 C C . THR A 1 367 ? 9.997 39.898 19.445 1.00 51.38 367 THR A C 1
ATOM 2926 O O . THR A 1 367 ? 10.883 39.753 18.599 1.00 51.38 367 THR A O 1
ATOM 2929 N N . LEU A 1 368 ? 9.417 41.085 19.662 1.00 45.62 368 LEU A N 1
ATOM 2930 C CA . LEU A 1 368 ? 9.719 42.294 18.887 1.00 45.62 368 LEU A CA 1
ATOM 2931 C C . LEU A 1 368 ? 11.118 42.838 19.238 1.00 45.62 368 LEU A C 1
ATOM 2933 O O . LEU A 1 368 ? 11.347 43.296 20.357 1.00 45.62 368 LEU A O 1
ATOM 2937 N N . GLY A 1 369 ? 12.049 42.807 18.280 1.00 49.06 369 GLY A N 1
ATOM 2938 C CA . GLY A 1 369 ? 13.378 43.411 18.422 1.00 49.06 369 GLY A CA 1
ATOM 2939 C C . GLY A 1 369 ? 13.330 44.943 18.354 1.00 49.06 369 GLY A C 1
ATOM 2940 O O . GLY A 1 369 ? 12.515 45.518 17.633 1.00 49.06 369 GLY A O 1
ATOM 2941 N N . SER A 1 370 ? 14.197 45.618 19.112 1.00 43.06 370 SER A N 1
ATOM 2942 C CA . SER A 1 370 ? 14.200 47.079 19.259 1.00 43.06 370 SER A CA 1
ATOM 2943 C C . SER A 1 370 ? 14.509 47.833 17.955 1.00 43.06 370 SER A C 1
ATOM 2945 O O . SER A 1 370 ? 15.369 47.457 17.159 1.00 43.06 370 SER A O 1
ATOM 2947 N N . THR A 1 371 ? 13.811 48.952 17.744 1.00 34.50 371 THR A N 1
ATOM 2948 C CA . THR A 1 371 ? 14.002 49.854 16.601 1.00 34.50 371 THR A CA 1
ATOM 2949 C C . THR A 1 371 ? 15.224 50.751 16.806 1.00 34.50 371 THR A C 1
ATOM 2951 O O . THR A 1 371 ? 15.215 51.605 17.692 1.00 34.50 371 THR A O 1
ATOM 2954 N N . LYS A 1 372 ? 16.256 50.628 15.959 1.00 32.94 372 LYS A N 1
ATOM 2955 C CA . LYS A 1 372 ? 17.351 51.611 15.863 1.00 32.94 372 LYS A CA 1
ATOM 2956 C C . LYS A 1 372 ? 17.202 52.473 14.605 1.00 32.94 372 LYS A C 1
ATOM 2958 O O . LYS A 1 372 ? 17.270 51.968 13.489 1.00 32.94 372 LYS A O 1
ATOM 2963 N N . LYS A 1 373 ? 17.055 53.791 14.797 1.00 34.62 373 LYS A N 1
ATOM 2964 C CA . LYS A 1 373 ? 17.291 54.817 13.764 1.00 34.62 373 LYS A CA 1
ATOM 2965 C C . LYS A 1 373 ? 18.789 54.848 13.449 1.00 34.62 373 LYS A C 1
ATOM 2967 O O . LYS A 1 373 ? 19.593 55.027 14.360 1.00 34.62 373 LYS A O 1
ATOM 2972 N N . ARG A 1 374 ? 19.168 54.690 12.179 1.00 29.02 374 ARG A N 1
ATOM 2973 C CA . ARG A 1 374 ? 20.563 54.806 11.730 1.00 29.02 374 ARG A CA 1
ATOM 2974 C C . ARG A 1 374 ? 20.783 56.204 11.144 1.00 29.02 374 ARG A C 1
ATOM 2976 O O . ARG A 1 374 ? 20.210 56.530 10.110 1.00 29.02 374 ARG A O 1
ATOM 2983 N N . ALA A 1 375 ? 21.571 57.018 11.842 1.00 32.44 375 ALA A N 1
ATOM 2984 C CA . ALA A 1 375 ? 22.165 58.244 11.320 1.00 32.44 375 ALA A CA 1
ATOM 2985 C C . ALA A 1 375 ? 23.470 57.919 10.571 1.00 32.44 375 ALA A C 1
ATOM 2987 O O . ALA A 1 375 ? 24.101 56.889 10.822 1.00 32.44 375 ALA A O 1
ATOM 2988 N N . ALA A 1 376 ? 23.827 58.795 9.634 1.00 39.84 376 ALA A N 1
ATOM 2989 C CA . ALA A 1 376 ? 25.000 58.720 8.774 1.00 39.84 376 ALA A CA 1
ATOM 2990 C C . ALA A 1 376 ? 26.327 58.797 9.553 1.00 39.84 376 ALA A C 1
ATOM 2992 O O . ALA A 1 376 ? 26.448 59.611 10.465 1.00 39.84 376 ALA A O 1
ATOM 2993 N N . ASN A 1 377 ? 27.295 57.954 9.168 1.00 34.97 377 ASN A N 1
ATOM 2994 C CA . ASN A 1 377 ? 28.727 58.244 8.956 1.00 34.97 377 ASN A CA 1
ATOM 2995 C C . ASN A 1 377 ? 29.550 56.935 8.920 1.00 34.97 377 ASN A C 1
ATOM 2997 O O . ASN A 1 377 ? 29.279 55.994 9.664 1.00 34.97 377 ASN A O 1
ATOM 3001 N N . ALA A 1 378 ? 30.508 56.878 7.988 1.00 33.47 378 ALA A N 1
ATOM 3002 C CA . ALA A 1 378 ? 31.390 55.745 7.658 1.00 33.47 378 ALA A CA 1
ATOM 3003 C C . ALA A 1 378 ? 32.473 55.482 8.750 1.00 33.47 378 ALA A C 1
ATOM 3005 O O . ALA A 1 378 ? 32.550 56.283 9.683 1.00 33.47 378 ALA A O 1
ATOM 3006 N N . PRO A 1 379 ? 33.298 54.401 8.691 1.00 42.06 379 PRO A N 1
ATOM 3007 C CA . PRO A 1 379 ? 34.368 54.281 7.684 1.00 42.06 379 PRO A CA 1
ATOM 3008 C C . PRO A 1 379 ? 34.657 52.867 7.116 1.00 42.06 379 PRO A C 1
ATOM 3010 O O . PRO A 1 379 ? 34.235 51.834 7.629 1.00 42.06 379 PRO A O 1
ATOM 3013 N N . ASN A 1 380 ? 35.414 52.915 6.017 1.00 33.75 380 ASN A N 1
ATOM 3014 C CA . ASN A 1 380 ? 36.073 51.897 5.191 1.00 33.75 380 ASN A CA 1
ATOM 3015 C C . ASN A 1 380 ? 36.467 50.551 5.828 1.00 33.75 380 ASN A C 1
ATOM 3017 O O . ASN A 1 380 ? 37.200 50.513 6.812 1.00 33.75 380 ASN A O 1
ATOM 3021 N N . PHE A 1 381 ? 36.174 49.468 5.098 1.00 29.86 381 PHE A N 1
ATOM 3022 C CA . PHE A 1 381 ? 37.031 48.282 5.031 1.00 29.86 381 PHE A CA 1
ATOM 3023 C C . PHE A 1 381 ? 37.228 47.859 3.570 1.00 29.86 381 PHE A C 1
ATOM 3025 O O . PHE A 1 381 ? 36.269 47.670 2.824 1.00 29.86 381 PHE A O 1
ATOM 3032 N N . ASN A 1 382 ? 38.499 47.744 3.185 1.00 34.03 382 ASN A N 1
ATOM 3033 C CA . ASN A 1 382 ? 38.971 47.232 1.904 1.00 34.03 382 ASN A CA 1
ATOM 3034 C C . ASN A 1 382 ? 38.628 45.745 1.763 1.00 34.03 382 ASN A C 1
ATOM 3036 O O . ASN A 1 382 ? 39.044 44.943 2.598 1.00 34.03 382 ASN A O 1
ATOM 3040 N N . ILE A 1 383 ? 37.971 45.368 0.664 1.00 33.00 383 ILE A N 1
ATOM 3041 C CA . ILE A 1 383 ? 37.993 43.996 0.151 1.00 33.00 383 ILE A CA 1
ATOM 3042 C C . ILE A 1 383 ? 38.386 44.051 -1.327 1.00 33.00 383 ILE A C 1
ATOM 3044 O O . ILE A 1 383 ? 37.814 44.784 -2.130 1.00 33.00 383 ILE A O 1
ATOM 3048 N N . ILE A 1 384 ? 39.429 43.287 -1.627 1.00 32.91 384 ILE A N 1
ATOM 3049 C CA . ILE A 1 384 ? 40.100 43.101 -2.912 1.00 32.91 384 ILE A CA 1
ATOM 3050 C C . ILE A 1 384 ? 39.115 42.487 -3.927 1.00 32.91 384 ILE A C 1
ATOM 3052 O O . ILE A 1 384 ? 38.484 41.482 -3.595 1.00 32.91 384 ILE A O 1
ATOM 3056 N N . PRO A 1 385 ? 38.984 43.005 -5.164 1.00 31.64 385 PRO A N 1
ATOM 3057 C CA . PRO A 1 385 ? 38.152 42.360 -6.173 1.00 31.64 385 PRO A CA 1
ATOM 3058 C C . PRO A 1 385 ? 38.891 41.170 -6.803 1.00 31.64 385 PRO A C 1
ATOM 3060 O O . PRO A 1 385 ? 39.948 41.333 -7.414 1.00 31.64 385 PRO A O 1
ATOM 3063 N N . GLN A 1 386 ? 38.319 39.967 -6.693 1.00 31.33 386 GLN A N 1
ATOM 3064 C CA . GLN A 1 386 ? 38.700 38.848 -7.554 1.00 31.33 386 GLN A CA 1
ATOM 3065 C C . GLN A 1 386 ? 38.058 39.015 -8.934 1.00 31.33 386 GLN A C 1
ATOM 3067 O O . GLN A 1 386 ? 36.854 39.216 -9.083 1.00 31.33 386 GLN A O 1
ATOM 3072 N N . LYS A 1 387 ? 38.921 38.950 -9.943 1.00 31.89 387 LYS A N 1
ATOM 3073 C CA . LYS A 1 387 ? 38.640 39.064 -11.370 1.00 31.89 387 LYS A CA 1
ATOM 3074 C C . LYS A 1 387 ? 38.015 37.752 -11.857 1.00 31.89 387 LYS A C 1
ATOM 3076 O O . LYS A 1 387 ? 38.697 36.733 -11.885 1.00 31.89 387 LYS A O 1
ATOM 3081 N N . ILE A 1 388 ? 36.742 37.773 -12.246 1.00 30.84 388 ILE A N 1
ATOM 3082 C CA . ILE A 1 388 ? 36.123 36.681 -13.010 1.00 30.84 388 ILE A CA 1
ATOM 3083 C C . ILE A 1 388 ? 36.487 36.906 -14.478 1.00 30.84 388 ILE A C 1
ATOM 3085 O O . ILE A 1 388 ? 36.106 37.914 -15.071 1.00 30.84 388 ILE A O 1
ATOM 3089 N N . ILE A 1 389 ? 37.273 35.991 -15.040 1.00 38.09 389 ILE A N 1
ATOM 3090 C CA . ILE A 1 389 ? 37.550 35.918 -16.474 1.00 38.09 389 ILE A CA 1
ATOM 3091 C C . ILE A 1 389 ? 36.501 34.980 -17.071 1.00 38.09 389 ILE A C 1
ATOM 3093 O O . ILE A 1 389 ? 36.437 33.810 -16.706 1.00 38.09 389 ILE A O 1
ATOM 3097 N N . ILE A 1 390 ? 35.682 35.509 -17.976 1.00 32.50 390 ILE A N 1
ATOM 3098 C CA . ILE A 1 390 ? 34.877 34.715 -18.903 1.00 32.50 390 ILE A CA 1
ATOM 3099 C C . ILE A 1 390 ? 35.748 34.531 -20.146 1.00 32.50 390 ILE A C 1
ATOM 3101 O O . ILE A 1 390 ? 36.098 35.519 -20.790 1.00 32.50 390 ILE A O 1
ATOM 3105 N N . THR A 1 391 ? 36.114 33.294 -20.471 1.00 36.91 391 THR A N 1
ATOM 3106 C CA . THR A 1 391 ? 36.584 32.938 -21.815 1.00 36.91 391 THR A CA 1
ATOM 3107 C C . THR A 1 391 ? 35.474 32.189 -22.536 1.00 36.91 391 THR A C 1
ATOM 3109 O O . THR A 1 391 ? 34.984 31.176 -22.039 1.00 36.91 391 THR A O 1
ATOM 3112 N N . SER A 1 392 ? 35.083 32.720 -23.688 1.00 34.62 392 SER A N 1
ATOM 3113 C CA . SER A 1 392 ? 34.370 32.007 -24.742 1.00 34.62 392 SER A CA 1
ATOM 3114 C C . SER A 1 392 ? 35.393 31.351 -25.662 1.00 34.62 392 SER A C 1
ATOM 3116 O O . SER A 1 392 ? 36.230 32.072 -26.201 1.00 34.62 392 SER A O 1
ATOM 3118 N N . ASP A 1 393 ? 35.327 30.027 -25.780 1.00 43.41 393 ASP A N 1
ATOM 3119 C CA . ASP A 1 393 ? 35.357 29.258 -27.035 1.00 43.41 393 ASP A CA 1
ATOM 3120 C C . ASP A 1 393 ? 34.889 27.823 -26.746 1.00 43.41 393 ASP A C 1
ATOM 3122 O O . ASP A 1 393 ? 35.384 27.225 -25.758 1.00 43.41 393 ASP A O 1
#

Sequence (393 aa):
MAPGDRSGLVRPIAKQSGSDWDDGVLRSFNIKVTRESSFRDFFGVDMPVEFRNPDVAELVSLDLQEYAFGKLKLSSIRSRYVKSLVKRVFAVTRTHRHEESAVDDMSLTLLELFQYDNDDTVVRSRSILDLFMSRGKMQAIPDVVVERLDTAVKMLVQEDKSYDGNFKGHHPEAQLIAEAIAAYQENSRLYERLSMGEYPDQQIIPGIVMLGTCPTFYLIPVTKALAEAVRQGEQPSFDTAVRKKKTLELLAQGDLGGSPSIRRLSSSCMPVQDALTAVQRILGWLTRIAISWQGAELYLESDGEERNGLTLSRTWRTSLFRWEVNKLFGKVEALRFFNWNGYQSANKWHSGNSSPSLQKFYNRSGTLGSTKKRAANAPNFNIIPQKIIITSD